Protein AF-A0A4V1ZSY2-F1 (afdb_monomer_lite)

Foldseek 3Di:
DPQDDPRDDAAEAAEDFQDPWADPDQDCCDSGLQHLVRLVVLLVQVLVCQVVVHPYYHYDDQFWPQLPRDGTTNHQWHGNDPVGTFGGNNVQSVVCCVVFADDHWWPKDKDDPQKDWTWHDDPQKIKIKIFRQAPADKWWEKEAQCQDWDDDDTPIYMGTNNNARDMDIDIDGHQKMWIFMAGNNRDTAKIWIDGSLCRVVSHHIDIDGPPDWDKDKDKDWPAQEDEAPPDKIWMFMDMDTDFDWKKKAFAPQKVVRMDTDGDRDIIGGNDFDFTKIWMWTHHPPDIDIDIDGSRHGYWNQDWAFLVNAAAEPVDDDQQLRFTPRADPRFKHDPAQAQPQCVVPVPFRPRSGHFNWHCADPRSIDGPPDDPPIDGHGFHFYAAWFKDKDKDKDADCAWDDWDFDDKQNHTQQPTQTDHHQNDPRRIDIDIDTRRTDHGDHGID

pLDDT: mean 93.75, std 4.8, range [74.5, 98.88]

Sequence (443 aa):
HNRTGANALQWAVTEFNIDYKNPTANTVEGLGVHSFLNGQYWAEVFGIGMQKQGVSMMPWSIQEGNGARGDGDLGYLDGATAATIKPRSAYYHELLVAENLRGTYLAATDNQADVSVLSSTSNGTTAVMLLNKSNTTDFNFTVQLDGSAVAGSAPLKINVPASINNAYSDKIYNQSTLVLLFDNQGNLTRKIVYSLQHAQNTQPPTYLNPGKNVTVAAFSADKTFTCVAPEQVTFTASILGDYTSLTWNFGAGATPQTATGKGPVAVTYASAGNKTVALTLVNPDTTIVVTKADYVQASACQRTPYTGTAALIPGVLKAVEYDNGGQNVAYYDSDVANRGALIDPTVPRPNESVDTENGGEGNGNIGYSATGEWQRFTVNILRTGLYKLVVRAAANATGGSLRVLVNGVDKTGVVPVPASGGFGVYQDVVINNLYLEAAPSAT

Secondary structure (DSSP, 8-state):
----GGGS----EEEE-S-SS--SS--TTSSSTTSHHHHHHHHHHHHHHHHTT-S-EEES-SS-GGGS-STT---SEE-SSTTT-EE-HHHHHHHHHHHH--SEEE--EES-TTEEEEEEEETTEEEEEEEE--SS--EEEEEETBSS---SS-SEEEE-BS----EEEEEE-TTEEEEEEE-TT--EEEEEEEEHHHHHTTPPPEEE-TTPPP-EEEEEES-SEEESTT-EEEEEEEEES--SEEEEE--TTEESSEEESS--EEEEESS-EEEEEEEEEE-SS-EEEEEEEEEEEEE----B-TTSSPEEESS---TT-PPBS-BTTTEE-SSSS-HHHHH-TTSSSTTSSS-EES-GGGT-EE-S--TT-EE---EEE-S-EEEEEEEEE--SSBTBEE--EETTEESS--EE----SSTT--EEEEEEEEEE--EEEE-

Structure (mmCIF, N/CA/C/O backbone):
data_AF-A0A4V1ZSY2-F1
#
_entry.id   AF-A0A4V1ZSY2-F1
#
loop_
_atom_site.group_PDB
_atom_site.id
_atom_site.type_symbol
_atom_site.label_atom_id
_atom_site.label_alt_id
_atom_site.label_comp_id
_atom_site.label_asym_id
_atom_site.label_entity_id
_atom_site.label_seq_id
_atom_site.pdbx_PDB_ins_code
_atom_site.Cartn_x
_atom_site.Cartn_y
_atom_site.Cartn_z
_atom_site.occupancy
_atom_site.B_iso_or_equiv
_atom_site.auth_seq_id
_atom_site.auth_comp_id
_atom_site.auth_asym_id
_atom_site.auth_atom_id
_atom_site.pdbx_PDB_model_num
ATOM 1 N N . HIS A 1 1 ? -38.392 29.089 19.531 1.00 76.81 1 HIS A N 1
ATOM 2 C CA . HIS A 1 1 ? -39.779 28.590 19.368 1.00 76.81 1 HIS A CA 1
ATOM 3 C C . HIS A 1 1 ? -40.096 27.305 20.159 1.00 76.81 1 HIS A C 1
ATOM 5 O O . HIS A 1 1 ? -41.159 26.755 19.915 1.00 76.81 1 HIS A O 1
ATOM 11 N N . ASN A 1 2 ? -39.247 26.818 21.086 1.00 84.25 2 ASN A N 1
ATOM 12 C CA . ASN A 1 2 ? -39.531 25.659 21.966 1.00 84.25 2 ASN A CA 1
ATOM 13 C C . ASN A 1 2 ? -40.150 24.435 21.258 1.00 84.25 2 ASN A C 1
ATOM 15 O O . ASN A 1 2 ? -41.078 23.819 21.772 1.00 84.25 2 ASN A O 1
ATOM 19 N N . ARG A 1 3 ? -39.671 24.111 20.050 1.00 88.38 3 ARG A N 1
ATOM 20 C CA . ARG A 1 3 ? -40.193 22.971 19.291 1.00 88.38 3 ARG A CA 1
ATOM 21 C C . ARG A 1 3 ? -39.722 21.664 19.939 1.00 88.38 3 ARG A C 1
ATOM 23 O O . ARG A 1 3 ? -38.535 21.534 20.224 1.00 88.38 3 ARG A O 1
ATOM 30 N N . THR A 1 4 ? -40.632 20.715 20.152 1.00 89.25 4 THR A N 1
ATOM 31 C CA . THR A 1 4 ? -40.383 19.416 20.806 1.00 89.25 4 THR A CA 1
ATOM 32 C C . THR A 1 4 ? -41.023 18.265 20.019 1.00 89.25 4 THR A C 1
ATOM 34 O O . THR A 1 4 ? -41.785 18.493 19.073 1.00 89.25 4 THR A O 1
ATOM 37 N N . GLY A 1 5 ? -40.705 17.018 20.389 1.00 89.00 5 GLY A N 1
ATOM 38 C CA . GLY A 1 5 ? -41.235 15.819 19.730 1.00 89.00 5 GLY A CA 1
ATOM 39 C C . GLY A 1 5 ? -40.884 15.774 18.241 1.00 89.00 5 GLY A C 1
ATOM 40 O O . GLY A 1 5 ? -39.783 16.154 17.852 1.00 89.00 5 GLY A O 1
ATOM 41 N N . ALA A 1 6 ? -41.840 15.372 17.400 1.00 87.94 6 ALA A N 1
ATOM 42 C CA . ALA A 1 6 ? -41.663 15.288 15.945 1.00 87.94 6 ALA A CA 1
ATOM 43 C C . ALA A 1 6 ? -41.370 16.639 15.257 1.00 87.94 6 ALA A C 1
ATOM 45 O O . ALA A 1 6 ? -40.904 16.659 14.124 1.00 87.94 6 ALA A O 1
ATOM 46 N N . ASN A 1 7 ? -41.630 17.766 15.929 1.00 89.69 7 ASN A N 1
ATOM 47 C CA . ASN A 1 7 ? -41.384 19.106 15.391 1.00 89.69 7 ASN A CA 1
ATOM 48 C C . ASN A 1 7 ? -40.043 19.700 15.846 1.00 89.69 7 ASN A C 1
ATOM 50 O O . ASN A 1 7 ? -39.719 20.829 15.459 1.00 89.69 7 ASN A O 1
ATOM 54 N N . ALA A 1 8 ? -39.302 19.002 16.717 1.00 90.00 8 ALA A N 1
ATOM 55 C CA . ALA A 1 8 ? -38.010 19.463 17.206 1.00 90.00 8 ALA A CA 1
ATOM 56 C C . ALA A 1 8 ? -37.064 19.725 16.027 1.00 90.00 8 ALA A C 1
ATOM 58 O O . ALA A 1 8 ? -36.992 18.937 15.086 1.00 90.00 8 ALA A O 1
ATOM 59 N N . LEU A 1 9 ? -36.347 20.851 16.072 1.00 90.94 9 LEU A N 1
ATOM 60 C CA . LEU A 1 9 ? -35.287 21.090 15.099 1.00 90.94 9 LEU A CA 1
ATOM 61 C C . LEU A 1 9 ? -34.181 20.071 15.336 1.00 90.94 9 LEU A C 1
ATOM 63 O O . LEU A 1 9 ? -33.724 19.900 16.466 1.00 90.94 9 LEU A O 1
ATOM 67 N N . GLN A 1 10 ? -33.759 19.429 14.259 1.00 92.19 10 GLN A N 1
ATOM 68 C CA . GLN A 1 10 ? -32.626 18.525 14.256 1.00 92.19 10 GLN A CA 1
ATOM 69 C C . GLN A 1 10 ? -31.510 19.115 13.396 1.00 92.19 10 GLN A C 1
ATOM 71 O O . GLN A 1 10 ? -31.730 20.067 12.643 1.00 92.19 10 GLN A O 1
ATOM 76 N N . TRP A 1 11 ? -30.312 18.558 13.516 1.00 95.06 11 TRP A N 1
ATOM 77 C CA . TRP A 1 11 ? -29.155 18.990 12.747 1.00 95.06 11 TRP A CA 1
ATOM 78 C C . TRP A 1 11 ? -28.464 17.784 12.117 1.00 95.06 11 TRP A C 1
ATOM 80 O O . TRP A 1 11 ? -28.562 16.657 12.606 1.00 95.06 11 TRP A O 1
ATOM 90 N N . ALA A 1 12 ? -27.778 18.039 11.013 1.00 96.69 12 ALA A N 1
ATOM 91 C CA . ALA A 1 12 ? -26.949 17.077 10.313 1.00 96.69 12 ALA A CA 1
ATOM 92 C C . ALA A 1 12 ? -25.721 17.807 9.772 1.00 96.69 12 ALA A C 1
ATOM 94 O O . ALA A 1 12 ? -25.787 19.004 9.483 1.00 96.69 12 ALA A O 1
ATOM 95 N N . VAL A 1 13 ? -24.622 17.078 9.621 1.00 96.62 13 VAL A N 1
ATOM 96 C CA . VAL A 1 13 ? -23.490 17.507 8.799 1.00 96.62 13 VAL A CA 1
ATOM 97 C C . VAL A 1 13 ? -23.655 16.803 7.466 1.00 96.62 13 VAL A C 1
ATOM 99 O O . VAL A 1 13 ? -23.582 15.578 7.399 1.00 96.62 13 VAL A O 1
ATOM 102 N N . THR A 1 14 ? -23.952 17.571 6.423 1.00 95.00 14 THR A N 1
ATOM 103 C CA . THR A 1 14 ? -24.235 17.039 5.082 1.00 95.00 14 THR A CA 1
ATOM 104 C C . THR A 1 14 ? -22.986 16.879 4.224 1.00 95.00 14 THR A C 1
ATOM 106 O O . THR A 1 14 ? -23.076 16.306 3.147 1.00 95.00 14 THR A O 1
ATOM 109 N N . GLU A 1 15 ? -21.844 17.374 4.698 1.00 93.38 15 GLU A N 1
ATOM 110 C CA . GLU A 1 15 ? -20.553 17.226 4.038 1.00 93.38 15 GLU A CA 1
ATOM 111 C C . GLU A 1 15 ? -19.428 17.444 5.056 1.00 93.38 15 GLU A C 1
ATOM 113 O O . GLU A 1 15 ? -19.426 18.453 5.767 1.00 93.38 15 GLU A O 1
ATOM 118 N N . PHE A 1 16 ? -18.483 16.508 5.151 1.00 94.75 16 PHE A N 1
ATOM 119 C CA . PHE A 1 16 ? -17.221 16.714 5.863 1.00 94.75 16 PHE A CA 1
ATOM 120 C C . PHE A 1 16 ? -16.099 15.856 5.279 1.00 94.75 16 PHE A C 1
ATOM 122 O O . PHE A 1 16 ? -16.334 14.761 4.777 1.00 94.75 16 PHE A O 1
ATOM 129 N N . ASN A 1 17 ? -14.868 16.336 5.402 1.00 92.38 17 ASN A N 1
ATOM 130 C CA . ASN A 1 17 ? -13.649 15.563 5.195 1.00 92.38 17 ASN A CA 1
ATOM 131 C C . ASN A 1 17 ? -12.540 16.170 6.076 1.00 92.38 17 ASN A C 1
ATOM 133 O O . ASN A 1 17 ? -12.732 17.251 6.636 1.00 92.38 17 ASN A O 1
ATOM 137 N N . ILE A 1 18 ? -11.403 15.487 6.233 1.00 92.19 18 ILE A N 1
ATOM 138 C CA . ILE A 1 18 ? -10.276 16.004 7.030 1.00 92.19 18 ILE A CA 1
ATOM 139 C C . ILE A 1 18 ? -9.657 17.262 6.413 1.00 92.19 18 ILE A C 1
ATOM 141 O O . ILE A 1 18 ? -9.159 18.119 7.138 1.00 92.19 18 ILE A O 1
ATOM 145 N N . ASP A 1 19 ? -9.719 17.380 5.086 1.00 88.00 19 ASP A N 1
ATOM 146 C CA . ASP A 1 19 ? -9.240 18.534 4.335 1.00 88.00 19 ASP A CA 1
ATOM 147 C C . ASP A 1 19 ? -10.105 18.752 3.082 1.00 88.00 19 ASP A C 1
ATOM 149 O O . ASP A 1 19 ? -10.729 17.820 2.572 1.00 88.00 19 ASP A O 1
ATOM 153 N N . TYR A 1 20 ? -10.131 19.986 2.581 1.00 87.38 20 TYR A N 1
ATOM 154 C CA . TYR A 1 20 ? -10.768 20.349 1.309 1.00 87.38 20 TYR A CA 1
ATOM 155 C C . TYR A 1 20 ? -9.792 20.253 0.128 1.00 87.38 20 TYR A C 1
ATOM 157 O O . TYR A 1 20 ? -10.209 20.272 -1.030 1.00 87.38 20 TYR A O 1
ATOM 165 N N . LYS A 1 21 ? -8.485 20.192 0.408 1.00 86.94 21 LYS A N 1
ATOM 166 C CA . LYS A 1 21 ? -7.432 20.003 -0.587 1.00 86.94 21 LYS A CA 1
ATOM 167 C C . LYS A 1 21 ? -6.323 19.157 0.016 1.00 86.94 21 LYS A C 1
ATOM 169 O O . LYS A 1 21 ? -5.792 19.496 1.064 1.00 86.94 21 LYS A O 1
ATOM 174 N N . ASN A 1 22 ? -5.912 18.099 -0.676 1.00 89.06 22 ASN A N 1
ATOM 175 C CA . ASN A 1 22 ? -4.849 17.255 -0.149 1.00 89.06 22 ASN A CA 1
ATOM 176 C C . ASN A 1 22 ? -3.501 17.992 -0.043 1.00 89.06 22 ASN A C 1
ATOM 178 O O . ASN A 1 22 ? -3.168 18.816 -0.905 1.00 89.06 22 ASN A O 1
ATOM 182 N N . PRO A 1 23 ? -2.687 17.664 0.977 1.00 86.81 23 PRO A N 1
ATOM 183 C CA . PRO A 1 23 ? -1.307 18.116 1.040 1.00 86.81 23 PRO A CA 1
ATOM 184 C C . PRO A 1 23 ? -0.496 17.516 -0.112 1.00 86.81 23 PRO A C 1
ATOM 186 O O . PRO A 1 23 ? -0.806 16.435 -0.610 1.00 86.81 23 PRO A O 1
ATOM 189 N N . THR A 1 24 ? 0.614 18.168 -0.467 1.00 80.69 24 THR A N 1
ATOM 190 C CA . THR A 1 24 ? 1.538 17.679 -1.506 1.00 80.69 24 THR A CA 1
ATOM 191 C C . THR A 1 24 ? 2.020 16.249 -1.234 1.00 80.69 24 THR A C 1
ATOM 193 O O . THR A 1 24 ? 2.184 15.464 -2.162 1.00 80.69 24 THR A O 1
ATOM 196 N N . ALA A 1 25 ? 2.222 15.892 0.039 1.00 80.44 25 ALA A N 1
ATOM 197 C CA . ALA A 1 25 ? 2.506 14.525 0.464 1.00 80.44 25 ALA A CA 1
ATOM 198 C C . ALA A 1 25 ? 1.235 13.876 1.034 1.00 80.44 25 ALA A C 1
ATOM 200 O O . ALA A 1 25 ? 0.929 14.010 2.219 1.00 80.44 25 ALA A O 1
ATOM 201 N N . ASN A 1 26 ? 0.497 13.163 0.184 1.00 85.81 26 ASN A N 1
ATOM 202 C CA . ASN A 1 26 ? -0.759 12.507 0.546 1.00 85.81 26 ASN A CA 1
ATOM 203 C C . ASN A 1 26 ? -0.588 10.986 0.708 1.00 85.81 26 ASN A C 1
ATOM 205 O O . ASN A 1 26 ? -1.046 10.185 -0.117 1.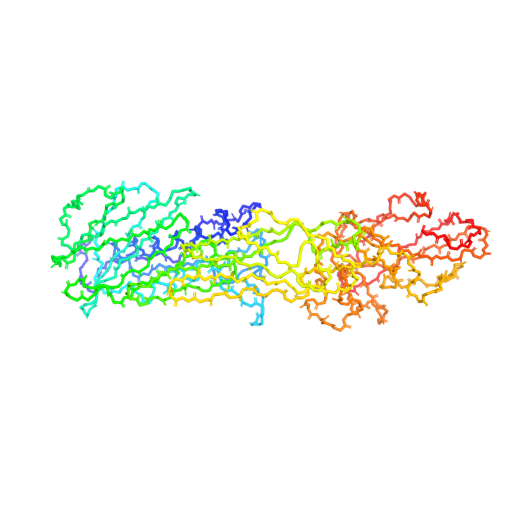00 85.81 26 ASN A O 1
ATOM 209 N N . THR A 1 27 ? 0.131 10.595 1.762 1.00 89.56 27 THR A N 1
ATOM 210 C CA . THR A 1 27 ? 0.476 9.196 2.060 1.00 89.56 27 THR A CA 1
ATOM 211 C C . THR A 1 27 ? -0.423 8.593 3.141 1.00 89.56 27 THR A C 1
ATOM 213 O O . THR A 1 27 ? -1.183 9.295 3.810 1.00 89.56 27 THR A O 1
ATOM 216 N N . VAL A 1 28 ? -0.329 7.274 3.331 1.00 92.88 28 VAL A N 1
ATOM 217 C CA . VAL A 1 28 ? -1.101 6.550 4.355 1.00 92.88 28 VAL A CA 1
ATOM 218 C C . VAL A 1 28 ? -0.652 6.939 5.775 1.00 92.88 28 VAL A C 1
ATOM 220 O O . VAL A 1 28 ? -1.448 6.924 6.705 1.00 92.88 28 VAL A O 1
ATOM 223 N N . GLU A 1 29 ? 0.596 7.360 5.953 1.00 92.44 29 GLU A N 1
ATOM 224 C CA . GLU A 1 29 ? 1.178 7.824 7.221 1.00 92.44 29 GLU A CA 1
ATOM 225 C C . GLU A 1 29 ? 0.933 9.317 7.484 1.00 92.44 29 GLU A C 1
ATOM 227 O O . GLU A 1 29 ? 1.231 9.804 8.573 1.00 92.44 29 GLU A O 1
ATOM 232 N N . GLY A 1 30 ? 0.467 10.051 6.469 1.00 91.69 30 GLY A N 1
ATOM 233 C CA . GLY A 1 30 ? 0.346 11.505 6.491 1.00 91.69 30 GLY A CA 1
ATOM 234 C C . GLY A 1 30 ? -0.905 12.014 7.208 1.00 91.69 30 GLY A C 1
ATOM 235 O O . GLY A 1 30 ? -1.452 11.369 8.096 1.00 91.69 30 GLY A O 1
ATOM 236 N N . LEU A 1 31 ? -1.369 13.196 6.792 1.00 89.75 31 LEU A N 1
ATOM 237 C CA . LEU A 1 31 ? -2.547 13.875 7.358 1.00 89.75 31 LEU A CA 1
ATOM 238 C C . LEU A 1 31 ? -3.652 14.141 6.321 1.00 89.75 31 LEU A C 1
ATOM 240 O O . LEU A 1 31 ? -4.709 14.650 6.671 1.00 89.75 31 LEU A O 1
ATOM 244 N N . GLY A 1 32 ? -3.404 13.822 5.046 1.00 91.94 32 GLY A N 1
ATOM 245 C CA . GLY A 1 32 ? -4.373 14.007 3.963 1.00 91.94 32 GLY A CA 1
ATOM 246 C C . GLY A 1 32 ? -5.471 12.948 3.963 1.00 91.94 32 GLY A C 1
ATOM 247 O O . GLY A 1 32 ? -5.508 12.060 4.820 1.00 91.94 32 GLY A O 1
ATOM 248 N N . VAL A 1 33 ? -6.338 12.987 2.955 1.00 92.50 33 VAL A N 1
ATOM 249 C CA . VAL A 1 33 ? -7.492 12.081 2.855 1.00 92.50 33 VAL A CA 1
ATOM 250 C C . VAL A 1 33 ? -7.087 10.600 2.805 1.00 92.50 33 VAL A C 1
ATOM 252 O O . VAL A 1 33 ? -7.824 9.736 3.284 1.00 92.50 33 VAL A O 1
ATOM 255 N N . HIS A 1 34 ? -5.895 10.268 2.301 1.00 90.75 34 HIS A N 1
ATOM 256 C CA . HIS A 1 34 ? -5.437 8.870 2.250 1.00 90.75 34 HIS A CA 1
ATOM 257 C C . HIS A 1 34 ? -4.893 8.340 3.565 1.00 90.75 34 HIS A C 1
ATOM 259 O O . HIS A 1 34 ? -4.620 7.140 3.674 1.00 90.75 34 HIS A O 1
ATOM 265 N N . SER A 1 35 ? -4.674 9.228 4.528 1.00 94.69 35 SER A N 1
ATOM 266 C CA . SER A 1 35 ? -4.005 8.863 5.757 1.00 94.69 35 SER A CA 1
ATOM 267 C C . SER A 1 35 ? -4.823 7.870 6.573 1.00 94.69 35 SER A C 1
ATOM 269 O O . SER A 1 35 ? -6.058 7.848 6.555 1.00 94.69 35 SER A O 1
ATOM 271 N N . PHE A 1 36 ? -4.119 7.054 7.350 1.00 97.31 36 PHE A N 1
ATOM 272 C CA . PHE A 1 36 ? -4.732 6.242 8.382 1.00 97.31 36 PHE A CA 1
ATOM 273 C C . PHE A 1 36 ? -5.509 7.124 9.366 1.00 97.31 36 PHE A C 1
ATOM 275 O O . PHE A 1 36 ? -6.649 6.793 9.706 1.00 97.31 36 PHE A O 1
ATOM 282 N N . LEU A 1 37 ? -4.923 8.276 9.716 1.00 96.06 37 LEU A N 1
ATOM 283 C CA . LEU A 1 37 ? -5.501 9.276 10.605 1.00 96.06 37 LEU A CA 1
ATOM 284 C C . LEU A 1 37 ? -6.842 9.819 10.097 1.00 96.06 37 LEU A C 1
ATOM 286 O O . LEU A 1 37 ? -7.739 9.998 10.912 1.00 96.06 37 LEU A O 1
ATOM 290 N N . ASN A 1 38 ? -7.026 10.016 8.786 1.00 96.00 38 ASN A N 1
ATOM 291 C CA . ASN A 1 38 ? -8.315 10.446 8.231 1.00 96.00 38 ASN A CA 1
ATOM 292 C C . ASN A 1 38 ? -9.450 9.487 8.621 1.00 96.00 38 ASN A C 1
ATOM 294 O O . ASN A 1 38 ? -10.535 9.916 8.999 1.00 96.00 38 ASN A O 1
ATOM 298 N N . GLY A 1 39 ? -9.184 8.179 8.624 1.00 97.56 39 GLY A N 1
ATOM 299 C CA . GLY A 1 39 ? -10.173 7.213 9.092 1.00 97.56 39 GLY A CA 1
ATOM 300 C C . GLY A 1 39 ? -10.506 7.360 10.579 1.00 97.56 39 GLY A C 1
ATOM 301 O O . GLY A 1 39 ? -11.679 7.325 10.948 1.00 97.56 39 GLY A O 1
ATOM 302 N N . GLN A 1 40 ? -9.506 7.600 11.431 1.00 98.25 40 GLN A N 1
ATOM 303 C CA . GLN A 1 40 ? -9.749 7.877 12.851 1.00 98.25 40 GLN A CA 1
ATOM 304 C C . GLN A 1 40 ? -10.531 9.186 13.040 1.00 98.25 40 GLN A C 1
ATOM 306 O O . GLN A 1 40 ? -11.495 9.209 13.801 1.00 98.25 40 GLN A O 1
ATOM 311 N N . TYR A 1 41 ? -10.196 10.231 12.280 1.00 97.12 41 TYR A N 1
ATOM 312 C CA . TYR A 1 41 ? -10.926 11.498 12.262 1.00 97.12 41 TYR A CA 1
ATOM 313 C C . TYR A 1 41 ? -12.401 11.301 11.877 1.00 97.12 41 TYR A C 1
ATOM 315 O O . TYR A 1 41 ? -13.288 11.815 12.556 1.00 97.12 41 TYR A O 1
ATOM 323 N N . TRP A 1 42 ? -12.690 10.498 10.847 1.00 97.06 42 TRP A N 1
ATOM 324 C CA . TRP A 1 42 ? -14.069 10.191 10.451 1.00 97.06 42 TRP A CA 1
ATOM 325 C C . TRP A 1 42 ? -14.829 9.487 11.563 1.00 97.06 42 TRP A C 1
ATOM 327 O O . TRP A 1 42 ? -15.955 9.880 11.876 1.00 97.06 42 TRP A O 1
ATOM 337 N N . ALA A 1 43 ? -14.205 8.494 12.204 1.00 98.25 43 ALA A N 1
ATOM 338 C CA . ALA A 1 43 ? -14.801 7.831 13.354 1.00 98.25 43 ALA A CA 1
ATOM 339 C C . ALA A 1 43 ? -15.162 8.844 14.450 1.00 98.25 43 ALA A C 1
ATOM 341 O O . ALA A 1 43 ? -16.297 8.835 14.919 1.00 98.25 43 ALA A O 1
ATOM 342 N N . GLU A 1 44 ? -14.265 9.772 14.797 1.00 97.38 44 GLU A N 1
ATOM 343 C CA . GLU A 1 44 ? -14.540 10.830 15.779 1.00 97.38 44 GLU A CA 1
ATOM 344 C C . GLU A 1 44 ? -15.710 11.735 15.380 1.00 97.38 44 GLU A C 1
ATOM 346 O O . GLU A 1 44 ? -16.565 12.015 16.221 1.00 97.38 44 GLU A O 1
ATOM 351 N N . VAL A 1 45 ? -15.804 12.153 14.112 1.00 97.69 45 VAL A N 1
ATOM 352 C CA . VAL A 1 45 ? -16.936 12.961 13.623 1.00 97.69 45 VAL A CA 1
ATOM 353 C C . VAL A 1 45 ? -18.257 12.206 13.792 1.00 97.69 45 VAL A C 1
ATOM 355 O O . VAL A 1 45 ? -19.227 12.775 14.302 1.00 97.69 45 VAL A O 1
ATOM 358 N N . PHE A 1 46 ? -18.298 10.911 13.461 1.00 97.81 46 PHE A N 1
ATOM 359 C CA . PHE A 1 46 ? -19.469 10.074 13.738 1.00 97.81 46 PHE A CA 1
ATOM 360 C C . PHE A 1 46 ? -19.768 9.976 15.242 1.00 97.81 46 PHE A C 1
ATOM 362 O O . PHE A 1 46 ? -20.929 10.072 15.646 1.00 97.81 46 PHE A O 1
ATOM 369 N N . GLY A 1 47 ? -18.738 9.846 16.083 1.00 97.25 47 GLY A N 1
ATOM 370 C CA . GLY A 1 47 ? -18.856 9.854 17.543 1.00 97.25 47 GLY A CA 1
ATOM 371 C C . GLY A 1 47 ? -19.478 11.130 18.095 1.00 97.25 47 GLY A C 1
ATOM 372 O O . GLY A 1 47 ? -20.424 11.065 18.881 1.00 97.25 47 GLY A O 1
ATOM 373 N N . ILE A 1 48 ? -19.005 12.290 17.634 1.00 96.69 48 ILE A N 1
ATOM 374 C CA . ILE A 1 48 ? -19.572 13.601 17.970 1.00 96.69 48 ILE A CA 1
ATOM 375 C C . ILE A 1 48 ? -21.031 13.663 17.515 1.00 96.69 48 ILE A C 1
ATOM 377 O O . ILE A 1 48 ? -21.893 14.084 18.288 1.00 96.69 48 ILE A O 1
ATOM 381 N N . GLY A 1 49 ? -21.330 13.189 16.304 1.00 97.12 49 GLY A N 1
ATOM 382 C CA . GLY A 1 49 ? -22.693 13.112 15.793 1.00 97.12 49 GLY A CA 1
ATOM 383 C C . GLY A 1 49 ? -23.626 12.312 16.700 1.00 97.12 49 GLY A C 1
ATOM 384 O O . GLY A 1 49 ? -24.677 12.820 17.093 1.00 97.12 49 GLY A O 1
ATOM 385 N N . MET A 1 50 ? -23.211 11.113 17.113 1.00 96.44 50 MET A N 1
ATOM 386 C CA . MET A 1 50 ? -23.965 10.287 18.060 1.00 96.44 50 MET A CA 1
ATOM 387 C C . MET A 1 50 ? -24.122 10.970 19.426 1.00 96.44 50 MET A C 1
ATOM 389 O O . MET A 1 50 ? -25.231 11.043 19.955 1.00 96.44 50 MET A O 1
ATOM 393 N N . GLN A 1 51 ? -23.041 11.525 19.984 1.00 95.75 51 GLN A N 1
ATOM 394 C CA . GLN A 1 51 ? -23.054 12.194 21.289 1.00 95.75 51 GLN A CA 1
ATOM 395 C C . GLN A 1 51 ? -23.981 13.416 21.310 1.00 95.75 51 GLN A C 1
ATOM 397 O O . GLN A 1 51 ? -24.647 13.689 22.310 1.00 95.75 51 GLN A O 1
ATOM 402 N N . LYS A 1 52 ? -23.994 14.182 20.219 1.00 95.31 52 LYS A N 1
ATOM 403 C CA . LYS A 1 52 ? -24.741 15.438 20.082 1.00 95.31 52 LYS A CA 1
ATOM 404 C C . LYS A 1 52 ? -26.093 15.249 19.384 1.00 95.31 52 LYS A C 1
ATOM 406 O O . LYS A 1 52 ? -26.739 16.241 19.044 1.00 95.31 52 LYS A O 1
ATOM 411 N N . GLN A 1 53 ? -26.531 13.998 19.209 1.00 93.31 53 GLN A N 1
ATOM 412 C CA . GLN A 1 53 ? -27.830 13.626 18.636 1.00 93.31 53 GLN A CA 1
ATOM 413 C C . GLN A 1 53 ? -28.077 14.218 17.238 1.00 93.31 53 GLN A C 1
ATOM 415 O O . GLN A 1 53 ? -29.182 14.665 16.922 1.00 93.31 53 GLN A O 1
ATOM 420 N N . GLY A 1 54 ? -27.039 14.257 16.403 1.00 95.19 54 GLY A N 1
ATOM 421 C CA . GLY A 1 54 ? -27.179 14.614 14.996 1.00 95.19 54 GLY A CA 1
ATOM 422 C C . GLY A 1 54 ? -27.863 13.498 14.208 1.00 95.19 54 GLY A C 1
ATOM 423 O O . GLY A 1 54 ? -27.694 12.318 14.506 1.00 95.19 54 GLY A O 1
ATOM 424 N N . VAL A 1 55 ? -28.645 13.873 13.198 1.00 94.56 55 VAL A N 1
ATOM 425 C CA . VAL A 1 55 ? -29.441 12.930 12.390 1.00 94.56 55 VAL A CA 1
ATOM 426 C C . VAL A 1 55 ? -28.567 12.158 11.412 1.00 94.56 55 VAL A C 1
ATOM 428 O O . VAL A 1 55 ? -28.812 10.985 11.157 1.00 94.56 55 VAL A O 1
ATOM 431 N N . SER A 1 56 ? -27.564 12.828 10.846 1.00 94.81 56 SER A N 1
ATOM 432 C CA . SER A 1 56 ? -26.649 12.247 9.870 1.00 94.81 56 SER A CA 1
ATOM 433 C C . SER A 1 56 ? -25.328 13.003 9.872 1.00 94.81 56 SER A C 1
ATOM 435 O O . SER A 1 56 ? -25.320 14.231 9.993 1.00 94.81 56 SER A O 1
ATOM 437 N N . MET A 1 57 ? -24.235 12.266 9.704 1.00 96.62 57 MET A N 1
ATOM 438 C CA . MET A 1 57 ? -22.913 12.797 9.378 1.00 96.62 57 MET A CA 1
ATOM 439 C C . MET A 1 57 ? -22.550 12.218 8.012 1.00 96.62 57 MET A C 1
ATOM 441 O O . MET A 1 57 ? -22.542 11.002 7.860 1.00 96.62 57 MET A O 1
ATOM 445 N N . MET A 1 58 ? -22.348 13.063 7.007 1.00 95.38 58 MET A N 1
ATOM 446 C CA . MET A 1 58 ? -22.149 12.633 5.622 1.00 95.38 58 MET A CA 1
ATOM 447 C C . MET A 1 58 ? -20.717 12.944 5.191 1.00 95.38 58 MET A C 1
ATOM 449 O O . MET A 1 58 ? -20.405 14.111 4.936 1.00 95.38 58 MET A O 1
ATOM 453 N N . PRO A 1 59 ? -19.839 11.934 5.144 1.00 93.69 59 PRO A N 1
ATOM 454 C CA . PRO A 1 59 ? -18.492 12.148 4.664 1.00 93.69 59 PRO A CA 1
ATOM 455 C C . PRO A 1 59 ? -18.467 12.405 3.152 1.00 93.69 59 PRO A C 1
ATOM 457 O O . PRO A 1 59 ? -19.225 11.810 2.384 1.00 93.69 59 PRO A O 1
ATOM 460 N N . TRP A 1 60 ? -17.546 13.259 2.724 1.00 89.00 60 TRP A N 1
ATOM 461 C CA . TRP A 1 60 ? -17.218 13.512 1.325 1.00 89.00 60 TRP A CA 1
ATOM 462 C C . TRP A 1 60 ? -15.829 12.946 1.015 1.00 89.00 60 TRP A C 1
ATOM 464 O O . TRP A 1 60 ? -14.928 13.153 1.816 1.00 89.00 60 TRP A O 1
ATOM 474 N N . SER A 1 61 ? -15.567 12.259 -0.096 1.00 89.94 61 SER A N 1
ATOM 475 C CA . SER A 1 61 ? -16.492 11.664 -1.077 1.00 89.94 61 SER A CA 1
ATOM 476 C C . SER A 1 61 ? -16.199 10.171 -1.246 1.00 89.94 61 SER A C 1
ATOM 478 O O . SER A 1 61 ? -15.193 9.659 -0.765 1.00 89.94 61 SER A O 1
ATOM 480 N N . ILE A 1 62 ? -17.085 9.432 -1.920 1.00 88.31 62 ILE A N 1
ATOM 481 C CA . ILE A 1 62 ? -16.898 7.987 -2.142 1.00 88.31 62 ILE A CA 1
ATOM 482 C C . ILE A 1 62 ? -15.678 7.722 -3.029 1.00 88.31 62 ILE A C 1
ATOM 484 O O . ILE A 1 62 ? -14.796 6.934 -2.686 1.00 88.31 62 ILE A O 1
ATOM 488 N N . GLN A 1 63 ? -15.620 8.406 -4.167 1.00 86.75 63 GLN A N 1
ATOM 489 C CA . GLN A 1 63 ? -14.546 8.302 -5.142 1.00 86.75 63 GLN A CA 1
ATOM 490 C C . GLN A 1 63 ? -14.451 9.633 -5.890 1.00 86.75 63 GLN A C 1
ATOM 492 O O . GLN A 1 63 ? -15.443 10.113 -6.438 1.00 86.75 63 GLN A O 1
ATOM 497 N N . GLU A 1 64 ? -13.255 10.208 -5.936 1.00 86.12 64 GLU A N 1
ATOM 498 C CA . GLU A 1 64 ? -12.960 11.450 -6.646 1.00 86.12 64 GLU A CA 1
ATOM 499 C C . GLU A 1 64 ? -11.570 11.348 -7.279 1.00 86.12 64 GLU A C 1
ATOM 501 O O . GLU A 1 64 ? -10.753 10.525 -6.867 1.00 86.12 64 GLU A O 1
ATOM 506 N N . GLY A 1 65 ? -11.303 12.109 -8.342 1.00 78.56 65 GLY A N 1
ATOM 507 C CA . GLY A 1 65 ? -9.979 12.112 -8.979 1.00 78.56 65 GLY A CA 1
ATOM 508 C C . GLY A 1 65 ? -9.482 10.727 -9.426 1.00 78.56 65 GLY A C 1
ATOM 509 O O . GLY A 1 65 ? -8.282 10.465 -9.371 1.00 78.56 65 GLY A O 1
ATOM 510 N N . ASN A 1 66 ? -10.392 9.829 -9.836 1.00 80.50 66 ASN A N 1
ATOM 511 C CA . ASN A 1 66 ? -10.113 8.436 -10.226 1.00 80.50 66 ASN A CA 1
ATOM 512 C C . ASN A 1 66 ? -9.494 7.551 -9.124 1.00 80.50 66 ASN A C 1
ATOM 514 O O . ASN A 1 66 ? -8.962 6.483 -9.434 1.00 80.50 66 ASN A O 1
ATOM 518 N N . GLY A 1 67 ? -9.519 7.980 -7.856 1.00 81.25 67 GLY A N 1
ATOM 519 C CA . GLY A 1 67 ? -8.855 7.258 -6.770 1.00 81.25 67 GLY A CA 1
ATOM 520 C C . GLY A 1 67 ? -7.334 7.147 -6.976 1.00 81.25 67 GLY A C 1
ATOM 521 O O . GLY A 1 67 ? -6.722 6.174 -6.530 1.00 81.25 67 GLY A O 1
ATOM 522 N N . ALA A 1 68 ? -6.746 8.087 -7.733 1.00 80.31 68 ALA A N 1
ATOM 523 C CA . ALA A 1 68 ? -5.350 8.091 -8.183 1.00 80.31 68 ALA A CA 1
ATOM 524 C C . ALA A 1 68 ? -4.403 8.871 -7.260 1.00 80.31 68 ALA A C 1
ATOM 526 O O . ALA A 1 68 ? -3.232 9.076 -7.574 1.00 80.31 68 ALA A O 1
ATOM 527 N N . ARG A 1 69 ? -4.909 9.296 -6.109 1.00 84.38 69 ARG A N 1
ATOM 528 C CA . ARG A 1 69 ? -4.168 9.900 -5.016 1.00 84.38 69 ARG A CA 1
ATOM 529 C C . ARG A 1 69 ? -3.562 11.288 -5.263 1.00 84.38 69 ARG A C 1
ATOM 531 O O . ARG A 1 69 ? -2.648 11.695 -4.549 1.00 84.38 69 ARG A O 1
ATOM 538 N N . GLY A 1 70 ? -4.083 12.024 -6.241 1.00 79.94 70 GLY A N 1
ATOM 539 C CA . GLY A 1 70 ? -3.673 13.402 -6.525 1.00 79.94 70 GLY A CA 1
ATOM 540 C C . GLY A 1 70 ? -4.315 14.453 -5.609 1.00 79.94 70 GLY A C 1
ATOM 541 O O . GLY A 1 70 ? -5.142 14.146 -4.750 1.00 79.94 70 GLY A O 1
ATOM 542 N N . ASP A 1 71 ? -3.977 15.724 -5.843 1.00 79.75 71 ASP A N 1
ATOM 543 C CA . ASP A 1 71 ? -4.478 16.877 -5.074 1.00 79.75 71 ASP A CA 1
ATOM 544 C C . ASP A 1 71 ? -6.013 16.932 -4.965 1.00 79.75 71 ASP A C 1
ATOM 546 O O . ASP A 1 71 ? -6.537 17.341 -3.931 1.00 79.75 71 ASP A O 1
ATOM 550 N N . GLY A 1 72 ? -6.724 16.513 -6.019 1.00 82.19 72 GLY A N 1
ATOM 551 C CA . GLY A 1 72 ? -8.192 16.502 -6.089 1.00 82.19 72 GLY A CA 1
ATOM 552 C C . GLY A 1 72 ? -8.852 15.177 -5.702 1.00 82.19 72 GLY A C 1
ATOM 553 O O . GLY A 1 72 ? -10.052 15.026 -5.883 1.00 82.19 72 GLY A O 1
ATOM 554 N N . ASP A 1 73 ? -8.096 14.188 -5.227 1.00 88.69 73 ASP A N 1
ATOM 555 C CA . ASP A 1 73 ? -8.659 12.907 -4.799 1.00 88.69 73 ASP A CA 1
ATOM 556 C C . ASP A 1 73 ? -9.063 12.949 -3.320 1.00 88.69 73 ASP A C 1
ATOM 558 O O . ASP A 1 73 ? -8.282 12.618 -2.427 1.00 88.69 73 ASP A O 1
ATOM 562 N N . LEU A 1 74 ? -10.301 13.366 -3.058 1.00 91.25 74 LEU A N 1
ATOM 563 C CA . LEU A 1 74 ? -10.882 13.413 -1.714 1.00 91.25 74 LEU A CA 1
ATOM 564 C C . LEU A 1 74 ? -11.710 12.154 -1.384 1.00 91.25 74 LEU A C 1
ATOM 566 O O . LEU A 1 74 ? -12.498 12.154 -0.436 1.00 91.25 74 LEU A O 1
ATOM 570 N N . GLY A 1 75 ? -11.510 11.076 -2.150 1.00 91.31 75 GLY A N 1
ATOM 571 C CA . GLY A 1 75 ? -12.237 9.821 -2.011 1.00 91.31 75 GLY A CA 1
ATOM 572 C C . GLY A 1 75 ? -11.782 8.958 -0.827 1.00 91.31 75 GLY A C 1
ATOM 573 O O . GLY A 1 75 ? -10.639 9.042 -0.374 1.00 91.31 75 GLY A O 1
ATOM 574 N N . TYR A 1 76 ? -12.616 8.022 -0.376 1.00 91.88 76 TYR A N 1
ATOM 575 C CA . TYR A 1 76 ? -12.192 6.943 0.536 1.00 91.88 76 TYR A CA 1
ATOM 576 C C . TYR A 1 76 ? -11.944 5.597 -0.158 1.00 91.88 76 TYR A C 1
ATOM 578 O O . TYR A 1 76 ? -11.666 4.596 0.511 1.00 91.88 76 TYR A O 1
ATOM 586 N N . LEU A 1 77 ? -12.000 5.569 -1.490 1.00 92.06 77 LEU A N 1
ATOM 587 C CA . LEU A 1 77 ? -11.664 4.421 -2.329 1.00 92.06 77 LEU A CA 1
ATOM 588 C C . LEU A 1 77 ? -10.543 4.794 -3.308 1.00 92.06 77 LEU A C 1
ATOM 590 O O . LEU A 1 77 ? -10.593 5.840 -3.952 1.00 92.06 77 LEU A O 1
ATOM 594 N N . ASP A 1 78 ? -9.543 3.924 -3.438 1.00 88.62 78 ASP A N 1
ATOM 595 C CA . ASP A 1 78 ? -8.604 3.960 -4.563 1.00 88.62 78 ASP A CA 1
ATOM 596 C C . ASP A 1 78 ? -9.259 3.423 -5.838 1.00 88.62 78 ASP A C 1
ATOM 598 O O . ASP A 1 78 ? -10.227 2.671 -5.756 1.00 88.62 78 ASP A O 1
ATOM 602 N N . GLY A 1 79 ? -8.658 3.722 -6.994 1.00 84.81 79 GLY A N 1
ATOM 603 C CA . GLY A 1 79 ? -8.952 3.081 -8.277 1.00 84.81 79 GLY A CA 1
ATOM 604 C C . GLY A 1 79 ? -10.210 3.582 -8.991 1.00 84.81 79 GLY A C 1
ATOM 605 O O . GLY A 1 79 ? -11.205 3.960 -8.378 1.00 84.81 79 GLY A O 1
ATOM 606 N N . ALA A 1 80 ? -10.174 3.549 -10.326 1.00 82.06 80 ALA A N 1
ATOM 607 C CA . ALA A 1 80 ? -11.243 4.056 -11.194 1.00 82.06 80 ALA A CA 1
ATOM 608 C C . ALA A 1 80 ? -12.238 2.975 -11.652 1.00 82.06 80 ALA A C 1
ATOM 610 O O . ALA A 1 80 ? -13.342 3.277 -12.095 1.00 82.06 80 ALA A O 1
ATOM 611 N N . THR A 1 81 ? -11.840 1.705 -11.574 1.00 82.19 81 THR A N 1
ATOM 612 C CA . THR A 1 81 ? -12.598 0.549 -12.075 1.00 82.19 81 THR A CA 1
ATOM 613 C C . THR A 1 81 ? -12.860 -0.459 -10.966 1.00 82.19 81 THR A C 1
ATOM 615 O O . THR A 1 81 ? -12.093 -0.531 -10.007 1.00 82.19 81 THR A O 1
ATOM 618 N N . ALA A 1 82 ? -13.872 -1.314 -11.130 1.00 80.75 82 ALA A N 1
ATOM 619 C CA . ALA A 1 82 ? -14.184 -2.377 -10.171 1.00 80.75 82 ALA A CA 1
ATOM 620 C C . ALA A 1 82 ? -12.984 -3.291 -9.848 1.00 80.75 82 ALA A C 1
ATOM 622 O O . ALA A 1 82 ? -12.837 -3.719 -8.710 1.00 80.75 82 ALA A O 1
ATOM 623 N N . ALA A 1 83 ? -12.102 -3.547 -10.821 1.00 82.75 83 ALA A N 1
ATOM 624 C CA . ALA A 1 83 ? -10.895 -4.355 -10.624 1.00 82.75 83 ALA A CA 1
ATOM 625 C C . ALA A 1 83 ? -9.804 -3.630 -9.816 1.00 82.75 83 ALA A C 1
ATOM 627 O O . ALA A 1 83 ? -8.956 -4.263 -9.193 1.00 82.75 83 ALA A O 1
ATOM 628 N N . THR A 1 84 ? -9.817 -2.298 -9.837 1.00 82.44 84 THR A N 1
ATOM 629 C CA . THR A 1 84 ? -8.813 -1.451 -9.180 1.00 82.44 84 THR A CA 1
ATOM 630 C C . THR A 1 84 ? -9.304 -0.833 -7.877 1.00 82.44 84 THR A C 1
ATOM 632 O O . THR A 1 84 ? -8.489 -0.247 -7.169 1.00 82.44 84 THR A O 1
ATOM 635 N N . ILE A 1 85 ? -10.605 -0.939 -7.570 1.00 87.62 85 ILE A N 1
ATOM 636 C CA . ILE A 1 85 ? -11.176 -0.347 -6.363 1.00 87.62 85 ILE A CA 1
ATOM 637 C C . ILE A 1 85 ? -10.589 -1.020 -5.129 1.00 87.62 85 ILE A C 1
ATOM 639 O O . ILE A 1 85 ? -10.704 -2.234 -4.954 1.00 87.62 85 ILE A O 1
ATOM 643 N N . LYS A 1 86 ? -9.967 -0.218 -4.262 1.00 89.50 86 LYS A N 1
ATOM 644 C CA . LYS A 1 86 ? -9.430 -0.681 -2.978 1.00 89.50 86 LYS A CA 1
ATOM 645 C C . LYS A 1 86 ? -9.872 0.266 -1.864 1.00 89.50 86 LYS A C 1
ATOM 647 O O . LYS A 1 86 ? -9.704 1.478 -2.010 1.00 89.50 86 LYS A O 1
ATOM 652 N N . PRO A 1 87 ? -10.434 -0.241 -0.756 1.00 93.56 87 PRO A N 1
ATOM 653 C CA . PRO A 1 87 ? -10.853 0.628 0.331 1.00 93.56 87 PRO A CA 1
ATOM 654 C C . PRO A 1 87 ? -9.676 1.275 1.064 1.00 93.56 87 PRO A C 1
ATOM 656 O O . PRO A 1 87 ? -8.665 0.619 1.327 1.00 93.56 87 PRO A O 1
ATOM 659 N N . ARG A 1 88 ? -9.823 2.552 1.434 1.00 93.44 88 ARG A N 1
ATOM 660 C CA . ARG A 1 88 ? -8.858 3.293 2.263 1.00 93.44 88 ARG A CA 1
ATOM 661 C C . ARG A 1 88 ? -9.214 3.206 3.746 1.00 93.44 88 ARG A C 1
ATOM 663 O O . ARG A 1 88 ? -10.226 2.632 4.141 1.00 93.44 88 ARG A O 1
ATOM 670 N N . SER A 1 89 ? -8.389 3.833 4.588 1.00 96.38 89 SER A N 1
ATOM 671 C CA . SER A 1 89 ? -8.625 3.891 6.036 1.00 96.38 89 SER A CA 1
ATOM 672 C C . SER A 1 89 ? -9.999 4.447 6.408 1.00 96.38 89 SER A C 1
ATOM 674 O O . SER A 1 89 ? -10.647 3.896 7.297 1.00 96.38 89 SER A O 1
ATOM 676 N N . ALA A 1 90 ? -10.450 5.496 5.717 1.00 96.25 90 ALA A N 1
ATOM 677 C CA . ALA A 1 90 ? -11.752 6.117 5.936 1.00 96.25 90 ALA A CA 1
ATOM 678 C C . ALA A 1 90 ? -12.918 5.134 5.752 1.00 96.25 90 ALA A C 1
ATOM 680 O O . ALA A 1 90 ? -13.747 5.019 6.651 1.00 96.25 90 ALA A O 1
ATOM 681 N N . TYR A 1 91 ? -12.898 4.326 4.685 1.00 97.00 91 TYR A N 1
ATOM 682 C CA . TYR A 1 91 ? -13.888 3.267 4.473 1.00 97.00 91 TYR A CA 1
ATOM 683 C C . TYR A 1 91 ? -13.943 2.287 5.646 1.00 97.00 91 TYR A C 1
ATOM 685 O O . TYR A 1 91 ? -15.012 1.997 6.173 1.00 97.00 91 TYR A O 1
ATOM 693 N N . TYR A 1 92 ? -12.788 1.761 6.068 1.00 98.25 92 TYR A N 1
ATOM 694 C CA . TYR A 1 92 ? -12.768 0.757 7.129 1.00 98.25 92 TYR A CA 1
ATOM 695 C C . TYR A 1 92 ? -13.197 1.338 8.475 1.00 98.25 92 TYR A C 1
ATOM 697 O O . TYR A 1 92 ? -13.866 0.650 9.236 1.00 98.25 92 TYR A O 1
ATOM 705 N N . HIS A 1 93 ? -12.867 2.593 8.776 1.00 98.44 93 HIS A N 1
ATOM 706 C CA . HIS A 1 93 ? -13.349 3.232 9.999 1.00 98.44 93 HIS A CA 1
ATOM 707 C C . HIS A 1 93 ? -14.853 3.514 9.955 1.00 98.44 93 HIS A C 1
ATOM 709 O O . HIS A 1 93 ? -15.531 3.254 10.947 1.00 98.44 93 HIS A O 1
ATOM 715 N N . GLU A 1 94 ? -15.387 3.969 8.819 1.00 97.25 94 GLU A N 1
ATOM 716 C CA . GLU A 1 94 ? -16.833 4.111 8.619 1.00 97.25 94 GLU A CA 1
ATOM 717 C C . GLU A 1 94 ? -17.548 2.764 8.792 1.00 97.25 94 GLU A C 1
ATOM 719 O O . GLU A 1 94 ? -18.525 2.679 9.535 1.00 97.25 94 GLU A O 1
ATOM 724 N N . LEU A 1 95 ? -17.009 1.689 8.205 1.00 97.69 95 LEU A N 1
ATOM 725 C CA . LEU A 1 95 ? -17.516 0.328 8.374 1.00 97.69 95 LEU A CA 1
ATOM 726 C C . LEU A 1 95 ? -17.507 -0.098 9.849 1.00 97.69 95 LEU A C 1
ATOM 728 O O . LEU A 1 95 ? -18.521 -0.568 10.360 1.00 97.69 95 LEU A O 1
ATOM 732 N N . LEU A 1 96 ? -16.390 0.101 10.558 1.00 98.69 96 LEU A N 1
ATOM 733 C CA . LEU A 1 96 ? -16.266 -0.261 11.972 1.00 98.69 96 LEU A CA 1
ATOM 734 C C . LEU A 1 96 ? -17.283 0.484 12.843 1.00 98.69 96 LEU A C 1
ATOM 736 O O . LEU A 1 96 ? -17.897 -0.135 13.714 1.00 98.69 96 LEU A O 1
ATOM 740 N N . VAL A 1 97 ? -17.495 1.779 12.597 1.00 98.38 97 VAL A N 1
ATOM 741 C CA . VAL A 1 97 ? -18.522 2.572 13.283 1.00 98.38 97 VAL A CA 1
ATOM 742 C C . VAL A 1 97 ? -19.915 2.034 12.953 1.00 98.38 97 VAL A C 1
ATOM 744 O O . VAL A 1 97 ? -20.667 1.703 13.867 1.00 98.38 97 VAL A O 1
ATOM 747 N N . ALA A 1 98 ? -20.250 1.888 11.670 1.00 97.12 98 ALA A N 1
ATOM 748 C CA . ALA A 1 98 ? -21.577 1.478 11.217 1.00 97.12 98 ALA A CA 1
ATOM 749 C C . ALA A 1 98 ? -21.960 0.059 11.672 1.00 97.12 98 ALA A C 1
ATOM 751 O O . ALA A 1 98 ? -23.118 -0.217 12.000 1.00 97.12 98 ALA A O 1
ATOM 752 N N . GLU A 1 99 ? -21.007 -0.870 11.706 1.00 97.31 99 GLU A N 1
ATOM 753 C CA . GLU A 1 99 ? -21.245 -2.239 12.158 1.00 97.31 99 GLU A CA 1
ATOM 754 C C . GLU A 1 99 ? -21.425 -2.318 13.676 1.00 97.31 99 GLU A C 1
ATOM 756 O O . GLU A 1 99 ? -22.320 -3.031 14.134 1.00 97.31 99 GLU A O 1
ATOM 761 N N . ASN A 1 100 ? -20.642 -1.560 14.452 1.00 98.31 100 ASN A N 1
ATOM 762 C CA . ASN A 1 100 ? -20.458 -1.841 15.879 1.00 98.31 100 ASN A CA 1
ATOM 763 C C . ASN A 1 100 ? -21.013 -0.775 16.832 1.00 98.31 100 ASN A C 1
ATOM 765 O O . ASN A 1 100 ? -21.379 -1.115 17.955 1.00 98.31 100 ASN A O 1
ATOM 769 N N . LEU A 1 101 ? -21.085 0.495 16.427 1.00 98.06 101 LEU A N 1
ATOM 770 C CA . LEU A 1 101 ? -21.559 1.579 17.288 1.00 98.06 101 LEU A CA 1
ATOM 771 C C . LEU A 1 101 ? -23.036 1.868 17.003 1.00 98.06 101 LEU A C 1
ATOM 773 O O . LEU A 1 101 ? -23.387 2.555 16.047 1.00 98.06 101 LEU A O 1
ATOM 777 N N . ARG A 1 102 ? -23.922 1.290 17.820 1.00 96.69 102 ARG A N 1
ATOM 778 C CA . ARG A 1 102 ? -25.377 1.290 17.608 1.00 96.69 102 ARG A CA 1
ATOM 779 C C . ARG A 1 102 ? -26.126 1.583 18.902 1.00 96.69 102 ARG A C 1
ATOM 781 O O . ARG A 1 102 ? -25.630 1.338 19.997 1.00 96.69 102 ARG A O 1
ATOM 788 N N . GLY A 1 103 ? -27.379 2.013 18.771 1.00 96.44 103 GLY A N 1
ATOM 789 C CA . GLY A 1 103 ? -28.274 2.206 19.909 1.00 96.44 103 GLY A CA 1
ATOM 790 C C . GLY A 1 103 ? -27.941 3.463 20.706 1.00 96.44 103 GLY A C 1
ATOM 791 O O . GLY A 1 103 ? -27.898 4.559 20.151 1.00 96.44 103 GLY A O 1
ATOM 792 N N . THR A 1 104 ? -27.758 3.312 22.014 1.00 97.25 104 THR A N 1
ATOM 793 C CA . THR A 1 104 ? -27.559 4.439 22.928 1.00 97.25 104 THR A CA 1
ATOM 794 C C . THR A 1 104 ? -26.081 4.775 23.032 1.00 97.25 104 THR A C 1
ATOM 796 O O . THR A 1 104 ? -25.283 3.933 23.440 1.00 97.25 104 THR A O 1
ATOM 799 N N . TYR A 1 105 ? -25.715 6.017 22.709 1.00 98.19 105 TYR A N 1
ATOM 800 C CA . TYR A 1 105 ? -24.357 6.514 22.911 1.00 98.19 105 TYR A CA 1
ATOM 801 C C . TYR A 1 105 ? -23.999 6.554 24.402 1.00 98.19 105 TYR A C 1
ATOM 803 O O . TYR A 1 105 ? -24.776 7.037 25.227 1.00 98.19 105 TYR A O 1
ATOM 811 N N . LEU A 1 106 ? -22.798 6.088 24.735 1.00 98.12 106 LEU A N 1
ATOM 812 C CA . LEU A 1 106 ? -22.227 6.141 26.075 1.00 98.12 106 LEU A CA 1
ATOM 813 C C . LEU A 1 106 ? -21.071 7.144 26.060 1.00 98.12 106 LEU A C 1
ATOM 815 O O . LEU A 1 106 ? -20.119 6.999 25.293 1.00 98.12 106 LEU A O 1
ATOM 819 N N . ALA A 1 107 ? -21.157 8.178 26.898 1.00 96.62 107 ALA A N 1
ATOM 820 C CA . ALA A 1 107 ? -20.159 9.244 26.974 1.00 96.62 107 ALA A CA 1
ATOM 821 C C . ALA A 1 107 ? -18.918 8.793 27.756 1.00 96.62 107 ALA A C 1
ATOM 823 O O . ALA A 1 107 ? -18.713 9.200 28.898 1.00 96.62 107 ALA A O 1
ATOM 824 N N . ALA A 1 108 ? -18.125 7.915 27.143 1.00 97.12 108 ALA A N 1
ATOM 825 C CA . ALA A 1 108 ? -16.863 7.466 27.703 1.00 97.12 108 ALA A CA 1
ATOM 826 C C . ALA A 1 108 ? -15.820 8.588 27.752 1.00 97.12 108 ALA A C 1
ATOM 828 O O . ALA A 1 108 ? -15.866 9.542 26.975 1.00 97.12 108 ALA A O 1
ATOM 829 N N . THR A 1 109 ? -14.870 8.448 28.671 1.00 96.44 109 THR A N 1
ATOM 830 C CA . THR A 1 109 ? -13.745 9.373 28.846 1.00 96.44 109 THR A CA 1
ATOM 831 C C . THR A 1 109 ? -12.442 8.605 28.945 1.00 96.44 109 THR A C 1
ATOM 833 O O . THR A 1 109 ? -12.420 7.522 29.534 1.00 96.44 109 THR A O 1
ATOM 836 N N . ASP A 1 110 ? -11.356 9.202 28.473 1.00 96.44 110 ASP A N 1
ATOM 837 C CA . ASP A 1 110 ? -9.998 8.709 28.669 1.00 96.44 110 ASP A CA 1
ATOM 838 C C . ASP A 1 110 ? -9.072 9.788 29.266 1.00 96.44 110 ASP A C 1
ATOM 840 O O . ASP A 1 110 ? -9.497 10.913 29.538 1.00 96.44 110 ASP A O 1
ATOM 844 N N . ASN A 1 111 ? -7.817 9.424 29.539 1.00 96.88 111 ASN A N 1
ATOM 845 C CA . ASN A 1 111 ? -6.814 10.297 30.154 1.00 96.88 111 ASN A CA 1
ATOM 846 C C . ASN A 1 111 ? -5.584 10.572 29.266 1.00 96.88 111 ASN A C 1
ATOM 848 O O . ASN A 1 111 ? -4.553 10.984 29.804 1.00 96.88 111 ASN A O 1
ATOM 852 N N . GLN A 1 112 ? -5.645 10.321 27.955 1.00 97.44 112 GLN A N 1
ATOM 853 C CA . GLN A 1 112 ? -4.514 10.477 27.035 1.00 97.44 112 GLN A CA 1
ATOM 854 C C . GLN A 1 112 ? -4.868 11.424 25.882 1.00 97.44 112 GLN A C 1
ATOM 856 O O . GLN A 1 112 ? -5.838 11.224 25.170 1.00 97.44 112 GLN A O 1
ATOM 861 N N . ALA A 1 113 ? -4.037 12.442 25.645 1.00 95.38 113 ALA A N 1
ATOM 862 C CA . ALA A 1 113 ? -4.324 13.469 24.634 1.00 95.38 113 ALA A CA 1
ATOM 863 C C . ALA A 1 113 ? -4.431 12.919 23.197 1.00 95.38 113 ALA A C 1
ATOM 865 O O . ALA A 1 113 ? -5.218 13.423 22.400 1.00 95.38 113 ALA A O 1
ATOM 866 N N . ASP A 1 114 ? -3.657 11.876 22.884 1.00 95.88 114 ASP A N 1
ATOM 867 C CA . ASP A 1 114 ? -3.620 11.251 21.556 1.00 95.88 114 ASP A CA 1
ATOM 868 C C . ASP A 1 114 ? -4.611 10.086 21.417 1.00 95.88 114 ASP A C 1
ATOM 870 O O . ASP A 1 114 ? -4.581 9.357 20.422 1.00 95.88 114 ASP A O 1
ATOM 874 N N . VAL A 1 115 ? -5.469 9.870 22.416 1.00 98.06 115 VAL A N 1
ATOM 875 C CA . VAL A 1 115 ? -6.471 8.809 22.395 1.00 98.06 115 VAL A CA 1
ATOM 876 C C . VAL A 1 115 ? -7.857 9.420 22.297 1.00 98.06 115 VAL A C 1
ATOM 878 O O . VAL A 1 115 ? -8.126 10.536 22.731 1.00 98.06 115 VAL A O 1
ATOM 881 N N . SER A 1 116 ? -8.754 8.705 21.636 1.00 98.12 116 SER A N 1
ATOM 882 C CA . SER A 1 116 ? -10.170 9.043 21.636 1.00 98.12 116 SER A CA 1
ATOM 883 C C . SER A 1 116 ? -10.985 7.775 21.776 1.00 98.12 116 SER A C 1
ATOM 885 O O . SER A 1 116 ? -10.611 6.721 21.255 1.00 98.12 116 SER A O 1
ATOM 887 N N . VAL A 1 117 ? -12.088 7.872 22.513 1.00 98.38 117 VAL A N 1
ATOM 888 C CA . VAL A 1 117 ? -12.948 6.731 22.813 1.00 98.38 117 VAL A CA 1
ATOM 889 C C . VAL A 1 117 ? -14.372 7.036 22.391 1.00 98.38 117 VAL A C 1
ATOM 891 O O . VAL A 1 117 ? -14.953 8.048 22.777 1.00 98.38 117 VAL A O 1
ATOM 894 N N . LEU A 1 118 ? -14.942 6.123 21.614 1.00 98.56 118 LEU A N 1
ATOM 895 C CA . LEU A 1 118 ? -16.350 6.117 21.261 1.00 98.56 118 LEU A CA 1
ATOM 896 C C . LEU A 1 118 ? -16.984 4.886 21.880 1.00 98.56 118 LEU A C 1
ATOM 898 O O . LEU A 1 118 ? -16.399 3.804 21.860 1.00 98.56 118 LEU A O 1
ATOM 902 N N . SER A 1 119 ? -18.194 5.016 22.407 1.00 98.62 119 SER A N 1
ATOM 903 C CA . SER A 1 119 ? -18.880 3.853 22.953 1.00 98.62 119 SER A CA 1
ATOM 904 C C . SER A 1 119 ? -20.385 3.949 22.829 1.00 98.62 119 SER A C 1
ATOM 906 O O . SER A 1 119 ? -20.963 5.034 22.793 1.00 98.62 119 SER A O 1
ATOM 908 N N . SER A 1 120 ? -21.023 2.790 22.749 1.00 98.62 120 SER A N 1
ATOM 909 C CA . SER A 1 120 ? -22.475 2.681 22.673 1.00 98.62 120 SER A CA 1
ATOM 910 C C . SER A 1 120 ? -22.945 1.349 23.238 1.00 98.62 120 SER A C 1
ATOM 912 O O . SER A 1 120 ? -22.154 0.417 23.398 1.00 98.62 120 SER A O 1
ATOM 914 N N . THR A 1 121 ? -24.236 1.257 23.538 1.00 98.31 121 THR A N 1
ATOM 915 C CA . THR A 1 121 ? -24.875 0.002 23.919 1.00 98.31 121 THR A CA 1
ATOM 916 C C . THR A 1 121 ? -26.147 -0.238 23.118 1.00 98.31 121 THR A C 1
ATOM 918 O O . THR A 1 121 ? -26.961 0.664 22.898 1.00 98.31 121 THR A O 1
ATOM 921 N N . SER A 1 122 ? -26.327 -1.480 22.680 1.00 98.06 122 SER A N 1
ATOM 922 C CA . SER A 1 122 ? -27.509 -1.925 21.952 1.00 98.06 122 SER A CA 1
ATOM 923 C C . SER A 1 122 ? -27.760 -3.399 22.228 1.00 98.06 122 SER A C 1
ATOM 925 O O . SER A 1 122 ? -26.846 -4.211 22.127 1.00 98.06 122 SER A O 1
ATOM 927 N N . ASN A 1 123 ? -29.002 -3.752 22.574 1.00 95.56 123 ASN A N 1
ATOM 928 C CA . ASN A 1 123 ? -29.456 -5.141 22.721 1.00 95.56 123 ASN A CA 1
ATOM 929 C C . ASN A 1 123 ? -28.549 -6.028 23.601 1.00 95.56 123 ASN A C 1
ATOM 931 O O . ASN A 1 123 ? -28.328 -7.196 23.294 1.00 95.56 123 ASN A O 1
ATOM 935 N N . GLY A 1 124 ? -28.025 -5.476 24.701 1.00 95.00 124 GLY A N 1
ATOM 936 C CA . GLY A 1 124 ? -27.158 -6.208 25.632 1.00 95.00 124 GLY A CA 1
ATOM 937 C C . GLY A 1 124 ? -25.692 -6.316 25.201 1.00 95.00 124 GLY A C 1
ATOM 938 O O . GLY A 1 124 ? -24.922 -6.982 25.885 1.00 95.00 124 GLY A O 1
ATOM 939 N N . THR A 1 125 ? -25.292 -5.658 24.111 1.00 98.31 125 THR A N 1
ATOM 940 C CA . THR A 1 125 ? -23.891 -5.510 23.705 1.00 98.31 125 THR A CA 1
ATOM 941 C C . THR A 1 125 ? -23.410 -4.095 23.988 1.00 98.31 125 THR A C 1
ATOM 943 O O . THR A 1 125 ? -24.063 -3.128 23.597 1.00 98.31 125 THR A O 1
ATOM 946 N N . THR A 1 126 ? -22.251 -3.972 24.629 1.00 98.75 126 THR A N 1
ATOM 947 C CA . THR A 1 126 ? -21.541 -2.699 24.803 1.00 98.75 126 THR A CA 1
ATOM 948 C C . THR A 1 126 ? -20.333 -2.680 23.880 1.00 98.75 126 THR A C 1
ATOM 950 O O . THR A 1 126 ? -19.448 -3.524 24.001 1.00 98.75 126 THR A O 1
ATOM 953 N N . ALA A 1 127 ? -20.292 -1.723 22.958 1.00 98.81 127 ALA A N 1
ATOM 954 C CA . ALA A 1 127 ? -19.171 -1.510 22.054 1.00 98.81 127 ALA A CA 1
ATOM 955 C C . ALA A 1 127 ? -18.305 -0.351 22.555 1.00 98.81 127 ALA A C 1
ATOM 957 O O . ALA A 1 127 ? -18.828 0.714 22.889 1.00 98.81 127 ALA A O 1
ATOM 958 N N . VAL A 1 128 ? -16.988 -0.551 22.579 1.00 98.81 128 VAL A N 1
ATOM 959 C CA . VAL A 1 128 ? -15.989 0.460 22.945 1.00 98.81 128 VAL A CA 1
ATOM 960 C C . VAL A 1 128 ? -14.932 0.504 21.846 1.00 98.81 128 VAL A C 1
ATOM 962 O O . VAL A 1 128 ? -14.195 -0.460 21.647 1.00 98.81 128 VAL A O 1
ATOM 965 N N . MET A 1 129 ? -14.878 1.610 21.112 1.00 98.88 129 MET A N 1
ATOM 966 C CA . MET A 1 129 ? -13.899 1.868 20.063 1.00 98.88 129 MET A CA 1
ATOM 967 C C . MET A 1 129 ? -12.824 2.815 20.594 1.00 98.88 129 MET A C 1
ATOM 969 O O . MET A 1 129 ? -13.140 3.913 21.043 1.00 98.88 129 MET A O 1
ATOM 973 N N . LEU A 1 130 ? -11.566 2.384 20.552 1.00 98.75 130 LEU A N 1
ATOM 974 C CA . LEU A 1 130 ? -10.399 3.153 20.977 1.00 98.75 130 LEU A CA 1
ATOM 975 C C . LEU A 1 130 ? -9.610 3.550 19.733 1.00 98.75 130 LEU A C 1
ATOM 977 O O . LEU A 1 130 ? -9.283 2.687 18.919 1.00 98.75 130 LEU A O 1
ATOM 981 N N . LEU A 1 131 ? -9.262 4.826 19.622 1.00 98.75 131 LEU A N 1
ATOM 982 C CA . LEU A 1 131 ? -8.449 5.380 18.544 1.00 98.75 131 LEU A CA 1
ATOM 983 C C . LEU A 1 131 ? -7.136 5.874 19.149 1.00 98.75 131 LEU A C 1
ATOM 985 O O . LEU A 1 131 ? -7.136 6.897 19.825 1.00 98.75 131 LEU A O 1
ATOM 989 N N . ASN A 1 132 ? -6.030 5.159 18.943 1.00 98.44 132 ASN A N 1
ATOM 990 C CA . ASN A 1 132 ? -4.703 5.650 19.306 1.00 98.44 132 ASN A CA 1
ATOM 991 C C . ASN A 1 132 ? -4.087 6.355 18.095 1.00 98.44 132 ASN A C 1
ATOM 993 O O . ASN A 1 132 ? -3.687 5.700 17.128 1.00 98.44 132 ASN A O 1
ATOM 997 N N . LYS A 1 133 ? -4.026 7.685 18.166 1.00 97.38 133 LYS A N 1
ATOM 998 C CA . LYS A 1 133 ? -3.475 8.572 17.132 1.00 97.38 133 LYS A CA 1
ATOM 999 C C . LYS A 1 133 ? -1.990 8.872 17.351 1.00 97.38 133 LYS A C 1
ATOM 1001 O O . LYS A 1 133 ? -1.386 9.574 16.545 1.00 97.38 133 LYS A O 1
ATOM 1006 N N . SER A 1 134 ? -1.389 8.354 18.426 1.00 96.56 134 SER A N 1
ATOM 1007 C CA . SER A 1 134 ? 0.021 8.591 18.720 1.00 96.56 134 SER A CA 1
ATOM 1008 C C . SER A 1 134 ? 0.903 8.013 17.620 1.00 96.56 134 SER A C 1
ATOM 1010 O O . SER A 1 134 ? 0.697 6.879 17.189 1.00 96.56 134 SER A O 1
ATOM 1012 N N . ASN A 1 135 ? 1.929 8.762 17.215 1.00 93.50 135 ASN A N 1
ATOM 1013 C CA . ASN A 1 135 ? 2.925 8.300 16.248 1.00 93.50 135 ASN A CA 1
ATOM 1014 C C . ASN A 1 135 ? 3.961 7.356 16.869 1.00 93.50 135 ASN A C 1
ATOM 1016 O O . ASN A 1 135 ? 4.632 6.625 16.149 1.00 93.50 135 ASN A O 1
ATOM 1020 N N . THR A 1 136 ? 4.110 7.355 18.195 1.00 93.50 136 THR A N 1
ATOM 1021 C CA . THR A 1 136 ? 5.234 6.678 18.866 1.00 93.50 136 THR A CA 1
ATOM 1022 C C . THR A 1 136 ? 4.827 5.806 20.038 1.00 93.50 136 THR A C 1
ATOM 1024 O O . THR A 1 136 ? 5.598 4.936 20.434 1.00 93.50 136 THR A O 1
ATOM 1027 N N . THR A 1 137 ? 3.659 6.054 20.628 1.00 96.88 137 THR A N 1
ATOM 1028 C CA . THR A 1 137 ? 3.334 5.506 21.943 1.00 96.88 137 THR A CA 1
ATOM 1029 C C . THR A 1 137 ? 2.281 4.415 21.845 1.00 96.88 137 THR A C 1
ATOM 1031 O O . THR A 1 137 ? 1.131 4.656 21.476 1.00 96.88 137 THR A O 1
ATOM 1034 N N . ASP A 1 138 ? 2.683 3.208 22.229 1.00 96.75 138 ASP A N 1
ATOM 1035 C CA . ASP A 1 138 ? 1.760 2.140 22.589 1.00 96.75 138 ASP A CA 1
ATOM 1036 C C . ASP A 1 138 ? 1.222 2.380 24.003 1.00 96.75 138 ASP A C 1
ATOM 1038 O O . ASP A 1 138 ? 1.966 2.790 24.898 1.00 96.75 138 ASP A O 1
ATOM 1042 N N . PHE A 1 139 ? -0.038 2.029 24.247 1.00 97.19 139 PHE A N 1
ATOM 1043 C CA . PHE A 1 139 ? -0.630 2.110 25.577 1.00 97.19 139 PHE A CA 1
ATOM 1044 C C . PHE A 1 139 ? -1.127 0.746 26.045 1.00 97.19 139 PHE A C 1
ATOM 1046 O O . PHE A 1 139 ? -2.002 0.141 25.428 1.00 97.19 139 PHE A O 1
ATOM 1053 N N . ASN A 1 140 ? -0.629 0.296 27.197 1.00 97.25 140 ASN A N 1
ATOM 1054 C CA . ASN A 1 140 ? -1.392 -0.642 28.018 1.00 97.25 140 ASN A CA 1
ATOM 1055 C C . ASN A 1 140 ? -2.594 0.116 28.589 1.00 97.25 140 ASN A C 1
ATOM 1057 O O . ASN A 1 140 ? -2.432 1.235 29.091 1.00 97.25 140 ASN A O 1
ATOM 1061 N N . PHE A 1 141 ? -3.782 -0.473 28.522 1.00 97.56 141 PHE A N 1
ATOM 1062 C CA . PHE A 1 141 ? -5.008 0.193 28.932 1.00 97.56 141 PHE A CA 1
ATOM 1063 C C . PHE A 1 141 ? -5.867 -0.659 29.855 1.00 97.56 141 PHE A C 1
ATOM 1065 O O . PHE A 1 141 ? -5.777 -1.886 29.862 1.00 97.56 141 PHE A O 1
ATOM 1072 N N . THR A 1 142 ? -6.745 0.020 30.589 1.00 98.00 142 THR A N 1
ATOM 1073 C CA . THR A 1 142 ? -7.878 -0.600 31.274 1.00 98.00 142 THR A CA 1
ATOM 1074 C C . THR A 1 142 ? -9.150 0.185 30.965 1.00 98.00 142 THR A C 1
ATOM 1076 O O . THR A 1 142 ? -9.184 1.407 31.123 1.00 98.00 142 THR A O 1
ATOM 1079 N N . VAL A 1 143 ? -10.192 -0.531 30.543 1.00 97.94 143 VAL A N 1
ATOM 1080 C CA . VAL A 1 143 ? -11.566 -0.044 30.388 1.00 97.94 143 VAL A CA 1
ATOM 1081 C C . VAL A 1 143 ? -12.373 -0.479 31.606 1.00 97.94 143 VAL A C 1
ATOM 1083 O O . VAL A 1 143 ? -12.472 -1.674 31.872 1.00 97.94 143 VAL A O 1
ATOM 1086 N N . GLN A 1 144 ? -12.967 0.476 32.317 1.00 98.00 144 GLN A N 1
ATOM 1087 C CA . GLN A 1 144 ? -13.917 0.247 33.406 1.00 98.00 144 GLN A CA 1
ATOM 1088 C C . GLN A 1 144 ? -15.344 0.511 32.899 1.00 98.00 144 GLN A C 1
ATOM 1090 O O . GLN A 1 144 ? -15.631 1.614 32.431 1.00 98.00 144 GLN A O 1
ATOM 1095 N N . LEU A 1 145 ? -16.236 -0.485 32.973 1.00 98.31 145 LEU A N 1
ATOM 1096 C CA . LEU A 1 145 ? -17.548 -0.460 32.297 1.00 98.31 145 LEU A CA 1
ATOM 1097 C C . LEU A 1 145 ? -18.718 0.071 33.150 1.00 98.31 145 LEU A C 1
ATOM 1099 O O . LEU A 1 145 ? -19.846 0.178 32.664 1.00 98.31 145 LEU A O 1
ATOM 1103 N N . ASP A 1 146 ? -18.491 0.430 34.411 1.00 96.12 146 ASP A N 1
ATOM 1104 C CA . ASP A 1 146 ? -19.512 1.037 35.279 1.00 96.12 146 ASP A CA 1
ATOM 1105 C C . ASP A 1 146 ? -19.391 2.567 35.379 1.00 96.12 146 ASP A C 1
ATOM 1107 O O . ASP A 1 146 ? -20.182 3.206 36.070 1.00 96.12 146 ASP A O 1
ATOM 1111 N N . GLY A 1 147 ? -18.424 3.164 34.676 1.00 92.25 147 GLY A N 1
ATOM 1112 C CA . GLY A 1 147 ? -18.136 4.598 34.710 1.00 92.25 147 GLY A CA 1
ATOM 1113 C C . GLY A 1 147 ? -17.349 5.059 35.941 1.00 92.25 147 GLY A C 1
ATOM 1114 O O . GLY A 1 147 ? -17.047 6.250 36.050 1.00 92.25 147 GLY A O 1
ATOM 1115 N N . SER A 1 148 ? -16.993 4.152 36.855 1.00 93.25 148 SER A N 1
ATOM 1116 C CA . SER A 1 148 ? -16.124 4.473 37.985 1.00 93.25 148 SER A CA 1
ATOM 1117 C C . SER A 1 148 ? -14.682 4.730 37.533 1.00 93.25 148 SER A C 1
ATOM 1119 O O . SER A 1 148 ? -14.284 4.429 36.406 1.00 93.25 148 SER A O 1
ATOM 1121 N N . ALA A 1 149 ? -13.887 5.343 38.413 1.00 91.25 149 ALA A N 1
ATOM 1122 C CA . ALA A 1 149 ? -12.488 5.620 38.123 1.00 91.25 149 ALA A CA 1
ATOM 1123 C C . ALA A 1 149 ? -11.686 4.319 37.977 1.00 91.25 149 ALA A C 1
ATOM 1125 O O . ALA A 1 149 ? -11.682 3.474 38.870 1.00 91.25 149 ALA A O 1
ATOM 1126 N N . VAL A 1 150 ? -10.935 4.203 36.882 1.00 92.56 150 VAL A N 1
ATOM 1127 C CA . VAL A 1 150 ? -10.050 3.060 36.634 1.00 92.56 150 VAL A CA 1
ATOM 1128 C C . VAL A 1 150 ? -8.923 2.996 37.677 1.00 92.56 150 VAL A C 1
ATOM 1130 O O . VAL A 1 150 ? -8.030 3.859 37.740 1.00 92.56 150 VAL A O 1
ATOM 1133 N N . ALA A 1 151 ? -8.937 1.933 38.480 1.00 84.25 151 ALA A N 1
ATOM 1134 C CA . ALA A 1 151 ? -7.877 1.607 39.429 1.00 84.25 151 ALA A CA 1
ATOM 1135 C C . ALA A 1 151 ? -6.606 1.082 38.723 1.00 84.25 151 ALA A C 1
ATOM 1137 O O . ALA A 1 151 ? -6.629 0.676 37.563 1.00 84.25 151 ALA A O 1
ATOM 1138 N N . GLY A 1 152 ? -5.475 1.079 39.434 1.00 83.50 152 GLY A N 1
ATOM 1139 C CA . GLY A 1 152 ? -4.219 0.493 38.949 1.00 83.50 152 GLY A CA 1
ATOM 1140 C C . GLY A 1 152 ? -3.305 1.442 38.164 1.00 83.50 152 GLY A C 1
ATOM 1141 O O . GLY A 1 152 ? -3.518 2.660 38.117 1.00 83.50 152 GLY A O 1
ATOM 1142 N N . SER A 1 153 ? -2.245 0.855 37.597 1.00 88.19 153 SER A N 1
ATOM 1143 C CA . SER A 1 153 ? -1.080 1.541 37.016 1.00 88.19 153 SER A CA 1
ATOM 1144 C C . SER A 1 153 ? -1.078 1.633 35.486 1.00 88.19 153 SER A C 1
ATOM 1146 O O . SER A 1 153 ? -0.115 2.153 34.926 1.00 88.19 153 SER A O 1
ATOM 1148 N N . ALA A 1 154 ? -2.119 1.141 34.802 1.00 91.44 154 ALA A N 1
ATOM 1149 C CA . ALA A 1 154 ? -2.218 1.268 33.350 1.00 91.44 154 ALA A CA 1
ATOM 1150 C C . ALA A 1 154 ? -2.159 2.757 32.942 1.00 91.44 154 ALA A C 1
ATOM 1152 O O . ALA A 1 154 ? -2.874 3.569 33.542 1.00 91.44 154 ALA A O 1
ATOM 1153 N N . PRO A 1 155 ? -1.312 3.133 31.962 1.00 94.38 155 PRO A N 1
ATOM 1154 C CA . PRO A 1 155 ? -1.171 4.524 31.546 1.00 94.38 155 PRO A CA 1
ATOM 1155 C C . PRO A 1 155 ? -2.453 5.064 30.904 1.00 94.38 155 PRO A C 1
ATOM 1157 O O . PRO A 1 155 ? -2.856 6.184 31.221 1.00 94.38 155 PRO A O 1
ATOM 1160 N N . LEU A 1 156 ? -3.122 4.269 30.060 1.00 97.94 156 LEU A N 1
ATOM 1161 C CA . LEU A 1 156 ? -4.407 4.626 29.462 1.00 97.94 156 LEU A CA 1
ATOM 1162 C C . LEU A 1 156 ? -5.563 4.083 30.313 1.00 97.94 156 LEU A C 1
ATOM 1164 O O . LEU A 1 156 ? -5.719 2.878 30.508 1.00 97.94 156 LEU A O 1
ATOM 1168 N N . LYS A 1 157 ? -6.381 4.995 30.825 1.00 98.12 157 LYS A N 1
ATOM 1169 C CA . LYS A 1 157 ? -7.526 4.728 31.692 1.00 98.12 157 LYS A CA 1
ATOM 1170 C C . LYS A 1 157 ? -8.785 5.192 30.994 1.00 98.12 157 LYS A C 1
ATOM 1172 O O . LYS A 1 157 ? -8.879 6.366 30.658 1.00 98.12 157 LYS A O 1
ATOM 1177 N N . ILE A 1 158 ? -9.726 4.279 30.789 1.00 98.31 158 ILE A N 1
ATOM 1178 C CA . ILE A 1 158 ? -10.957 4.543 30.051 1.00 98.31 158 ILE A CA 1
ATOM 1179 C C . ILE A 1 158 ? -12.153 4.223 30.942 1.00 98.31 158 ILE A C 1
ATOM 1181 O O . ILE A 1 158 ? -12.313 3.088 31.388 1.00 98.31 158 ILE A O 1
ATOM 1185 N N . ASN A 1 159 ? -13.020 5.207 31.155 1.00 98.00 159 ASN A N 1
ATOM 1186 C CA . ASN A 1 159 ? -14.254 5.036 31.913 1.00 98.00 159 ASN A CA 1
ATOM 1187 C C . ASN A 1 159 ? -15.424 5.014 30.928 1.00 98.00 159 ASN A C 1
ATOM 1189 O O . ASN A 1 159 ? -15.642 5.990 30.212 1.00 98.00 159 ASN A O 1
ATOM 1193 N N . VAL A 1 160 ? -16.192 3.927 30.902 1.00 98.38 160 VAL A N 1
ATOM 1194 C CA . VAL A 1 160 ? -17.384 3.771 30.059 1.00 98.38 160 VAL A CA 1
ATOM 1195 C C . VAL A 1 160 ? -18.601 3.644 30.975 1.00 98.38 160 VAL A C 1
ATOM 1197 O O . VAL A 1 160 ? -18.656 2.702 31.760 1.00 98.38 160 VAL A O 1
ATOM 1200 N N . PRO A 1 161 ? -19.597 4.542 30.905 1.00 97.81 161 PRO A N 1
ATOM 1201 C CA . PRO A 1 161 ? -20.754 4.515 31.800 1.00 97.81 161 PRO A CA 1
ATOM 1202 C C . PRO A 1 161 ? -21.821 3.497 31.345 1.00 97.81 161 PRO A C 1
ATOM 1204 O O . PRO A 1 161 ? -22.972 3.862 31.130 1.00 97.81 161 PRO A O 1
ATOM 1207 N N . ALA A 1 162 ? -21.455 2.221 31.173 1.00 97.62 162 ALA A N 1
ATOM 1208 C CA . ALA A 1 162 ? -22.376 1.164 30.729 1.00 97.62 162 ALA A CA 1
ATOM 1209 C C . ALA A 1 162 ? -23.166 0.505 31.879 1.00 97.62 162 ALA A C 1
ATOM 1211 O O . ALA A 1 162 ? -24.017 -0.343 31.626 1.00 97.62 162 ALA A O 1
ATOM 1212 N N . SER A 1 163 ? -22.892 0.886 33.135 1.00 96.81 163 SER A N 1
ATOM 1213 C CA . SER A 1 163 ? -23.482 0.289 34.347 1.00 96.81 163 SER A CA 1
ATOM 1214 C C . SER A 1 163 ? -23.194 -1.212 34.505 1.00 96.81 163 SER A C 1
ATOM 1216 O O . SER A 1 163 ? -24.002 -1.950 35.068 1.00 96.81 163 SER A O 1
ATOM 1218 N N . ILE A 1 164 ? -22.027 -1.662 34.038 1.00 97.69 164 ILE A N 1
ATOM 1219 C CA . ILE A 1 164 ? -21.565 -3.047 34.161 1.00 97.69 164 ILE A CA 1
ATOM 1220 C C . ILE A 1 164 ? -20.345 -3.063 35.084 1.00 97.69 164 ILE A C 1
ATOM 1222 O O . ILE A 1 164 ? -19.309 -2.502 34.740 1.00 97.69 164 ILE A O 1
ATOM 1226 N N . ASN A 1 165 ? -20.444 -3.713 36.246 1.00 96.19 165 ASN A N 1
ATOM 1227 C CA . ASN A 1 165 ? -19.331 -3.825 37.197 1.00 96.19 165 ASN A CA 1
ATOM 1228 C C . ASN A 1 165 ? -18.300 -4.863 36.720 1.00 96.19 165 ASN A C 1
ATOM 1230 O O . ASN A 1 165 ? -18.237 -5.983 37.229 1.00 96.19 165 ASN A O 1
ATOM 1234 N N . ASN A 1 166 ? -17.545 -4.501 35.688 1.00 96.81 166 ASN A N 1
ATOM 1235 C CA . ASN A 1 166 ? -16.479 -5.307 35.116 1.00 96.81 166 ASN A CA 1
ATOM 1236 C C . ASN A 1 166 ? -15.421 -4.393 34.478 1.00 96.81 166 ASN A C 1
ATOM 1238 O O . ASN A 1 166 ? -15.704 -3.247 34.109 1.00 96.81 166 ASN A O 1
ATOM 1242 N N . ALA A 1 167 ? -14.207 -4.914 34.344 1.00 96.62 167 ALA A N 1
ATOM 1243 C CA . ALA A 1 167 ? -13.080 -4.215 33.755 1.00 96.62 167 ALA A CA 1
ATOM 1244 C C . ALA A 1 167 ? -12.354 -5.112 32.755 1.00 96.62 167 ALA A C 1
ATOM 1246 O O . ALA A 1 167 ? -12.278 -6.329 32.923 1.00 96.62 167 ALA A O 1
ATOM 1247 N N . TYR A 1 168 ? -11.773 -4.497 31.733 1.00 96.81 168 TYR A N 1
ATOM 1248 C CA . TYR A 1 168 ? -10.994 -5.194 30.721 1.00 96.81 168 TYR A CA 1
ATOM 1249 C C . TYR A 1 168 ? -9.671 -4.479 30.479 1.00 96.81 168 TYR A C 1
ATOM 1251 O O . TYR A 1 168 ? -9.652 -3.263 30.289 1.00 96.81 168 TYR A O 1
ATOM 1259 N N . SER A 1 169 ? -8.578 -5.238 30.452 1.00 96.19 169 SER A N 1
ATOM 1260 C CA . SER A 1 169 ? -7.237 -4.718 30.191 1.00 96.19 169 SER A CA 1
ATOM 1261 C C . SER A 1 169 ? -6.612 -5.413 28.991 1.00 96.19 169 SER A C 1
ATOM 1263 O O . SER A 1 169 ? -6.692 -6.634 28.865 1.00 96.19 169 SER A O 1
ATOM 1265 N N . ASP A 1 170 ? -5.970 -4.629 28.134 1.00 95.69 170 ASP A N 1
ATOM 1266 C CA . ASP A 1 170 ? -5.196 -5.099 26.981 1.00 95.69 170 ASP A CA 1
ATOM 1267 C C . ASP A 1 170 ? -4.207 -3.985 26.577 1.00 95.69 170 ASP A C 1
ATOM 1269 O O . ASP A 1 170 ? -3.961 -3.035 27.330 1.00 95.69 170 ASP A O 1
ATOM 1273 N N . LYS A 1 171 ? -3.627 -4.095 25.387 1.00 95.44 171 LYS A N 1
ATOM 1274 C CA . LYS A 1 171 ? -2.736 -3.121 24.773 1.00 95.44 171 LYS A CA 1
ATOM 1275 C C . LYS A 1 171 ? -3.340 -2.582 23.477 1.00 95.44 171 LYS A C 1
ATOM 1277 O O . LYS A 1 171 ? -3.884 -3.336 22.672 1.00 95.44 171 LYS A O 1
ATOM 1282 N N . ILE A 1 172 ? -3.187 -1.281 23.246 1.00 97.12 172 ILE A N 1
ATOM 1283 C CA . ILE A 1 172 ? -3.417 -0.638 21.951 1.00 97.12 172 ILE A CA 1
ATOM 1284 C C . ILE A 1 172 ? -2.089 -0.101 21.415 1.00 97.12 172 ILE A C 1
ATOM 1286 O O . ILE A 1 172 ? -1.374 0.627 22.105 1.00 97.12 172 ILE A O 1
ATOM 1290 N N . TYR A 1 173 ? -1.739 -0.490 20.192 1.00 97.44 173 TYR A N 1
ATOM 1291 C CA . TYR A 1 173 ? -0.509 -0.037 19.542 1.00 97.44 173 TYR A CA 1
ATOM 1292 C C . TYR A 1 173 ? -0.656 1.409 19.051 1.00 97.44 173 TYR A C 1
ATOM 1294 O O . TYR A 1 173 ? -1.778 1.888 18.849 1.00 97.44 173 TYR A O 1
ATOM 1302 N N . ASN A 1 174 ? 0.454 2.114 18.869 1.00 96.81 174 ASN A N 1
ATOM 1303 C CA . ASN A 1 174 ? 0.486 3.409 18.194 1.00 96.81 174 ASN A CA 1
ATOM 1304 C C . ASN A 1 174 ? -0.154 3.311 16.792 1.00 96.81 174 ASN A C 1
ATOM 1306 O O . ASN A 1 174 ? -0.134 2.252 16.162 1.00 96.81 174 ASN A O 1
ATOM 1310 N N . GLN A 1 175 ? -0.768 4.401 16.323 1.00 97.19 175 GLN A N 1
ATOM 1311 C CA . GLN A 1 175 ? -1.475 4.468 15.033 1.00 97.19 175 GLN A CA 1
ATOM 1312 C C . GLN A 1 175 ? -2.379 3.248 14.775 1.00 97.19 175 GLN A C 1
ATOM 1314 O O . GLN A 1 175 ? -2.279 2.550 13.757 1.00 97.19 175 GLN A O 1
ATOM 1319 N N . SER A 1 176 ? -3.254 2.954 15.740 1.00 98.25 176 SER A N 1
ATOM 1320 C CA . SER A 1 176 ? -4.185 1.834 15.651 1.00 98.25 176 SER A CA 1
ATOM 1321 C C . SER A 1 176 ? -5.540 2.126 16.281 1.00 98.25 176 SER A C 1
ATOM 1323 O O . SER A 1 176 ? -5.709 3.043 17.081 1.00 98.25 176 SER A O 1
ATOM 1325 N N . THR A 1 177 ? -6.509 1.319 15.883 1.00 98.75 177 THR A N 1
ATOM 1326 C CA . THR A 1 177 ? -7.907 1.371 16.271 1.00 98.75 177 THR A CA 1
ATOM 1327 C C . THR A 1 177 ? -8.310 -0.004 16.787 1.00 98.75 177 THR A C 1
ATOM 1329 O O . THR A 1 177 ? -8.087 -1.019 16.119 1.00 98.75 177 THR A O 1
ATOM 1332 N N . LEU A 1 178 ? -8.921 -0.034 17.970 1.00 98.44 178 LEU A N 1
ATOM 1333 C CA . LEU A 1 178 ? -9.559 -1.223 18.527 1.00 98.44 178 LEU A CA 1
ATOM 1334 C C . LEU A 1 178 ? -11.065 -1.022 18.583 1.00 98.44 178 LEU A C 1
ATOM 1336 O O . LEU A 1 178 ? -11.518 0.045 18.976 1.00 98.44 178 LEU A O 1
ATOM 1340 N N . VAL A 1 179 ? -11.832 -2.065 18.278 1.00 98.81 179 VAL A N 1
ATOM 1341 C CA . VAL A 1 179 ? -13.245 -2.164 18.663 1.00 98.81 179 VAL A CA 1
ATOM 1342 C C . VAL A 1 179 ? -13.397 -3.374 19.572 1.00 98.81 179 VAL A C 1
ATOM 1344 O O . VAL A 1 179 ? -13.091 -4.502 19.184 1.00 98.81 179 VAL A O 1
ATOM 1347 N N . LEU A 1 180 ? -13.847 -3.129 20.796 1.00 98.81 180 LEU A N 1
ATOM 1348 C CA . LEU A 1 180 ? -14.090 -4.134 21.821 1.00 98.81 180 LEU A CA 1
ATOM 1349 C C . LEU A 1 180 ? -15.595 -4.283 22.004 1.00 98.81 180 LEU A C 1
ATOM 1351 O O . LEU A 1 180 ? -16.282 -3.296 22.266 1.00 98.81 180 LEU A O 1
ATOM 1355 N N . LEU A 1 181 ? -16.104 -5.505 21.870 1.00 98.75 181 LEU A N 1
ATOM 1356 C CA . LEU A 1 181 ? -17.514 -5.809 22.102 1.00 98.75 181 LEU A CA 1
ATOM 1357 C C . LEU A 1 181 ? -17.658 -6.631 23.374 1.00 98.75 181 LEU A C 1
ATOM 1359 O O . LEU A 1 181 ? -17.054 -7.699 23.490 1.00 98.75 181 LEU A O 1
ATOM 1363 N N . PHE A 1 182 ? -18.491 -6.166 24.294 1.00 98.75 182 PHE A N 1
ATOM 1364 C CA . PHE A 1 182 ? -18.764 -6.811 25.571 1.00 98.75 182 PHE A CA 1
ATOM 1365 C C . PHE A 1 182 ? -20.215 -7.280 25.644 1.00 98.75 182 PHE A C 1
ATOM 1367 O O . PHE A 1 182 ? -21.105 -6.614 25.109 1.00 98.75 182 PHE A O 1
ATOM 1374 N N . ASP A 1 183 ? -20.455 -8.410 26.306 1.00 98.50 183 ASP A N 1
ATOM 1375 C CA . ASP A 1 183 ? -21.807 -8.843 26.670 1.00 98.50 183 ASP A CA 1
ATOM 1376 C C . ASP A 1 183 ? -22.374 -8.029 27.855 1.00 98.50 183 ASP A C 1
ATOM 1378 O O . ASP A 1 183 ? -21.736 -7.112 28.382 1.00 98.50 183 ASP A O 1
ATOM 1382 N N . ASN A 1 184 ? -23.585 -8.368 28.301 1.00 97.50 184 ASN A N 1
ATOM 1383 C CA . ASN A 1 184 ? -24.263 -7.696 29.412 1.00 97.50 184 ASN A CA 1
ATOM 1384 C C . ASN A 1 184 ? -23.672 -8.019 30.798 1.00 97.50 184 ASN A C 1
ATOM 1386 O O . ASN A 1 184 ? -24.105 -7.430 31.788 1.00 97.50 184 ASN A O 1
ATOM 1390 N N . GLN A 1 185 ? -22.695 -8.925 30.888 1.00 97.62 185 GLN A N 1
ATOM 1391 C CA . GLN A 1 185 ? -21.866 -9.139 32.078 1.00 97.62 185 GLN A CA 1
ATOM 1392 C C . GLN A 1 185 ? -20.495 -8.450 31.962 1.00 97.62 185 GLN A C 1
ATOM 1394 O O . GLN A 1 185 ? -19.709 -8.474 32.911 1.00 97.62 185 GLN A O 1
ATOM 1399 N N . GLY A 1 186 ? -20.189 -7.820 30.826 1.00 97.81 186 GLY A N 1
ATOM 1400 C CA . GLY A 1 186 ? -18.905 -7.171 30.579 1.00 97.81 186 GLY A CA 1
ATOM 1401 C C . GLY A 1 186 ? -17.803 -8.127 30.132 1.00 97.81 186 GLY A C 1
ATOM 1402 O O . GLY A 1 186 ? -16.639 -7.733 30.131 1.00 97.81 186 GLY A O 1
ATOM 1403 N N . ASN A 1 187 ? -18.126 -9.367 29.751 1.00 98.19 187 ASN A N 1
ATOM 1404 C CA . ASN A 1 187 ? -17.135 -10.262 29.162 1.00 98.19 187 ASN A CA 1
ATOM 1405 C C . ASN A 1 187 ? -16.879 -9.848 27.715 1.00 98.19 187 ASN A C 1
ATOM 1407 O O . ASN A 1 187 ? -17.814 -9.587 26.955 1.00 98.19 187 ASN A O 1
ATOM 1411 N N . LEU A 1 188 ? -15.609 -9.823 27.309 1.00 98.50 188 LEU A N 1
ATOM 1412 C CA . LEU A 1 188 ? -15.249 -9.571 25.919 1.00 98.50 188 LEU A CA 1
ATOM 1413 C C . LEU A 1 188 ? -15.773 -10.713 25.036 1.00 98.50 188 LEU A C 1
ATOM 1415 O O . LEU A 1 188 ? -15.493 -11.880 25.295 1.00 98.50 188 LEU A O 1
ATOM 1419 N N . THR A 1 189 ? -16.468 -10.370 23.956 1.00 98.25 189 THR A N 1
ATOM 1420 C CA . THR A 1 189 ? -16.989 -11.316 22.953 1.00 98.25 189 THR A CA 1
ATOM 1421 C C . THR A 1 189 ? -16.253 -11.224 21.616 1.00 98.25 189 THR A C 1
ATOM 1423 O O . THR A 1 189 ? -16.157 -12.214 20.888 1.00 98.25 189 THR A O 1
ATOM 1426 N N . ARG A 1 190 ? -15.691 -10.054 21.292 1.00 98.25 190 ARG A N 1
ATOM 1427 C CA . ARG A 1 190 ? -14.944 -9.796 20.053 1.00 98.25 190 ARG A CA 1
ATOM 1428 C C . ARG A 1 190 ? -13.955 -8.652 20.265 1.00 98.25 190 ARG A C 1
ATOM 1430 O O . ARG A 1 190 ? -14.312 -7.631 20.849 1.00 98.25 190 ARG A O 1
ATOM 1437 N N . LYS A 1 191 ? -12.743 -8.811 19.729 1.00 97.88 191 LYS A N 1
ATOM 1438 C CA . LYS A 1 191 ? -11.767 -7.731 19.531 1.00 97.88 191 LYS A CA 1
ATOM 1439 C C . LYS A 1 191 ? -11.554 -7.540 18.034 1.00 97.88 191 LYS A C 1
ATOM 1441 O O . LYS A 1 191 ? -11.285 -8.511 17.336 1.00 97.88 191 LYS A O 1
ATOM 1446 N N . ILE A 1 192 ? -11.669 -6.318 17.537 1.00 98.56 192 ILE A N 1
ATOM 1447 C CA . ILE A 1 192 ? -11.359 -5.969 16.147 1.00 98.56 192 ILE A CA 1
ATOM 1448 C C . ILE A 1 192 ? -10.179 -5.009 16.168 1.00 98.56 192 ILE A C 1
ATOM 1450 O O . ILE A 1 192 ? -10.184 -4.068 16.959 1.00 98.56 192 ILE A O 1
ATOM 1454 N N . VAL A 1 193 ? -9.172 -5.254 15.333 1.00 98.31 193 VAL A N 1
ATOM 1455 C CA . VAL A 1 193 ? -7.967 -4.421 15.252 1.00 98.31 193 VAL A CA 1
ATOM 1456 C C . VAL A 1 193 ? -7.787 -3.912 13.835 1.00 98.31 193 VAL A C 1
ATOM 1458 O O . VAL A 1 193 ? -7.754 -4.699 12.893 1.00 98.31 193 VAL A O 1
ATOM 1461 N N . TYR A 1 194 ? -7.602 -2.607 13.691 1.00 98.62 194 TYR A N 1
ATOM 1462 C CA . TYR A 1 194 ? -7.185 -1.984 12.442 1.00 98.62 194 TYR A CA 1
ATOM 1463 C C . TYR A 1 194 ? -6.056 -1.004 12.735 1.00 98.62 194 TYR A C 1
ATOM 1465 O O . TYR A 1 194 ? -6.120 -0.264 13.706 1.00 98.62 194 TYR A O 1
ATOM 1473 N N . SER A 1 195 ? -4.985 -1.015 11.953 1.00 98.06 195 SER A N 1
ATOM 1474 C CA . SER A 1 195 ? -3.806 -0.186 12.230 1.00 98.06 195 SER A CA 1
ATOM 1475 C C . SER A 1 195 ? -3.223 0.388 10.957 1.00 98.06 195 SER A C 1
ATOM 1477 O O . SER A 1 195 ? -3.526 -0.099 9.864 1.00 98.06 195 SER A O 1
ATOM 1479 N N . LEU A 1 196 ? -2.326 1.363 11.103 1.00 96.94 196 LEU A N 1
ATOM 1480 C CA . LEU A 1 196 ? -1.547 1.874 9.984 1.00 96.94 196 LEU A CA 1
ATOM 1481 C C . LEU A 1 196 ? -0.887 0.735 9.195 1.00 96.94 196 LEU A C 1
ATOM 1483 O O . LEU A 1 196 ? -0.922 0.746 7.970 1.00 96.94 196 LEU A O 1
ATOM 1487 N N . GLN A 1 197 ? -0.370 -0.293 9.876 1.00 95.31 197 GLN A N 1
ATOM 1488 C CA . GLN A 1 197 ? 0.245 -1.438 9.204 1.00 95.31 197 GLN A CA 1
ATOM 1489 C C . GLN A 1 197 ? -0.740 -2.195 8.301 1.00 95.31 197 GLN A C 1
ATOM 1491 O O . GLN A 1 197 ? -0.358 -2.612 7.209 1.00 95.31 197 GLN A O 1
ATOM 1496 N N . HIS A 1 198 ? -2.001 -2.364 8.722 1.00 96.81 198 HIS A N 1
ATOM 1497 C CA . HIS A 1 198 ? -3.030 -2.944 7.853 1.00 96.81 198 HIS A CA 1
ATOM 1498 C C . HIS A 1 198 ? -3.245 -2.054 6.624 1.00 96.81 198 HIS A C 1
ATOM 1500 O O . HIS A 1 198 ? -3.232 -2.550 5.500 1.00 96.81 198 HIS A O 1
ATOM 1506 N N . ALA A 1 199 ? -3.375 -0.740 6.829 1.00 95.38 199 ALA A N 1
ATOM 1507 C CA . ALA A 1 199 ? -3.605 0.224 5.756 1.00 95.38 199 ALA A CA 1
ATOM 1508 C C . ALA A 1 199 ? -2.448 0.263 4.739 1.00 95.38 199 ALA A C 1
ATOM 1510 O O . ALA A 1 199 ? -2.691 0.194 3.536 1.00 95.38 199 ALA A O 1
ATOM 1511 N N . GLN A 1 200 ? -1.196 0.284 5.205 1.00 92.81 200 GLN A N 1
ATOM 1512 C CA . GLN A 1 200 ? 0.009 0.200 4.366 1.00 92.81 200 GLN A CA 1
ATOM 1513 C C . GLN A 1 200 ? 0.027 -1.073 3.515 1.00 92.81 200 GLN A C 1
ATOM 1515 O O . GLN A 1 200 ? 0.424 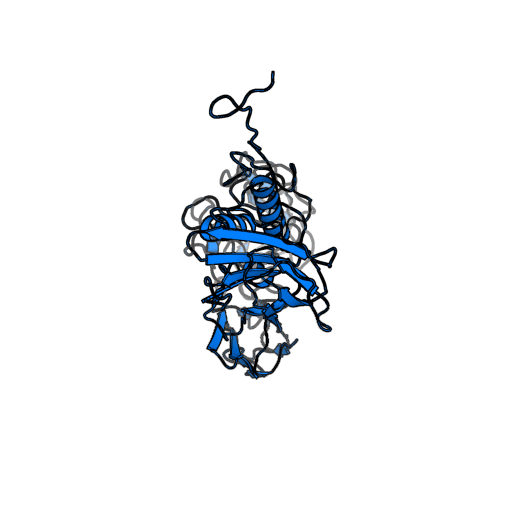-1.054 2.352 1.00 92.81 200 GLN A O 1
ATOM 1520 N N . ASN A 1 201 ? -0.453 -2.178 4.083 1.00 90.50 201 ASN A N 1
ATOM 1521 C CA . ASN A 1 201 ? -0.519 -3.471 3.410 1.00 90.50 201 ASN A CA 1
ATOM 1522 C C . ASN A 1 201 ? -1.800 -3.657 2.584 1.00 90.50 201 ASN A C 1
ATOM 1524 O O . ASN A 1 201 ? -1.993 -4.723 2.003 1.00 90.50 201 ASN A O 1
ATOM 1528 N N . THR A 1 202 ? -2.681 -2.651 2.534 1.00 90.06 202 THR A N 1
ATOM 1529 C CA . THR A 1 202 ? -4.010 -2.731 1.903 1.00 90.06 202 THR A CA 1
ATOM 1530 C C . THR A 1 202 ? -4.846 -3.913 2.419 1.00 90.06 202 THR A C 1
ATOM 1532 O O . THR A 1 202 ? -5.514 -4.616 1.663 1.00 90.06 202 THR A O 1
ATOM 1535 N N . GLN A 1 203 ? -4.782 -4.162 3.726 1.00 93.56 203 GLN A N 1
ATOM 1536 C CA . GLN A 1 203 ? -5.490 -5.245 4.405 1.00 93.56 203 GLN A CA 1
ATOM 1537 C C . GLN A 1 203 ? -6.708 -4.714 5.177 1.00 93.56 203 GLN A C 1
ATOM 1539 O O . GLN A 1 203 ? -6.646 -3.612 5.726 1.00 93.56 203 GLN A O 1
ATOM 1544 N N . PRO A 1 204 ? -7.804 -5.491 5.261 1.00 96.38 204 PRO A N 1
ATOM 1545 C CA . PRO A 1 204 ? -8.947 -5.149 6.102 1.00 96.38 204 PRO A CA 1
ATOM 1546 C C . PRO A 1 204 ? -8.623 -5.293 7.604 1.00 96.38 204 PRO A C 1
ATOM 1548 O O . PRO A 1 204 ? -7.613 -5.909 7.957 1.00 96.38 204 PRO A O 1
ATOM 1551 N N . PRO A 1 205 ? -9.482 -4.774 8.504 1.00 98.19 205 PRO A N 1
ATOM 1552 C CA . PRO A 1 205 ? -9.399 -5.030 9.941 1.00 98.19 205 PRO A CA 1
ATOM 1553 C C . PRO A 1 205 ? -9.365 -6.526 10.289 1.00 98.19 205 PRO A C 1
ATOM 1555 O O . PRO A 1 205 ? -10.061 -7.342 9.683 1.00 98.19 205 PRO A O 1
ATOM 1558 N N . THR A 1 206 ? -8.602 -6.884 11.322 1.00 97.19 206 THR A N 1
ATOM 1559 C CA . THR A 1 206 ? -8.523 -8.255 11.845 1.00 97.19 206 THR A CA 1
ATOM 1560 C C . THR A 1 206 ? -9.557 -8.472 12.951 1.00 97.19 206 THR A C 1
ATOM 1562 O O . THR A 1 206 ? -9.540 -7.779 13.968 1.00 97.19 206 THR A O 1
ATOM 1565 N N . TYR A 1 207 ? -10.419 -9.480 12.794 1.00 96.94 207 TYR A N 1
ATOM 1566 C CA . TYR A 1 207 ? -11.457 -9.849 13.762 1.00 96.94 207 TYR A CA 1
ATOM 1567 C C . TYR A 1 207 ? -10.996 -11.038 14.616 1.00 96.94 207 TYR A C 1
ATOM 1569 O O . TYR A 1 207 ? -10.763 -12.134 14.112 1.00 96.94 207 TYR A O 1
ATOM 1577 N N . LEU A 1 208 ? -10.915 -10.850 15.931 1.00 96.50 208 LEU A N 1
ATOM 1578 C CA . LEU A 1 208 ? -10.315 -11.792 16.878 1.00 96.50 208 LEU A CA 1
ATOM 1579 C C . LEU A 1 208 ? -11.316 -12.251 17.938 1.00 96.50 208 LEU A C 1
ATOM 1581 O O . LEU A 1 208 ? -12.027 -11.447 18.542 1.00 96.50 208 LEU A O 1
ATOM 1585 N N . ASN A 1 209 ? -11.341 -13.559 18.192 1.00 95.69 209 ASN A N 1
ATOM 1586 C CA . ASN A 1 209 ? -12.032 -14.098 19.362 1.00 95.69 209 ASN A CA 1
ATOM 1587 C C . ASN A 1 209 ? -11.294 -13.672 20.653 1.00 95.69 209 ASN A C 1
ATOM 1589 O O . ASN A 1 209 ? -10.095 -13.374 20.597 1.00 95.69 209 ASN A O 1
ATOM 1593 N N . PRO A 1 210 ? -11.969 -13.660 21.816 1.00 94.38 210 PRO A N 1
ATOM 1594 C CA . PRO A 1 210 ? -11.337 -13.327 23.0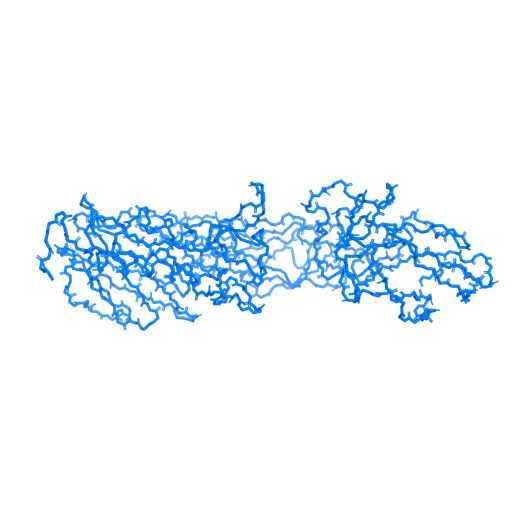90 1.00 94.38 210 PRO A CA 1
ATOM 1595 C C . PRO A 1 210 ? -10.089 -14.179 23.363 1.00 94.38 210 PRO A C 1
ATOM 1597 O O . PRO A 1 210 ? -10.059 -15.372 23.060 1.00 94.38 210 PRO A O 1
ATOM 1600 N N . GLY A 1 211 ? -9.049 -13.550 23.914 1.00 91.25 211 GLY A N 1
ATOM 1601 C CA . GLY A 1 211 ? -7.767 -14.197 24.224 1.00 91.25 211 GLY A CA 1
ATOM 1602 C C . GLY A 1 211 ? -6.812 -14.378 23.038 1.00 91.25 211 GLY A C 1
ATOM 1603 O O . GLY A 1 211 ? -5.722 -14.905 23.236 1.00 91.25 211 GLY A O 1
ATOM 1604 N N . LYS A 1 212 ? -7.187 -13.949 21.824 1.00 92.81 212 LYS A N 1
ATOM 1605 C CA . LYS A 1 212 ? -6.312 -13.991 20.642 1.00 92.81 212 LYS A CA 1
ATOM 1606 C C . LYS A 1 212 ? -5.484 -12.715 20.473 1.00 92.81 212 LYS A C 1
ATOM 1608 O O . LYS A 1 212 ? -5.965 -11.598 20.702 1.00 92.81 212 LYS A O 1
ATOM 1613 N N . ASN A 1 213 ? -4.247 -12.894 20.021 1.00 88.81 213 ASN A N 1
ATOM 1614 C CA . ASN A 1 213 ? -3.302 -11.824 19.731 1.00 88.81 213 ASN A CA 1
ATOM 1615 C C . ASN A 1 213 ? -3.427 -11.361 18.279 1.00 88.81 213 ASN A C 1
ATOM 1617 O O . ASN A 1 213 ? -3.612 -12.164 17.364 1.00 88.81 213 ASN A O 1
ATOM 1621 N N . VAL A 1 214 ? -3.299 -10.050 18.067 1.00 92.38 214 VAL A N 1
ATOM 1622 C CA . VAL A 1 214 ? -3.168 -9.494 16.719 1.00 92.38 214 VAL A CA 1
ATOM 1623 C C . VAL A 1 214 ? -1.716 -9.594 16.282 1.00 92.38 214 VAL A C 1
ATOM 1625 O O . VAL A 1 214 ? -0.819 -9.204 17.024 1.00 92.38 214 VAL A O 1
ATOM 1628 N N . THR A 1 215 ? -1.492 -10.066 15.060 1.00 93.56 215 THR A N 1
ATOM 1629 C CA . THR A 1 215 ? -0.208 -9.921 14.376 1.00 93.56 215 THR A CA 1
ATOM 1630 C C . THR A 1 215 ? -0.432 -9.592 12.919 1.00 93.56 215 THR A C 1
ATOM 1632 O O . THR A 1 215 ? -1.237 -10.246 12.258 1.00 93.56 215 THR A O 1
ATOM 1635 N N . VAL A 1 216 ? 0.322 -8.625 12.413 1.00 94.69 216 VAL A N 1
ATOM 1636 C CA . VAL A 1 216 ? 0.374 -8.291 10.989 1.00 94.69 216 VAL A CA 1
ATOM 1637 C C . VAL A 1 216 ? 1.825 -8.350 10.564 1.00 94.69 216 VAL A C 1
ATOM 1639 O O . VAL A 1 216 ? 2.687 -7.804 11.251 1.00 94.69 216 VAL A O 1
ATOM 1642 N N . ALA A 1 217 ? 2.091 -8.999 9.437 1.00 95.12 217 ALA A N 1
ATOM 1643 C CA . ALA A 1 217 ? 3.422 -9.096 8.866 1.00 95.12 217 ALA A CA 1
ATOM 1644 C C . ALA A 1 217 ? 3.425 -8.547 7.442 1.00 95.12 217 ALA A C 1
ATOM 1646 O O . ALA A 1 217 ? 2.515 -8.813 6.657 1.00 95.12 217 ALA A O 1
ATOM 1647 N N . ALA A 1 218 ? 4.479 -7.815 7.111 1.00 95.75 218 ALA A N 1
ATOM 1648 C CA . ALA A 1 218 ? 4.845 -7.425 5.761 1.00 95.75 218 ALA A CA 1
ATOM 1649 C C . ALA A 1 218 ? 6.363 -7.264 5.670 1.00 95.75 218 ALA A C 1
ATOM 1651 O O . ALA A 1 218 ? 7.079 -7.378 6.667 1.00 95.75 218 ALA A O 1
ATOM 1652 N N . PHE A 1 219 ? 6.859 -6.993 4.469 1.00 96.56 219 PHE A N 1
ATOM 1653 C CA . PHE A 1 219 ? 8.252 -6.628 4.259 1.00 96.56 219 PHE A CA 1
ATOM 1654 C C . PHE A 1 219 ? 8.444 -5.753 3.026 1.00 96.56 219 PHE A C 1
ATOM 1656 O O . PHE A 1 219 ? 7.596 -5.728 2.129 1.00 96.56 219 PHE A O 1
ATOM 1663 N N . SER A 1 220 ? 9.590 -5.085 2.966 1.00 94.31 220 SER A N 1
ATOM 1664 C CA . SER A 1 220 ? 10.091 -4.344 1.811 1.00 94.31 220 SER A CA 1
ATOM 1665 C C . SER A 1 220 ? 11.542 -4.725 1.503 1.00 94.31 220 SER A C 1
ATOM 1667 O O . SER A 1 220 ? 12.206 -5.397 2.298 1.00 94.31 220 SER A O 1
ATOM 1669 N N . ALA A 1 221 ? 12.007 -4.308 0.330 1.00 95.25 221 ALA A N 1
ATOM 1670 C CA . ALA A 1 221 ? 13.406 -4.305 -0.067 1.00 95.25 221 ALA A CA 1
ATOM 1671 C C . ALA A 1 221 ? 13.820 -2.874 -0.439 1.00 95.25 221 ALA A C 1
ATOM 1673 O O . ALA A 1 221 ? 12.973 -2.097 -0.882 1.00 95.25 221 ALA A O 1
ATOM 1674 N N . ASP A 1 222 ? 15.096 -2.532 -0.266 1.00 91.12 222 ASP A N 1
ATOM 1675 C CA . ASP A 1 222 ? 15.681 -1.259 -0.721 1.00 91.12 222 ASP A CA 1
ATOM 1676 C C . ASP A 1 222 ? 15.641 -1.105 -2.249 1.00 91.12 222 ASP A C 1
ATOM 1678 O O . ASP A 1 222 ? 15.436 -0.009 -2.766 1.00 91.12 222 ASP A O 1
ATOM 1682 N N . LYS A 1 223 ? 15.795 -2.220 -2.963 1.00 83.19 223 LYS A N 1
ATOM 1683 C CA . LYS A 1 223 ? 15.618 -2.346 -4.406 1.00 83.19 223 LYS A CA 1
ATOM 1684 C C . LYS A 1 223 ? 15.077 -3.727 -4.755 1.00 83.19 223 LYS A C 1
ATOM 1686 O O . LYS A 1 223 ? 15.245 -4.700 -4.030 1.00 83.19 223 LYS A O 1
ATOM 1691 N N . THR A 1 224 ? 14.441 -3.825 -5.904 1.00 87.75 224 THR A N 1
ATOM 1692 C CA . THR A 1 224 ? 13.850 -5.066 -6.437 1.00 87.75 224 THR A CA 1
ATOM 1693 C C . THR A 1 224 ? 14.542 -5.517 -7.720 1.00 87.75 224 THR A C 1
ATOM 1695 O O . THR A 1 224 ? 14.163 -6.520 -8.310 1.00 87.75 224 THR A O 1
ATOM 1698 N N . PHE A 1 225 ? 15.601 -4.823 -8.129 1.00 86.31 225 PHE A N 1
ATOM 1699 C CA . PHE A 1 225 ? 16.517 -5.258 -9.173 1.00 86.31 225 PHE A CA 1
ATOM 1700 C C . PHE A 1 225 ? 17.934 -5.341 -8.614 1.00 86.31 225 PHE A C 1
ATOM 1702 O O . PHE A 1 225 ? 18.352 -4.496 -7.820 1.00 86.31 225 PHE A O 1
ATOM 1709 N N . THR A 1 226 ? 18.697 -6.335 -9.053 1.00 88.50 226 THR A N 1
ATOM 1710 C CA . THR A 1 226 ? 20.118 -6.439 -8.723 1.00 88.50 226 THR A CA 1
ATOM 1711 C C . THR A 1 226 ? 20.879 -7.164 -9.818 1.00 88.50 226 THR A C 1
ATOM 1713 O O . THR A 1 226 ? 20.361 -8.091 -10.448 1.00 88.50 226 THR A O 1
ATOM 1716 N N . CYS A 1 227 ? 22.147 -6.812 -9.999 1.00 89.50 227 CYS A N 1
ATOM 1717 C CA . CYS A 1 227 ? 23.059 -7.736 -10.654 1.00 89.50 227 CYS A CA 1
ATOM 1718 C C . CYS A 1 227 ? 23.229 -8.986 -9.789 1.00 89.50 227 CYS A C 1
ATOM 1720 O O . CYS A 1 227 ? 23.122 -8.928 -8.558 1.00 89.50 227 CYS A O 1
ATOM 1722 N N . VAL A 1 228 ? 23.509 -10.124 -10.425 1.00 90.75 228 VAL A N 1
ATOM 1723 C CA . VAL A 1 228 ? 24.048 -11.282 -9.710 1.00 90.75 228 VAL A CA 1
ATOM 1724 C C . VAL A 1 228 ? 25.298 -10.863 -8.931 1.00 90.75 228 VAL A C 1
ATOM 1726 O O . VAL A 1 228 ? 25.920 -9.849 -9.254 1.00 90.75 228 VAL A O 1
ATOM 1729 N N . ALA A 1 229 ? 25.634 -11.622 -7.886 1.00 85.19 229 ALA A N 1
ATOM 1730 C CA . ALA A 1 229 ? 26.686 -11.308 -6.921 1.00 85.19 229 ALA A CA 1
ATOM 1731 C C . ALA A 1 229 ? 27.921 -10.650 -7.579 1.00 85.19 229 ALA A C 1
ATOM 1733 O O . ALA A 1 229 ? 28.400 -11.142 -8.606 1.00 85.19 229 ALA A O 1
ATOM 1734 N N . PRO A 1 230 ? 28.448 -9.555 -6.994 1.00 91.88 230 PRO A N 1
ATOM 1735 C CA . PRO A 1 230 ? 28.398 -9.238 -5.561 1.00 91.88 230 PRO A CA 1
ATOM 1736 C C . PRO A 1 230 ? 27.352 -8.198 -5.115 1.00 91.88 230 PRO A C 1
ATOM 1738 O O . PRO A 1 230 ? 27.359 -7.830 -3.941 1.00 91.88 230 PRO A O 1
ATOM 1741 N N . GLU A 1 231 ? 26.472 -7.704 -5.992 1.00 92.38 231 GLU A N 1
ATOM 1742 C CA . GLU A 1 231 ? 25.444 -6.743 -5.563 1.00 92.38 231 GLU A CA 1
ATOM 1743 C C . GLU A 1 231 ? 24.451 -7.347 -4.557 1.00 92.38 231 GLU A C 1
ATOM 1745 O O . GLU A 1 231 ? 24.105 -8.530 -4.622 1.00 92.38 231 GLU A O 1
ATOM 1750 N N . GLN A 1 232 ? 23.992 -6.507 -3.624 1.00 95.25 232 GLN A N 1
ATOM 1751 C CA . GLN A 1 232 ? 23.107 -6.891 -2.527 1.00 95.25 232 GLN A CA 1
ATOM 1752 C C . GLN A 1 232 ? 21.748 -6.213 -2.630 1.00 95.25 232 GLN A C 1
ATOM 1754 O O . GLN A 1 232 ? 21.673 -5.051 -3.016 1.00 95.25 232 GLN A O 1
ATOM 1759 N N . VAL A 1 233 ? 20.706 -6.931 -2.219 1.00 95.69 233 VAL A N 1
ATOM 1760 C CA . VAL A 1 233 ? 19.372 -6.414 -1.909 1.00 95.69 233 VAL A CA 1
ATOM 1761 C C . VAL A 1 233 ? 19.158 -6.516 -0.405 1.00 95.69 233 VAL A C 1
ATOM 1763 O O . VAL A 1 233 ? 19.417 -7.566 0.188 1.00 95.69 233 VAL A O 1
ATOM 1766 N N . THR A 1 234 ? 18.689 -5.441 0.215 1.00 97.75 234 THR A N 1
ATOM 1767 C CA . THR A 1 234 ? 18.462 -5.349 1.656 1.00 97.75 234 THR A CA 1
ATOM 1768 C C . THR A 1 234 ? 16.978 -5.453 1.971 1.00 97.75 234 THR A C 1
ATOM 1770 O O . THR A 1 234 ? 16.195 -4.599 1.567 1.00 97.75 234 THR A O 1
ATOM 1773 N N . PHE A 1 235 ? 16.591 -6.467 2.744 1.00 98.31 235 PHE A N 1
ATOM 1774 C CA . PHE A 1 235 ? 15.203 -6.714 3.139 1.00 98.31 235 PHE A CA 1
ATOM 1775 C C . PHE A 1 235 ? 14.927 -6.318 4.587 1.00 98.31 235 PHE A C 1
ATOM 1777 O O . PHE A 1 235 ? 15.725 -6.621 5.477 1.00 98.31 235 PHE A O 1
ATOM 1784 N N . THR A 1 236 ? 13.754 -5.733 4.834 1.00 97.88 236 THR A N 1
ATOM 1785 C CA . THR A 1 236 ? 13.289 -5.349 6.176 1.00 97.88 236 THR A CA 1
ATOM 1786 C C . THR A 1 236 ? 11.838 -5.782 6.377 1.00 97.88 236 THR A C 1
ATOM 1788 O O . THR A 1 236 ? 10.981 -5.519 5.533 1.00 97.88 236 THR A O 1
ATOM 1791 N N . ALA A 1 237 ? 11.546 -6.454 7.493 1.00 97.31 237 ALA A N 1
ATOM 1792 C CA . ALA A 1 237 ? 10.188 -6.821 7.887 1.00 97.31 237 ALA A CA 1
ATOM 1793 C C . ALA A 1 237 ? 9.519 -5.689 8.671 1.00 97.31 237 ALA A C 1
ATOM 1795 O O . ALA A 1 237 ? 10.137 -5.074 9.541 1.00 97.31 237 ALA A O 1
ATOM 1796 N N . SER A 1 238 ? 8.223 -5.505 8.437 1.00 93.62 238 SER A N 1
ATOM 1797 C CA . SER A 1 238 ? 7.357 -4.635 9.227 1.00 93.62 238 SER A CA 1
ATOM 1798 C C . SER A 1 238 ? 6.311 -5.479 9.944 1.00 93.62 238 SER A C 1
ATOM 1800 O O . SER A 1 238 ? 5.518 -6.169 9.300 1.00 93.62 238 SER A O 1
ATOM 1802 N N . ILE A 1 239 ? 6.354 -5.470 11.279 1.00 94.25 239 ILE A N 1
ATOM 1803 C CA . ILE A 1 239 ? 5.532 -6.335 12.131 1.00 94.25 239 ILE A CA 1
ATOM 1804 C C . ILE A 1 239 ? 4.765 -5.493 13.146 1.00 94.25 239 ILE A C 1
ATOM 1806 O O . ILE A 1 239 ? 5.384 -4.770 13.929 1.00 94.25 239 ILE A O 1
ATOM 1810 N N . LEU A 1 240 ? 3.447 -5.681 13.182 1.00 93.62 240 LEU A N 1
ATOM 1811 C CA . LEU A 1 240 ? 2.587 -5.299 14.299 1.00 93.62 240 LEU A CA 1
ATOM 1812 C C . LEU A 1 240 ? 2.330 -6.539 15.157 1.00 93.62 240 LEU A C 1
ATOM 1814 O O . LEU A 1 240 ? 2.044 -7.600 14.602 1.00 93.62 240 LEU A O 1
ATOM 1818 N N . GLY A 1 241 ? 2.347 -6.393 16.480 1.00 92.44 241 GLY A N 1
ATOM 1819 C CA . GLY A 1 241 ? 2.026 -7.488 17.392 1.00 92.44 241 GLY A CA 1
ATOM 1820 C C . GLY A 1 241 ? 3.235 -8.277 17.887 1.00 92.44 241 GLY A C 1
ATOM 1821 O O . GLY A 1 241 ? 4.341 -8.173 17.349 1.00 92.44 241 GLY A O 1
ATOM 1822 N N . ASP A 1 242 ? 2.997 -9.082 18.919 1.00 90.50 242 ASP A N 1
ATOM 1823 C CA . ASP A 1 242 ? 4.001 -9.979 19.488 1.00 90.50 242 ASP A CA 1
ATOM 1824 C C . ASP A 1 242 ? 4.086 -11.283 18.686 1.00 90.50 242 ASP A C 1
ATOM 1826 O O . ASP A 1 242 ? 3.089 -11.797 18.177 1.00 90.50 242 ASP A O 1
ATOM 1830 N N . TYR A 1 243 ? 5.287 -11.845 18.578 1.00 94.38 243 TYR A N 1
ATOM 1831 C CA . TYR A 1 243 ? 5.546 -13.070 17.825 1.00 94.38 243 TYR A CA 1
ATOM 1832 C C . TYR A 1 243 ? 6.626 -13.915 18.502 1.00 94.38 243 TYR A C 1
ATOM 1834 O O . TYR A 1 243 ? 7.469 -13.403 19.237 1.00 94.38 243 TYR A O 1
ATOM 1842 N N . THR A 1 244 ? 6.611 -15.220 18.241 1.00 96.00 244 THR A N 1
ATOM 1843 C CA . THR A 1 244 ? 7.576 -16.183 18.786 1.00 96.00 244 THR A CA 1
ATOM 1844 C C . THR A 1 244 ? 8.755 -16.409 17.849 1.00 96.00 244 THR A C 1
ATOM 1846 O O . THR A 1 244 ? 9.881 -16.583 18.307 1.00 96.00 244 THR A O 1
ATOM 1849 N N . SER A 1 245 ? 8.528 -16.401 16.533 1.00 96.88 245 SER A N 1
ATOM 1850 C CA . SER A 1 245 ? 9.603 -16.543 15.547 1.00 96.88 245 SER A CA 1
ATOM 1851 C C . SER A 1 245 ? 9.317 -15.781 14.263 1.00 96.88 245 SER A C 1
ATOM 1853 O O . SER A 1 245 ? 8.164 -15.642 13.858 1.00 96.88 245 SER A O 1
ATOM 1855 N N . LEU A 1 246 ? 10.392 -15.344 13.609 1.00 98.19 246 LEU A N 1
ATOM 1856 C CA . LEU A 1 246 ? 10.358 -14.666 12.322 1.00 98.19 246 LEU A CA 1
ATOM 1857 C C . LEU A 1 246 ? 11.486 -15.207 11.443 1.00 98.19 246 LEU A C 1
ATOM 1859 O O . LEU A 1 246 ? 12.656 -15.053 11.804 1.00 98.19 246 LEU A O 1
ATOM 1863 N N . THR A 1 247 ? 11.138 -15.844 10.327 1.00 98.44 247 THR A N 1
ATOM 1864 C CA . THR A 1 247 ? 12.084 -16.504 9.419 1.00 98.44 247 THR A CA 1
ATOM 1865 C C . THR A 1 247 ? 11.884 -16.053 7.976 1.00 98.44 247 THR A C 1
ATOM 1867 O O . THR A 1 247 ? 10.763 -15.866 7.508 1.00 98.44 247 THR A O 1
ATOM 1870 N N . TRP A 1 248 ? 12.989 -15.887 7.260 1.00 98.69 248 TRP A N 1
ATOM 1871 C CA . TRP A 1 248 ? 13.024 -15.493 5.856 1.00 98.69 248 TRP A CA 1
ATOM 1872 C C . TRP A 1 248 ? 13.391 -16.668 4.961 1.00 98.69 248 TRP A C 1
ATOM 1874 O O . TRP A 1 248 ? 14.221 -17.498 5.331 1.00 98.69 248 TRP A O 1
ATOM 1884 N N . ASN A 1 249 ? 12.858 -16.659 3.745 1.00 98.44 249 ASN A N 1
ATOM 1885 C CA . ASN A 1 249 ? 13.377 -17.396 2.604 1.00 98.44 249 ASN A CA 1
ATOM 1886 C C . ASN A 1 249 ? 13.518 -16.417 1.435 1.00 98.44 249 ASN A C 1
ATOM 1888 O O . ASN A 1 249 ? 12.520 -15.877 0.960 1.00 98.44 249 ASN A O 1
ATOM 1892 N N . PHE A 1 250 ? 14.747 -16.184 0.982 1.00 98.44 250 PHE A N 1
ATOM 1893 C CA . PHE A 1 250 ? 15.036 -15.204 -0.068 1.00 98.44 250 PHE A CA 1
ATOM 1894 C C . PHE A 1 250 ? 14.985 -15.791 -1.487 1.00 98.44 250 PHE A C 1
ATOM 1896 O O . PHE A 1 250 ? 15.254 -15.091 -2.453 1.00 98.44 250 PHE A O 1
ATOM 1903 N N . GLY A 1 251 ? 14.607 -17.061 -1.646 1.00 96.38 251 GLY A N 1
ATOM 1904 C CA . GLY A 1 251 ? 14.433 -17.676 -2.962 1.00 96.38 251 GLY A CA 1
ATOM 1905 C C . GLY A 1 251 ? 15.736 -18.156 -3.607 1.00 96.38 251 GLY A C 1
ATOM 1906 O O . GLY A 1 251 ? 16.810 -18.117 -3.014 1.00 96.38 251 GLY A O 1
ATOM 1907 N N . ALA A 1 252 ? 15.641 -18.715 -4.813 1.00 95.06 252 ALA A N 1
ATOM 1908 C CA . ALA A 1 252 ? 16.718 -19.504 -5.409 1.00 95.06 252 ALA A CA 1
ATOM 1909 C C . ALA A 1 252 ? 17.995 -18.696 -5.712 1.00 95.06 252 ALA A C 1
ATOM 1911 O O . ALA A 1 252 ? 17.964 -17.675 -6.404 1.00 95.06 252 ALA A O 1
ATOM 1912 N N . GLY A 1 253 ? 19.139 -19.230 -5.274 1.00 95.44 253 GLY A N 1
ATOM 1913 C CA . GLY A 1 253 ? 20.457 -18.632 -5.495 1.00 95.44 253 GLY A CA 1
ATOM 1914 C C . GLY A 1 253 ? 20.793 -17.499 -4.526 1.00 95.44 253 GLY A C 1
ATOM 1915 O O . GLY A 1 253 ? 21.801 -16.831 -4.739 1.00 95.44 253 GLY A O 1
ATOM 1916 N N . ALA A 1 254 ? 19.975 -17.273 -3.495 1.00 98.12 254 ALA A N 1
ATOM 1917 C CA . ALA A 1 254 ? 20.221 -16.260 -2.483 1.00 98.12 254 ALA A CA 1
ATOM 1918 C C . ALA A 1 254 ? 21.349 -16.666 -1.520 1.00 98.12 254 ALA A C 1
ATOM 1920 O O . ALA A 1 254 ? 21.463 -17.822 -1.114 1.00 98.12 254 ALA A O 1
ATOM 1921 N N . THR A 1 255 ? 22.170 -15.702 -1.109 1.00 98.00 255 THR A N 1
ATOM 1922 C CA . THR A 1 255 ? 23.138 -15.853 -0.016 1.00 98.00 255 THR A CA 1
ATOM 1923 C C . THR A 1 255 ? 23.042 -14.641 0.922 1.00 98.00 255 THR A C 1
ATOM 1925 O O . THR A 1 255 ? 23.368 -13.534 0.483 1.00 98.00 255 THR A O 1
ATOM 1928 N N . PRO A 1 256 ? 22.620 -14.826 2.191 1.00 98.06 256 PRO A N 1
ATOM 1929 C CA . PRO A 1 256 ? 22.128 -16.084 2.767 1.00 98.06 256 PRO A CA 1
ATOM 1930 C C . PRO A 1 256 ? 20.791 -16.526 2.138 1.00 98.06 256 PRO A C 1
ATOM 1932 O O . PRO A 1 256 ? 20.015 -15.697 1.677 1.00 98.06 256 PRO A O 1
ATOM 1935 N N . GLN A 1 257 ? 20.506 -17.834 2.138 1.00 98.06 257 GLN A N 1
ATOM 1936 C CA . GLN A 1 257 ? 19.234 -18.381 1.628 1.00 98.06 257 GLN A CA 1
ATOM 1937 C C . GLN A 1 257 ? 18.055 -18.080 2.568 1.00 98.06 257 GLN A C 1
ATOM 1939 O O 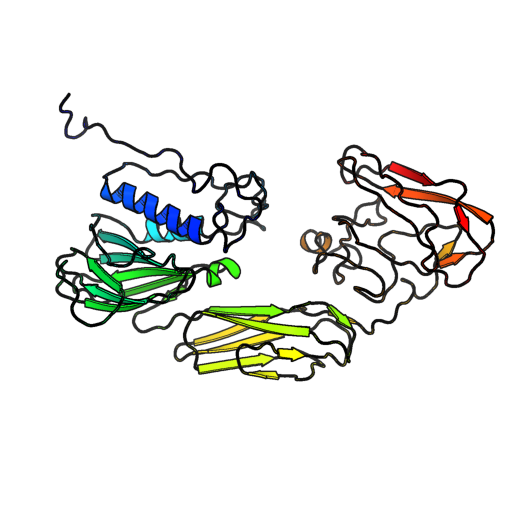. GLN A 1 257 ? 16.921 -17.874 2.133 1.00 98.06 257 GLN A O 1
ATOM 1944 N N . THR A 1 258 ? 18.333 -18.063 3.870 1.00 98.44 258 THR A N 1
ATOM 1945 C CA . THR A 1 258 ? 17.369 -17.831 4.947 1.00 98.44 258 THR A CA 1
ATOM 1946 C C . THR A 1 258 ? 17.987 -16.936 6.009 1.00 98.44 258 THR A C 1
ATOM 1948 O O . THR A 1 258 ? 19.199 -16.964 6.214 1.00 98.44 258 THR A O 1
ATOM 1951 N N . ALA A 1 259 ? 17.159 -16.203 6.741 1.00 98.56 259 ALA A N 1
ATOM 1952 C CA . ALA A 1 259 ? 17.576 -15.421 7.902 1.00 98.56 259 ALA A CA 1
ATOM 1953 C C . ALA A 1 259 ? 16.478 -15.418 8.969 1.00 98.56 259 ALA A C 1
ATOM 1955 O O . ALA A 1 259 ? 15.371 -15.903 8.737 1.00 98.56 259 ALA A O 1
ATOM 1956 N N . THR A 1 260 ? 16.774 -14.849 10.133 1.00 98.12 260 THR A N 1
ATOM 1957 C CA . THR A 1 260 ? 15.807 -14.671 11.221 1.00 98.12 260 THR A CA 1
ATOM 1958 C C . THR A 1 260 ? 15.773 -13.227 11.697 1.00 98.12 260 THR A C 1
ATOM 1960 O O . THR A 1 260 ? 16.768 -12.514 11.588 1.00 98.12 260 THR A O 1
ATOM 1963 N N . GLY A 1 261 ? 14.658 -12.815 12.297 1.00 96.56 261 GLY A N 1
ATOM 1964 C CA . GLY A 1 261 ? 14.496 -11.464 12.840 1.00 96.56 261 GLY A CA 1
ATOM 1965 C C . GLY A 1 261 ? 14.042 -10.443 11.795 1.00 96.56 261 GLY A C 1
ATOM 1966 O O . GLY A 1 261 ? 13.802 -10.779 10.637 1.00 96.56 261 GLY A O 1
ATOM 1967 N N . LYS A 1 262 ? 13.856 -9.186 12.220 1.00 96.62 262 LYS A N 1
ATOM 1968 C CA . LYS A 1 262 ? 13.226 -8.147 11.384 1.00 96.62 262 LYS A CA 1
ATOM 1969 C C . LYS A 1 262 ? 14.122 -7.612 10.258 1.00 96.62 262 LYS A C 1
ATOM 1971 O O . LYS A 1 262 ? 13.620 -6.940 9.365 1.00 96.62 262 LYS A O 1
ATOM 1976 N N . GLY A 1 263 ? 15.415 -7.926 10.275 1.00 94.69 263 GLY A N 1
ATOM 1977 C CA . GLY A 1 263 ? 16.404 -7.282 9.414 1.00 94.69 263 GLY A CA 1
ATOM 1978 C C . GLY A 1 263 ? 16.893 -5.935 9.975 1.00 94.69 263 GLY A C 1
ATOM 1979 O O . GLY A 1 263 ? 16.667 -5.664 11.158 1.00 94.69 263 GLY A O 1
ATOM 1980 N N . PRO A 1 264 ? 17.581 -5.112 9.161 1.00 97.69 264 PRO A N 1
ATOM 1981 C CA . PRO A 1 264 ? 17.813 -5.315 7.728 1.00 97.69 264 PRO A CA 1
ATOM 1982 C C . PRO A 1 264 ? 18.677 -6.552 7.438 1.00 97.69 264 PRO A C 1
ATOM 1984 O O . PRO A 1 264 ? 19.621 -6.843 8.171 1.00 97.69 264 PRO A O 1
ATOM 1987 N N . VAL A 1 265 ? 18.350 -7.294 6.378 1.00 98.44 265 VAL A N 1
ATOM 1988 C CA . VAL A 1 265 ? 19.125 -8.455 5.913 1.00 98.44 265 VAL A CA 1
ATOM 1989 C C . VAL A 1 265 ? 19.620 -8.195 4.496 1.00 98.44 265 VAL A C 1
ATOM 1991 O O . VAL A 1 265 ? 18.810 -8.096 3.579 1.00 98.44 265 VAL A O 1
ATOM 1994 N N . ALA A 1 266 ? 20.937 -8.109 4.315 1.00 98.31 266 ALA A N 1
ATOM 1995 C CA . ALA A 1 266 ? 21.560 -7.982 3.000 1.00 98.31 266 ALA A CA 1
ATOM 1996 C C . ALA A 1 266 ? 21.727 -9.359 2.338 1.00 98.31 266 ALA A C 1
ATOM 1998 O O . ALA A 1 266 ? 22.247 -10.293 2.952 1.00 98.31 266 ALA A O 1
ATOM 1999 N N . VAL A 1 267 ? 21.295 -9.478 1.083 1.00 98.50 267 VAL A N 1
ATOM 2000 C CA . VAL A 1 267 ? 21.238 -10.737 0.330 1.00 98.50 267 VAL A CA 1
ATOM 2001 C C . VAL A 1 267 ? 21.821 -10.539 -1.062 1.00 98.50 267 VAL A C 1
ATOM 2003 O O . VAL A 1 267 ? 21.435 -9.617 -1.773 1.00 98.50 267 VAL A O 1
ATOM 2006 N N . THR A 1 268 ? 22.717 -11.430 -1.479 1.00 97.94 268 THR A N 1
ATOM 2007 C CA . THR A 1 268 ? 23.206 -11.512 -2.869 1.00 97.94 268 THR A CA 1
ATOM 2008 C C . THR A 1 268 ? 22.503 -12.643 -3.616 1.00 97.94 268 THR A C 1
ATOM 2010 O O . THR A 1 268 ? 22.071 -13.607 -2.986 1.00 97.94 268 THR A O 1
ATOM 2013 N N . TYR A 1 269 ? 22.428 -12.571 -4.948 1.00 96.88 269 TYR A N 1
ATOM 2014 C CA . TYR A 1 269 ? 21.907 -13.662 -5.782 1.00 96.88 269 TYR A CA 1
ATOM 2015 C C . TYR A 1 269 ? 22.974 -14.183 -6.744 1.00 96.88 269 TYR A C 1
ATOM 2017 O O . TYR A 1 269 ? 23.507 -13.430 -7.547 1.00 96.88 269 TYR A O 1
ATOM 2025 N N . ALA A 1 270 ? 23.282 -15.477 -6.706 1.00 95.62 270 ALA A N 1
ATOM 2026 C CA . ALA A 1 270 ? 24.302 -16.093 -7.561 1.00 95.62 270 ALA A CA 1
ATOM 2027 C C . ALA A 1 270 ? 23.816 -16.402 -8.992 1.00 95.62 270 ALA A C 1
ATOM 2029 O O . ALA A 1 270 ? 24.621 -16.691 -9.872 1.00 95.62 270 ALA A O 1
ATOM 2030 N N . SER A 1 271 ? 22.503 -16.373 -9.232 1.00 92.88 271 SER A N 1
ATOM 2031 C CA . SER A 1 271 ? 21.892 -16.706 -10.521 1.00 92.88 271 SER A CA 1
ATOM 2032 C C . SER A 1 271 ? 20.868 -15.660 -10.936 1.00 92.88 271 SER A C 1
ATOM 2034 O O . SER A 1 271 ? 20.158 -15.112 -10.091 1.00 92.88 271 SER A O 1
ATOM 2036 N N . ALA A 1 272 ? 20.768 -15.413 -12.242 1.00 90.19 272 ALA A N 1
ATOM 2037 C CA . ALA A 1 272 ? 19.760 -14.529 -12.810 1.00 90.19 272 ALA A CA 1
ATOM 2038 C C . ALA A 1 272 ? 18.337 -15.118 -12.687 1.00 90.19 272 ALA A C 1
ATOM 2040 O O . ALA A 1 272 ? 18.154 -16.283 -12.318 1.00 90.19 272 ALA A O 1
ATOM 2041 N N . GLY A 1 273 ? 17.336 -14.300 -13.000 1.00 87.06 273 GLY A N 1
ATOM 2042 C CA . GLY A 1 273 ? 15.915 -14.634 -12.970 1.00 87.06 273 GLY A CA 1
ATOM 2043 C C . GLY A 1 273 ? 15.167 -13.989 -11.806 1.00 87.06 273 GLY A C 1
ATOM 2044 O O . GLY A 1 273 ? 15.764 -13.397 -10.903 1.00 87.06 273 GLY A O 1
ATOM 2045 N N . ASN A 1 274 ? 13.847 -14.133 -11.837 1.00 88.38 274 ASN A N 1
ATOM 2046 C CA . ASN A 1 274 ? 12.960 -13.608 -10.809 1.00 88.38 274 ASN A CA 1
ATOM 2047 C C . ASN A 1 274 ? 13.054 -14.442 -9.525 1.00 88.38 274 ASN A C 1
ATOM 2049 O O . ASN A 1 274 ? 13.195 -15.669 -9.555 1.00 88.38 274 ASN A O 1
ATOM 2053 N N . LYS A 1 275 ? 13.007 -13.766 -8.379 1.00 94.06 275 LYS A N 1
ATOM 2054 C CA . LYS A 1 275 ? 13.217 -14.341 -7.051 1.00 94.06 275 LYS A CA 1
ATOM 2055 C C . LYS A 1 275 ? 11.976 -14.111 -6.211 1.00 94.06 275 LYS A C 1
ATOM 2057 O O . LYS A 1 275 ? 11.601 -12.978 -5.917 1.00 94.06 275 LYS A O 1
ATOM 2062 N N . THR A 1 276 ? 11.350 -15.211 -5.814 1.00 96.31 276 THR A N 1
ATOM 2063 C CA . THR A 1 276 ? 10.250 -15.196 -4.851 1.00 96.31 276 THR A CA 1
ATOM 2064 C C . THR A 1 276 ? 10.818 -15.119 -3.441 1.00 96.31 276 THR A C 1
ATOM 2066 O O . THR A 1 276 ? 11.637 -15.956 -3.063 1.00 96.31 276 THR A O 1
ATOM 2069 N N . VAL A 1 277 ? 10.361 -14.138 -2.664 1.00 98.31 277 VAL A N 1
ATOM 2070 C CA . VAL A 1 277 ? 10.789 -13.922 -1.277 1.00 98.31 277 VAL A CA 1
ATOM 2071 C C . VAL A 1 277 ? 9.611 -14.180 -0.349 1.00 98.31 277 VAL A C 1
ATOM 2073 O O . VAL A 1 277 ? 8.494 -13.727 -0.611 1.00 98.31 277 VAL A O 1
ATOM 2076 N N . ALA A 1 278 ? 9.856 -14.901 0.742 1.00 98.50 278 ALA A N 1
ATOM 2077 C CA . ALA A 1 278 ? 8.854 -15.202 1.751 1.00 98.50 278 ALA A CA 1
ATOM 2078 C C . ALA A 1 278 ? 9.341 -14.861 3.165 1.00 98.50 278 ALA A C 1
ATOM 2080 O O . ALA A 1 278 ? 10.504 -15.071 3.514 1.00 98.50 278 ALA A O 1
ATOM 2081 N N . LEU A 1 279 ? 8.413 -14.380 3.987 1.00 98.56 279 LEU A N 1
ATOM 2082 C CA . LEU A 1 279 ? 8.574 -14.114 5.411 1.00 98.56 279 LEU A CA 1
ATOM 2083 C C . LEU A 1 279 ? 7.539 -14.941 6.172 1.00 98.56 279 LEU A C 1
ATOM 2085 O O . LEU A 1 279 ? 6.341 -14.802 5.930 1.00 98.56 279 LEU A O 1
ATOM 2089 N N . THR A 1 280 ? 7.989 -15.785 7.094 1.00 98.38 280 THR A N 1
ATOM 2090 C CA . THR A 1 280 ? 7.114 -16.570 7.968 1.00 98.38 280 THR A CA 1
ATOM 2091 C C . THR A 1 280 ? 7.195 -16.033 9.388 1.00 98.38 280 THR A C 1
ATOM 2093 O O . THR A 1 280 ? 8.258 -16.038 10.009 1.00 98.38 280 THR A O 1
ATOM 2096 N N . LEU A 1 281 ? 6.061 -15.563 9.898 1.00 97.50 281 LEU A N 1
ATOM 2097 C CA . LEU A 1 2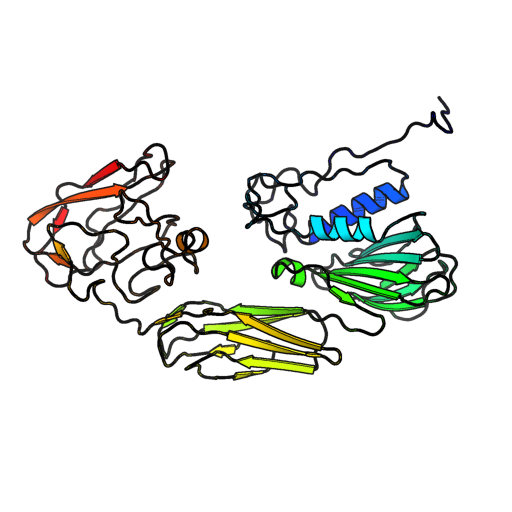81 ? 5.872 -15.144 11.279 1.00 97.50 281 LEU A CA 1
ATOM 2098 C C . LEU A 1 281 ? 5.028 -16.191 12.001 1.00 97.50 281 LEU A C 1
ATOM 2100 O O . LEU A 1 281 ? 3.991 -16.615 11.498 1.00 97.50 281 LEU A O 1
ATOM 2104 N N . VAL A 1 282 ? 5.444 -16.572 13.203 1.00 96.56 282 VAL A N 1
ATOM 2105 C CA . VAL A 1 282 ? 4.669 -17.448 14.089 1.00 96.56 282 VAL A CA 1
ATOM 2106 C C . VAL A 1 282 ? 4.377 -16.689 15.370 1.00 96.56 282 VAL A C 1
ATOM 2108 O O . VAL A 1 282 ? 5.273 -16.052 15.926 1.00 96.56 282 VAL A O 1
ATOM 2111 N N . ASN A 1 283 ? 3.139 -16.767 15.843 1.00 93.56 283 ASN A N 1
ATOM 2112 C CA . ASN A 1 283 ? 2.757 -16.383 17.195 1.00 93.56 283 ASN A CA 1
ATOM 2113 C C . ASN A 1 283 ? 2.022 -17.570 17.865 1.00 93.56 283 ASN A C 1
ATOM 2115 O O . ASN A 1 283 ? 1.810 -18.597 17.217 1.00 93.56 283 ASN A O 1
ATOM 2119 N N . PRO A 1 284 ? 1.625 -17.473 19.147 1.00 92.69 284 PRO A N 1
ATOM 2120 C CA . PRO A 1 284 ? 0.936 -18.574 19.828 1.00 92.69 284 PRO A CA 1
ATOM 2121 C C . PRO A 1 284 ? -0.410 -18.986 19.205 1.00 92.69 284 PRO A C 1
ATOM 2123 O O . PRO A 1 284 ? -0.904 -20.076 19.483 1.00 92.69 284 PRO A O 1
ATOM 2126 N N . ASP A 1 285 ? -1.019 -18.122 18.391 1.00 92.88 285 ASP A N 1
ATOM 2127 C CA . ASP A 1 285 ? -2.366 -18.290 17.850 1.00 92.88 285 ASP A CA 1
ATOM 2128 C C . ASP A 1 285 ? -2.400 -18.738 16.384 1.00 92.88 285 ASP A C 1
ATOM 2130 O O . ASP A 1 285 ? -3.378 -19.354 15.962 1.00 92.88 285 ASP A O 1
ATOM 2134 N N . THR A 1 286 ? -1.379 -18.398 15.594 1.00 92.12 286 THR A N 1
ATOM 2135 C CA . THR A 1 286 ? -1.360 -18.586 14.143 1.00 92.12 286 THR A CA 1
ATOM 2136 C C . THR A 1 286 ? 0.057 -18.549 13.555 1.00 92.12 286 THR A C 1
ATOM 2138 O O . THR A 1 286 ? 1.025 -18.111 14.178 1.00 92.12 286 THR A O 1
ATOM 2141 N N . THR A 1 287 ? 0.171 -18.997 12.304 1.00 95.88 287 THR A N 1
ATOM 2142 C CA . THR A 1 287 ? 1.344 -18.805 11.446 1.00 95.88 287 THR A CA 1
ATOM 2143 C C . THR A 1 287 ? 0.935 -17.986 10.228 1.00 95.88 287 THR A C 1
ATOM 2145 O O . THR A 1 287 ? 0.000 -18.347 9.516 1.00 95.88 287 THR A O 1
ATOM 2148 N N . ILE A 1 288 ? 1.645 -16.888 9.983 1.00 95.12 288 ILE A N 1
ATOM 2149 C CA . ILE A 1 288 ? 1.435 -15.986 8.850 1.00 95.12 288 ILE A CA 1
ATOM 2150 C C . ILE A 1 288 ? 2.615 -16.139 7.897 1.00 95.12 288 ILE A C 1
ATOM 2152 O O . ILE A 1 288 ? 3.764 -15.956 8.296 1.00 95.12 288 ILE A O 1
ATOM 2156 N N . VAL A 1 289 ? 2.333 -16.427 6.626 1.00 97.12 289 VAL A N 1
ATOM 2157 C CA . VAL A 1 289 ? 3.344 -16.472 5.564 1.00 97.12 289 VAL A CA 1
ATOM 2158 C C . VAL A 1 289 ? 3.046 -15.369 4.558 1.00 97.12 289 VAL A C 1
ATOM 2160 O O . VAL A 1 289 ? 2.042 -15.414 3.852 1.00 97.12 289 VAL A O 1
ATOM 2163 N N . VAL A 1 290 ? 3.930 -14.378 4.484 1.00 96.62 290 VAL A N 1
ATOM 2164 C CA . VAL A 1 290 ? 3.885 -13.323 3.468 1.00 96.62 290 VAL A CA 1
ATOM 2165 C C . VAL A 1 290 ? 4.811 -13.742 2.341 1.00 96.62 290 VAL A C 1
ATOM 2167 O O . VAL A 1 290 ? 6.014 -13.844 2.556 1.00 96.62 290 VAL A O 1
ATOM 2170 N N . THR A 1 291 ? 4.270 -13.979 1.149 1.00 97.25 291 THR A N 1
ATOM 2171 C CA . THR A 1 291 ? 5.062 -14.332 -0.038 1.00 97.25 291 THR A CA 1
ATOM 2172 C C . THR A 1 291 ? 4.879 -13.264 -1.102 1.00 97.25 291 THR A C 1
ATOM 2174 O O . THR A 1 291 ? 3.749 -12.955 -1.473 1.00 97.25 291 THR A O 1
ATOM 2177 N N . LYS A 1 292 ? 5.986 -12.720 -1.609 1.00 94.75 292 LYS A N 1
ATOM 2178 C CA . LYS A 1 292 ? 5.996 -11.890 -2.814 1.00 94.75 292 LYS A CA 1
ATOM 2179 C C . LYS A 1 292 ? 6.658 -12.686 -3.934 1.00 94.75 292 LYS A C 1
ATOM 2181 O O . LYS A 1 292 ? 7.871 -12.908 -3.907 1.00 94.75 292 LYS A O 1
ATOM 2186 N N . ALA A 1 293 ? 5.834 -13.166 -4.863 1.00 93.00 293 ALA A N 1
ATOM 2187 C CA . ALA A 1 293 ? 6.301 -13.827 -6.075 1.00 93.00 293 ALA A CA 1
ATOM 2188 C C . ALA A 1 293 ? 7.052 -12.825 -6.956 1.00 93.00 293 ALA A C 1
ATOM 2190 O O . ALA A 1 293 ? 6.684 -11.652 -6.988 1.00 93.00 293 ALA A O 1
ATOM 2191 N N . ASP A 1 294 ? 8.115 -13.292 -7.612 1.00 89.94 294 ASP A N 1
ATOM 2192 C CA . ASP A 1 294 ? 8.919 -12.507 -8.559 1.00 89.94 294 ASP A CA 1
ATOM 2193 C C . ASP A 1 294 ? 9.359 -11.126 -8.038 1.00 89.94 294 ASP A C 1
ATOM 2195 O O . ASP A 1 294 ? 9.479 -10.161 -8.784 1.00 89.94 294 ASP A O 1
ATOM 2199 N N . TYR A 1 295 ? 9.606 -11.033 -6.729 1.00 92.50 295 TYR A N 1
ATOM 2200 C CA . TYR A 1 295 ? 9.809 -9.760 -6.047 1.00 92.50 295 TYR A CA 1
ATOM 2201 C C . TYR A 1 295 ? 11.158 -9.108 -6.341 1.00 92.50 295 TYR A C 1
ATOM 2203 O O . TYR A 1 295 ? 11.250 -7.883 -6.339 1.00 92.50 295 TYR A O 1
ATOM 2211 N N . VAL A 1 296 ? 12.201 -9.913 -6.564 1.00 92.19 296 VAL A N 1
ATOM 2212 C CA . VAL A 1 296 ? 13.506 -9.413 -7.008 1.00 92.19 296 VAL A CA 1
ATOM 2213 C C . VAL A 1 296 ? 13.849 -9.980 -8.374 1.00 92.19 296 VAL A C 1
ATOM 2215 O O . VAL A 1 296 ? 13.868 -11.193 -8.550 1.00 92.19 296 VAL A O 1
ATOM 2218 N N . GLN A 1 297 ? 14.198 -9.122 -9.322 1.00 88.81 297 GLN A N 1
ATOM 2219 C CA . GLN A 1 297 ? 14.775 -9.509 -10.600 1.00 88.81 297 GLN A CA 1
ATOM 2220 C C . GLN A 1 297 ? 16.306 -9.481 -10.505 1.00 88.81 297 GLN A C 1
ATOM 2222 O O . GLN A 1 297 ? 16.920 -8.417 -10.419 1.00 88.81 297 GLN A O 1
ATOM 2227 N N . ALA A 1 298 ? 16.938 -10.658 -10.526 1.00 89.88 298 ALA A N 1
ATOM 2228 C CA . ALA A 1 298 ? 18.392 -10.762 -10.624 1.00 89.88 298 ALA A CA 1
ATOM 2229 C C . ALA A 1 298 ? 18.818 -10.860 -12.098 1.00 89.88 298 ALA A C 1
ATOM 2231 O O . ALA A 1 298 ? 18.305 -11.700 -12.838 1.00 89.88 298 ALA A O 1
ATOM 2232 N N . SER A 1 299 ? 19.785 -10.054 -12.531 1.00 85.62 299 SER A N 1
ATOM 2233 C CA . SER A 1 299 ? 20.313 -10.064 -13.905 1.00 85.62 299 SER A CA 1
ATOM 2234 C C . SER A 1 299 ? 21.799 -10.405 -13.926 1.00 85.62 299 SER A C 1
ATOM 2236 O O . SER A 1 299 ? 22.540 -10.055 -13.015 1.00 85.62 299 SER A O 1
ATOM 2238 N N . ALA A 1 300 ? 22.280 -11.025 -15.005 1.00 85.69 300 ALA A N 1
ATOM 2239 C CA . ALA A 1 300 ? 23.721 -11.167 -15.237 1.00 85.69 300 ALA A CA 1
ATOM 2240 C C . ALA A 1 300 ? 24.428 -9.810 -15.456 1.00 85.69 300 ALA A C 1
ATOM 2242 O O . ALA A 1 300 ? 25.658 -9.753 -15.478 1.00 85.69 300 ALA A O 1
ATOM 2243 N N . CYS A 1 301 ? 23.653 -8.736 -15.668 1.00 85.69 301 CYS A N 1
ATOM 2244 C CA . CYS A 1 301 ? 24.135 -7.385 -15.957 1.00 85.69 301 CYS A CA 1
ATOM 2245 C C . CYS A 1 301 ? 25.115 -7.321 -17.131 1.00 85.69 301 CYS A C 1
ATOM 2247 O O . CYS A 1 301 ? 25.981 -6.454 -17.210 1.00 85.69 301 CYS A O 1
ATOM 2249 N N . GLN A 1 302 ? 24.952 -8.251 -18.069 1.00 86.50 302 GLN A N 1
ATOM 2250 C CA . GLN A 1 302 ? 25.638 -8.231 -19.346 1.00 86.50 302 GLN A CA 1
ATOM 2251 C C . GLN A 1 302 ? 24.740 -7.522 -20.346 1.00 86.50 302 GLN A C 1
ATOM 2253 O O . GLN A 1 302 ? 23.649 -8.006 -20.656 1.00 86.50 302 GLN A O 1
ATOM 2258 N N . ARG A 1 303 ? 25.197 -6.368 -20.840 1.00 89.88 303 ARG A N 1
ATOM 2259 C CA . ARG A 1 303 ? 24.479 -5.657 -21.892 1.00 89.88 303 ARG A CA 1
ATOM 2260 C C . ARG A 1 303 ? 24.674 -6.379 -23.221 1.00 89.88 303 ARG A C 1
ATOM 2262 O O . ARG A 1 303 ? 25.812 -6.576 -23.641 1.00 89.88 303 ARG A O 1
ATOM 2269 N N . THR A 1 304 ? 23.585 -6.734 -23.893 1.00 92.12 304 THR A N 1
ATOM 2270 C CA . THR A 1 304 ? 23.625 -7.319 -25.244 1.00 92.12 304 THR A CA 1
ATOM 2271 C C . THR A 1 304 ? 22.561 -6.680 -26.135 1.00 92.12 304 THR A C 1
ATOM 2273 O O . THR A 1 304 ? 21.542 -6.235 -25.605 1.00 92.12 304 THR A O 1
ATOM 2276 N N . PRO A 1 305 ? 22.750 -6.636 -27.469 1.00 95.06 305 PRO A N 1
ATOM 2277 C CA . PRO A 1 305 ? 21.701 -6.170 -28.371 1.00 95.06 305 PRO A CA 1
ATOM 2278 C C . PRO A 1 305 ? 20.410 -6.968 -28.175 1.00 95.06 305 PRO A C 1
ATOM 2280 O O . PRO A 1 305 ? 20.478 -8.175 -27.931 1.00 95.06 305 PRO A O 1
ATOM 2283 N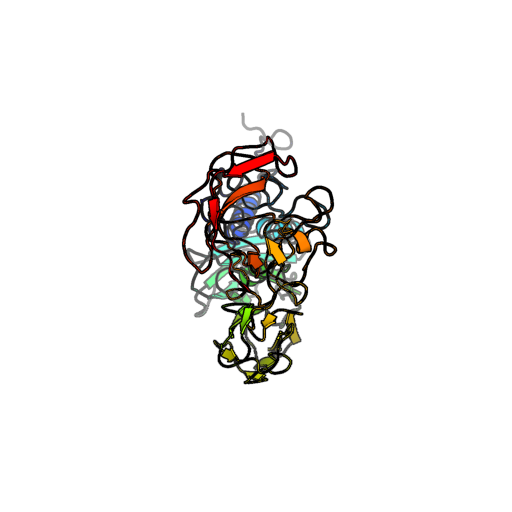 N . TYR A 1 306 ? 19.248 -6.329 -28.340 1.00 93.25 306 TYR A N 1
ATOM 2284 C CA . TYR A 1 306 ? 17.936 -6.959 -28.127 1.00 93.25 306 TYR A CA 1
ATOM 2285 C C . TYR A 1 306 ? 17.792 -8.324 -28.821 1.00 93.25 306 TYR A C 1
ATOM 2287 O O . TYR A 1 306 ? 17.442 -9.320 -28.191 1.00 93.25 306 TYR A O 1
ATOM 2295 N N . THR A 1 307 ? 18.146 -8.389 -30.108 1.00 92.88 307 THR A N 1
ATOM 2296 C CA . THR A 1 307 ? 18.069 -9.599 -30.947 1.00 92.88 307 THR A CA 1
ATOM 2297 C C . THR A 1 307 ? 19.358 -10.431 -30.943 1.00 92.88 307 THR A C 1
ATOM 2299 O O . THR A 1 307 ? 19.502 -11.366 -31.729 1.00 92.88 307 THR A O 1
ATOM 2302 N N . GLY A 1 308 ? 20.341 -10.064 -30.116 1.00 92.06 308 GLY A N 1
ATOM 2303 C CA . GLY A 1 308 ? 21.700 -10.612 -30.136 1.00 92.06 308 GLY A CA 1
ATOM 2304 C C . GLY A 1 308 ? 22.606 -10.032 -31.231 1.00 92.06 308 GLY A C 1
ATOM 2305 O O . GLY A 1 308 ? 23.811 -10.266 -31.201 1.00 92.06 308 GLY A O 1
ATOM 2306 N N . THR A 1 309 ? 22.069 -9.239 -32.166 1.00 94.19 309 THR A N 1
ATOM 2307 C CA . THR A 1 309 ? 22.845 -8.518 -33.189 1.00 94.19 309 THR A CA 1
ATOM 2308 C C . THR A 1 309 ? 22.570 -7.020 -33.109 1.00 94.19 309 THR A C 1
ATOM 2310 O O . THR A 1 309 ? 21.431 -6.606 -32.913 1.00 94.19 309 THR A O 1
ATOM 2313 N N . ALA A 1 310 ? 23.612 -6.202 -33.265 1.00 95.81 310 ALA A N 1
ATOM 2314 C CA . ALA A 1 310 ? 23.485 -4.749 -33.262 1.00 95.81 310 ALA A CA 1
ATOM 2315 C C . ALA A 1 310 ? 22.587 -4.262 -34.413 1.00 95.81 310 ALA A C 1
ATOM 2317 O O . ALA A 1 310 ? 22.751 -4.691 -35.561 1.00 95.81 310 ALA A O 1
ATOM 2318 N N . ALA A 1 311 ? 21.665 -3.346 -34.120 1.00 95.62 311 ALA A N 1
ATOM 2319 C CA . ALA A 1 311 ? 20.769 -2.789 -35.128 1.00 95.62 311 ALA A CA 1
ATOM 2320 C C . ALA A 1 311 ? 21.532 -1.887 -36.114 1.00 95.62 311 ALA A C 1
ATOM 2322 O O . ALA A 1 311 ? 22.500 -1.226 -35.750 1.00 95.62 311 ALA A O 1
ATOM 2323 N N . LEU A 1 312 ? 21.127 -1.856 -37.382 1.00 97.12 312 LEU A N 1
ATOM 2324 C CA . LEU A 1 312 ? 21.852 -1.105 -38.411 1.00 97.12 312 LEU A CA 1
ATOM 2325 C C . LEU A 1 312 ? 21.409 0.360 -38.464 1.00 97.12 312 LEU A C 1
ATOM 2327 O O . LEU A 1 312 ? 20.215 0.653 -38.462 1.00 97.12 312 LEU A O 1
ATOM 2331 N N . ILE A 1 313 ? 22.378 1.269 -38.594 1.00 97.00 313 ILE A N 1
ATOM 2332 C CA . ILE A 1 313 ? 22.155 2.689 -38.878 1.00 97.00 313 ILE A CA 1
ATOM 2333 C C . ILE A 1 313 ? 22.805 3.025 -40.232 1.00 97.00 313 ILE A C 1
ATOM 2335 O O . ILE A 1 313 ? 24.005 2.784 -40.404 1.00 97.00 313 ILE A O 1
ATOM 2339 N N . PRO A 1 314 ? 22.051 3.581 -41.205 1.00 97.31 314 PRO A N 1
ATOM 2340 C CA . PRO A 1 314 ? 20.650 4.018 -41.116 1.00 97.31 314 PRO A CA 1
ATOM 2341 C C . PRO A 1 314 ? 19.646 2.852 -41.051 1.00 97.31 314 PRO A C 1
ATOM 2343 O O . PRO A 1 314 ? 19.852 1.816 -41.679 1.00 97.31 314 PRO A O 1
ATOM 2346 N N . GLY A 1 315 ? 18.546 3.052 -40.324 1.00 95.75 315 GLY A N 1
ATOM 2347 C CA . GLY A 1 315 ? 17.503 2.050 -40.098 1.00 95.75 315 GLY A CA 1
ATOM 2348 C C . GLY A 1 315 ? 16.434 2.546 -39.120 1.00 95.75 315 GLY A C 1
ATOM 2349 O O . GLY A 1 315 ? 16.416 3.727 -38.770 1.00 95.75 315 GLY A O 1
ATOM 2350 N N . VAL A 1 316 ? 15.549 1.644 -38.691 1.00 93.62 316 VAL A N 1
ATOM 2351 C CA . VAL A 1 316 ? 14.524 1.904 -37.667 1.00 93.62 316 VAL A CA 1
ATOM 2352 C C . VAL A 1 316 ? 14.917 1.173 -36.388 1.00 93.62 316 VAL A C 1
ATOM 2354 O O . VAL A 1 316 ? 15.194 -0.023 -36.427 1.00 93.62 316 VAL A O 1
ATOM 2357 N N . LEU A 1 317 ? 14.911 1.889 -35.265 1.00 94.75 317 LEU A N 1
ATOM 2358 C CA . LEU A 1 317 ? 14.995 1.312 -33.925 1.00 94.75 317 LEU A CA 1
ATOM 2359 C C . LEU A 1 317 ? 13.602 1.389 -33.304 1.00 94.75 317 LEU A C 1
ATOM 2361 O O . LEU A 1 317 ? 13.052 2.486 -33.186 1.00 94.75 317 LEU A O 1
ATOM 2365 N N . LYS A 1 318 ? 13.015 0.254 -32.918 1.00 95.38 318 LYS A N 1
ATOM 2366 C CA . LYS A 1 318 ? 11.776 0.283 -32.134 1.00 95.38 318 LYS A CA 1
ATOM 2367 C C . LYS A 1 318 ? 12.118 0.609 -30.689 1.00 95.38 318 LYS A C 1
ATOM 2369 O O . LYS A 1 318 ? 13.030 0.015 -30.125 1.00 95.38 318 LYS A O 1
ATOM 2374 N N . ALA A 1 319 ? 11.356 1.506 -30.071 1.00 94.44 319 ALA A N 1
ATOM 2375 C CA . ALA A 1 319 ? 11.656 1.982 -28.723 1.00 94.44 319 ALA A CA 1
ATOM 2376 C C . ALA A 1 319 ? 11.639 0.856 -27.668 1.00 94.44 319 ALA A C 1
ATOM 2378 O O . ALA A 1 319 ? 12.418 0.891 -26.725 1.00 94.44 319 ALA A O 1
ATOM 2379 N N . VAL A 1 320 ? 10.806 -0.171 -27.870 1.00 96.06 320 VAL A N 1
ATOM 2380 C CA . VAL A 1 320 ? 10.687 -1.351 -26.991 1.00 96.06 320 VAL A CA 1
ATOM 2381 C C . VAL A 1 320 ? 11.792 -2.403 -27.199 1.00 96.06 320 VAL A C 1
ATOM 2383 O O . VAL A 1 320 ? 11.912 -3.342 -26.416 1.00 96.06 320 VAL A O 1
ATOM 2386 N N . GLU A 1 321 ? 12.619 -2.259 -28.239 1.00 95.81 321 GLU A N 1
ATOM 2387 C CA . GLU A 1 321 ? 13.718 -3.176 -28.589 1.00 95.81 321 GLU A CA 1
ATOM 2388 C C . GLU A 1 321 ? 15.076 -2.641 -28.089 1.00 95.81 321 GLU A C 1
ATOM 2390 O O . GLU A 1 321 ? 16.098 -2.755 -28.768 1.00 95.81 321 GLU A O 1
ATOM 2395 N N . TYR A 1 322 ? 15.089 -2.019 -26.905 1.00 96.88 322 TYR A N 1
ATOM 2396 C CA . TYR A 1 322 ? 16.321 -1.601 -26.230 1.00 96.88 322 TYR A CA 1
ATOM 2397 C C . TYR A 1 322 ? 17.180 -2.814 -25.835 1.00 96.88 322 TYR A C 1
ATOM 2399 O O . TYR A 1 322 ? 16.741 -3.961 -25.892 1.00 96.88 322 TYR A O 1
ATOM 2407 N N . ASP A 1 323 ? 18.429 -2.603 -25.445 1.00 96.25 323 ASP A N 1
ATOM 2408 C CA . ASP A 1 323 ? 19.340 -3.705 -25.134 1.00 96.25 323 ASP A CA 1
ATOM 2409 C C . ASP A 1 323 ? 18.815 -4.613 -24.000 1.00 96.25 323 ASP A C 1
ATOM 2411 O O . ASP A 1 323 ? 18.023 -4.224 -23.136 1.00 96.25 323 ASP A O 1
ATOM 2415 N N . ASN A 1 324 ? 19.265 -5.864 -23.977 1.00 89.75 324 ASN A N 1
ATOM 2416 C CA . ASN A 1 324 ? 19.104 -6.727 -22.809 1.00 89.75 324 ASN A CA 1
ATOM 2417 C C . ASN A 1 324 ? 20.165 -6.350 -21.768 1.00 89.75 324 ASN A C 1
ATOM 2419 O O . ASN A 1 324 ? 21.273 -5.963 -22.135 1.00 89.75 324 ASN A O 1
ATOM 2423 N N . GLY A 1 325 ? 19.861 -6.489 -20.478 1.00 85.69 325 GLY A N 1
ATOM 2424 C CA . GLY A 1 325 ? 20.828 -6.245 -19.396 1.00 85.69 325 GLY A CA 1
ATOM 2425 C C . GLY A 1 325 ? 20.185 -5.806 -18.083 1.00 85.69 325 GLY A C 1
ATOM 2426 O O . GLY A 1 325 ? 20.721 -6.107 -17.015 1.00 85.69 325 GLY A O 1
ATOM 2427 N N . GLY A 1 326 ? 19.005 -5.188 -18.168 1.00 85.50 326 GLY A N 1
ATOM 2428 C CA . GLY A 1 326 ? 18.214 -4.751 -17.022 1.00 85.50 326 GLY A CA 1
ATOM 2429 C C . GLY A 1 326 ? 18.525 -3.328 -16.552 1.00 85.50 326 GLY A C 1
ATOM 2430 O O . GLY A 1 326 ? 19.294 -2.591 -17.185 1.00 85.50 326 GLY A O 1
ATOM 2431 N N . GLN A 1 327 ? 17.916 -2.980 -15.422 1.00 84.81 327 GLN A N 1
ATOM 2432 C CA . GLN A 1 327 ? 18.033 -1.692 -14.744 1.00 84.81 327 GLN A CA 1
ATOM 2433 C C . GLN A 1 327 ? 19.503 -1.324 -14.474 1.00 84.81 327 GLN A C 1
ATOM 2435 O O . GLN A 1 327 ? 20.320 -2.164 -14.102 1.00 84.81 327 GLN A O 1
ATOM 2440 N N . ASN A 1 328 ? 19.851 -0.054 -14.670 1.00 86.00 328 ASN A N 1
ATOM 2441 C CA . ASN A 1 328 ? 21.200 0.521 -14.600 1.00 86.00 328 ASN A CA 1
ATOM 2442 C C . ASN A 1 328 ? 22.237 -0.038 -15.597 1.00 86.00 328 ASN A C 1
ATOM 2444 O O . ASN A 1 328 ? 23.373 0.441 -15.628 1.00 86.00 328 ASN A O 1
ATOM 2448 N N . VAL A 1 329 ? 21.868 -0.988 -16.462 1.00 89.25 329 VAL A N 1
ATOM 2449 C CA . VAL A 1 329 ? 22.769 -1.596 -17.458 1.00 89.25 329 VAL A CA 1
ATOM 2450 C C . VAL A 1 329 ? 22.335 -1.247 -18.878 1.00 89.25 329 VAL A C 1
ATOM 2452 O O . VAL A 1 329 ? 23.095 -0.623 -19.629 1.00 89.25 329 VAL A O 1
ATOM 2455 N N . ALA A 1 330 ? 21.116 -1.647 -19.238 1.00 92.62 330 ALA A N 1
ATOM 2456 C CA . ALA A 1 330 ? 20.521 -1.440 -20.555 1.00 92.62 330 ALA A CA 1
ATOM 2457 C C . ALA A 1 330 ? 19.457 -0.337 -20.554 1.00 92.62 330 ALA A C 1
ATOM 2459 O O . ALA A 1 330 ? 19.255 0.315 -21.575 1.00 92.62 330 ALA A O 1
ATOM 2460 N N . TYR A 1 331 ? 18.848 -0.076 -19.401 1.00 93.62 331 TYR A N 1
ATOM 2461 C CA . TYR A 1 331 ? 17.933 1.038 -19.186 1.00 93.62 331 TYR A CA 1
ATOM 2462 C C . TYR A 1 331 ? 18.016 1.525 -17.735 1.00 93.62 331 TYR A C 1
ATOM 2464 O O . TYR A 1 331 ? 18.597 0.849 -16.886 1.00 93.62 331 TYR A O 1
ATOM 2472 N N . TYR A 1 332 ? 17.419 2.673 -17.447 1.00 92.56 332 TYR A N 1
ATOM 2473 C CA . TYR A 1 332 ? 17.024 3.082 -16.105 1.00 92.56 332 TYR A CA 1
ATOM 2474 C C . TYR A 1 332 ? 15.583 3.563 -16.163 1.00 92.56 332 TYR A C 1
ATOM 2476 O O . TYR A 1 332 ? 15.273 4.445 -16.964 1.00 92.56 332 TYR A O 1
ATOM 2484 N N . ASP A 1 333 ? 14.756 2.979 -15.308 1.00 93.69 333 ASP A N 1
ATOM 2485 C CA . ASP A 1 333 ? 13.375 3.369 -15.063 1.00 93.69 333 ASP A CA 1
ATOM 2486 C C . ASP A 1 333 ? 13.215 3.771 -13.589 1.00 93.69 333 ASP A C 1
ATOM 2488 O O . ASP A 1 333 ? 13.855 3.191 -12.710 1.00 93.69 333 ASP A O 1
ATOM 2492 N N . SER A 1 334 ? 12.452 4.813 -13.293 1.00 88.06 334 SER A N 1
ATOM 2493 C CA . SER A 1 334 ? 12.261 5.267 -11.914 1.00 88.06 334 SER A CA 1
ATOM 2494 C C . SER A 1 334 ? 11.261 4.401 -11.149 1.00 88.06 334 SER A C 1
ATOM 2496 O O . SER A 1 334 ? 11.338 4.320 -9.917 1.00 88.06 334 SER A O 1
ATOM 2498 N N . ASP A 1 335 ? 10.386 3.707 -11.873 1.00 82.56 335 ASP A N 1
ATOM 2499 C CA . ASP A 1 335 ? 9.449 2.746 -11.335 1.00 82.56 335 ASP A CA 1
ATOM 2500 C C . ASP A 1 335 ? 10.060 1.332 -11.345 1.00 82.56 335 ASP A C 1
ATOM 2502 O O . ASP A 1 335 ? 10.883 0.943 -12.171 1.00 82.56 335 ASP A O 1
ATOM 2506 N N . VAL A 1 336 ? 9.691 0.521 -10.353 1.00 74.50 336 VAL A N 1
ATOM 2507 C CA . VAL A 1 336 ? 10.152 -0.876 -10.275 1.00 74.50 336 VAL A CA 1
ATOM 2508 C C . VAL A 1 336 ? 9.402 -1.762 -11.264 1.00 74.50 336 VAL A C 1
ATOM 2510 O O . VAL A 1 336 ? 9.981 -2.682 -11.847 1.00 74.50 336 VAL A O 1
ATOM 2513 N N . ALA A 1 337 ? 8.095 -1.537 -11.364 1.00 80.62 337 ALA A N 1
ATOM 2514 C CA . ALA A 1 337 ? 7.180 -2.357 -12.132 1.00 80.62 337 ALA A CA 1
ATOM 2515 C C . ALA A 1 337 ? 6.783 -1.606 -13.394 1.00 80.62 337 ALA A C 1
ATOM 2517 O O . ALA A 1 337 ? 6.367 -0.458 -13.294 1.00 80.62 337 ALA A O 1
ATOM 2518 N N . ASN A 1 338 ? 6.807 -2.305 -14.527 1.00 90.31 338 ASN A N 1
ATOM 2519 C CA . ASN A 1 338 ? 6.263 -1.799 -15.776 1.00 90.31 338 ASN A CA 1
ATOM 2520 C C . ASN A 1 338 ? 4.749 -1.582 -15.636 1.00 90.31 338 ASN A C 1
ATOM 2522 O O . ASN A 1 338 ? 3.950 -2.521 -15.602 1.00 90.31 338 ASN A O 1
ATOM 2526 N N . ARG A 1 339 ? 4.352 -0.320 -15.520 1.00 89.56 339 ARG A N 1
ATOM 2527 C CA . ARG A 1 339 ? 2.985 0.174 -15.359 1.00 89.56 339 ARG A CA 1
ATOM 2528 C C . ARG A 1 339 ? 2.115 -0.176 -16.553 1.00 89.56 339 ARG A C 1
ATOM 2530 O O . ARG A 1 339 ? 0.934 -0.457 -16.360 1.00 89.56 339 ARG A O 1
ATOM 2537 N N . GLY A 1 340 ? 2.698 -0.230 -17.749 1.00 91.69 340 GLY A N 1
ATOM 2538 C CA . GLY A 1 340 ? 2.034 -0.766 -18.934 1.00 91.69 340 GLY A CA 1
ATOM 2539 C C . GLY A 1 340 ? 1.635 -2.229 -18.733 1.00 91.69 340 GLY A C 1
ATOM 2540 O O . GLY A 1 340 ? 0.474 -2.578 -18.931 1.00 91.69 340 GLY A O 1
ATOM 2541 N N . ALA A 1 341 ? 2.546 -3.056 -18.214 1.00 90.75 341 ALA A N 1
ATOM 2542 C CA . ALA A 1 341 ? 2.299 -4.469 -17.922 1.00 90.75 341 ALA A CA 1
ATOM 2543 C C . ALA A 1 341 ? 1.297 -4.704 -16.778 1.00 90.75 341 ALA A C 1
ATOM 2545 O O . ALA A 1 341 ? 0.599 -5.720 -16.765 1.00 90.75 341 ALA A O 1
ATOM 2546 N N . LEU A 1 342 ? 1.187 -3.763 -15.830 1.00 84.81 342 LEU A N 1
ATOM 2547 C CA . LEU A 1 342 ? 0.155 -3.801 -14.785 1.00 84.81 342 LEU A CA 1
ATOM 2548 C C . LEU A 1 342 ? -1.262 -3.614 -15.350 1.00 84.81 342 LEU A C 1
ATOM 2550 O O . LEU A 1 342 ? -2.223 -4.086 -14.741 1.00 84.81 342 LEU A O 1
ATOM 2554 N N . ILE A 1 343 ? -1.392 -2.910 -16.476 1.00 86.88 343 ILE A N 1
ATOM 2555 C CA . ILE A 1 343 ? -2.670 -2.659 -17.154 1.00 86.88 343 ILE A CA 1
ATOM 2556 C C . ILE A 1 343 ? -2.941 -3.745 -18.199 1.00 86.88 343 ILE A C 1
ATOM 2558 O O . ILE A 1 343 ? -4.041 -4.294 -18.248 1.00 86.88 343 ILE A O 1
ATOM 2562 N N . ASP A 1 344 ? -1.939 -4.061 -19.016 1.00 88.94 344 ASP A N 1
ATOM 2563 C CA . ASP A 1 344 ? -1.992 -5.062 -20.074 1.00 88.94 344 ASP A CA 1
ATOM 2564 C C . ASP A 1 344 ? -0.742 -5.960 -20.006 1.00 88.94 344 ASP A C 1
ATOM 2566 O O . ASP A 1 344 ? 0.335 -5.559 -20.441 1.00 88.94 344 ASP A O 1
ATOM 2570 N N . PRO A 1 345 ? -0.847 -7.207 -19.514 1.00 87.94 345 PRO A N 1
ATOM 2571 C CA . PRO A 1 345 ? 0.309 -8.093 -19.372 1.00 87.94 345 PRO A CA 1
ATOM 2572 C C . PRO A 1 345 ? 0.877 -8.590 -20.714 1.00 87.94 345 PRO A C 1
ATOM 2574 O O . PRO A 1 345 ? 1.874 -9.311 -20.719 1.00 87.94 345 PRO A O 1
ATOM 2577 N N . THR A 1 346 ? 0.249 -8.257 -21.849 1.00 92.81 346 THR A N 1
ATOM 2578 C CA . THR A 1 346 ? 0.707 -8.657 -23.191 1.00 92.81 346 THR A CA 1
ATOM 2579 C C . THR A 1 346 ? 1.681 -7.670 -23.830 1.00 92.81 346 THR A C 1
ATOM 2581 O O . THR A 1 346 ? 2.155 -7.923 -24.939 1.00 92.81 346 THR A O 1
ATOM 2584 N N . VAL A 1 347 ? 1.990 -6.560 -23.153 1.00 94.94 347 VAL A N 1
ATOM 2585 C CA . VAL A 1 347 ? 2.954 -5.565 -23.639 1.00 94.94 347 VAL A CA 1
ATOM 2586 C C . VAL A 1 347 ? 4.343 -6.177 -23.868 1.00 94.94 347 VAL A C 1
ATOM 2588 O O . VAL A 1 347 ? 4.683 -7.198 -23.262 1.00 94.94 347 VAL A O 1
ATOM 2591 N N . PRO A 1 348 ? 5.186 -5.579 -24.727 1.00 94.19 348 PRO A N 1
ATOM 2592 C CA . PRO A 1 348 ? 6.556 -6.046 -24.923 1.00 94.19 348 PRO A CA 1
ATOM 2593 C C . PRO A 1 348 ? 7.357 -6.010 -23.616 1.00 94.19 348 PRO A C 1
ATOM 2595 O O . PRO A 1 348 ? 7.327 -5.023 -22.914 1.00 94.19 348 PRO A O 1
ATOM 2598 N N . ARG A 1 349 ? 8.150 -7.040 -23.303 1.00 91.25 349 ARG A N 1
ATOM 2599 C CA . ARG A 1 349 ? 9.025 -7.054 -22.102 1.00 91.25 349 ARG A CA 1
ATOM 2600 C C . ARG A 1 349 ? 8.280 -6.756 -20.778 1.00 91.25 349 ARG A C 1
ATOM 2602 O O . ARG A 1 349 ? 8.775 -5.984 -19.957 1.00 91.25 349 ARG A O 1
ATOM 2609 N N . PRO A 1 350 ? 7.160 -7.446 -20.488 1.00 88.62 350 PRO A N 1
ATOM 2610 C CA . PRO A 1 350 ? 6.320 -7.144 -19.323 1.00 88.62 350 PRO A CA 1
ATOM 2611 C C . PRO A 1 350 ? 6.990 -7.488 -17.979 1.00 88.62 350 PRO A C 1
ATOM 2613 O O . PRO A 1 350 ? 6.467 -7.170 -16.918 1.00 88.62 350 PRO A O 1
ATOM 2616 N N . ASN A 1 351 ? 8.147 -8.158 -18.024 1.00 82.31 351 ASN A N 1
ATOM 2617 C CA . ASN A 1 351 ? 8.923 -8.601 -16.866 1.00 82.31 351 ASN A CA 1
ATOM 2618 C C . ASN A 1 351 ? 10.144 -7.710 -16.586 1.00 82.31 351 ASN A C 1
ATOM 2620 O O . ASN A 1 351 ? 11.009 -8.089 -15.801 1.00 82.31 351 ASN A O 1
ATOM 2624 N N . GLU A 1 352 ? 10.277 -6.584 -17.276 1.00 86.88 352 GLU A N 1
ATOM 2625 C CA . GLU A 1 352 ? 11.296 -5.570 -17.006 1.00 86.88 352 GLU A CA 1
ATOM 2626 C C . GLU A 1 352 ? 10.630 -4.295 -16.498 1.00 86.88 352 GLU A C 1
ATOM 2628 O O . GLU A 1 352 ? 9.408 -4.206 -16.504 1.00 86.88 352 GLU A O 1
ATOM 2633 N N . SER A 1 353 ? 11.415 -3.331 -16.020 1.00 88.62 353 SER A N 1
ATOM 2634 C CA . SER A 1 353 ? 10.864 -2.128 -15.383 1.00 88.62 353 SER A CA 1
ATOM 2635 C C . SER A 1 353 ? 10.466 -1.039 -16.369 1.00 88.62 353 SER A C 1
ATOM 2637 O O . SER A 1 353 ? 9.610 -0.245 -16.020 1.00 88.62 353 SER A O 1
ATOM 2639 N N . VAL A 1 354 ? 11.041 -1.017 -17.582 1.00 94.12 354 VAL A N 1
ATOM 2640 C CA . VAL A 1 354 ? 10.682 0.000 -18.580 1.00 94.12 354 VAL A CA 1
ATOM 2641 C C . VAL A 1 354 ? 9.200 -0.088 -18.893 1.00 94.12 354 VAL A C 1
ATOM 2643 O O . VAL A 1 354 ? 8.714 -1.146 -19.292 1.00 94.12 354 VAL A O 1
ATOM 2646 N N . ASP A 1 355 ? 8.510 1.035 -18.769 1.00 96.25 355 ASP A N 1
ATOM 2647 C CA . ASP A 1 355 ? 7.082 1.141 -19.023 1.00 96.25 355 ASP A CA 1
ATOM 2648 C C . ASP A 1 355 ? 6.749 1.010 -20.516 1.00 96.25 355 ASP A C 1
ATOM 2650 O O . ASP A 1 355 ? 6.742 1.975 -21.277 1.00 96.25 355 ASP A O 1
ATOM 2654 N N . THR A 1 356 ? 6.476 -0.209 -20.970 1.00 96.38 356 THR A N 1
ATOM 2655 C CA . THR A 1 356 ? 6.153 -0.505 -22.373 1.00 96.38 356 THR A CA 1
ATOM 2656 C C . THR A 1 356 ? 4.655 -0.629 -22.600 1.00 96.38 356 THR A C 1
ATOM 2658 O O . THR A 1 356 ? 3.947 -1.235 -21.799 1.00 96.38 356 THR A O 1
ATOM 2661 N N . GLU A 1 357 ? 4.187 -0.200 -23.764 1.00 95.56 357 GLU A N 1
ATOM 2662 C CA . GLU A 1 357 ? 2.787 -0.312 -24.168 1.00 95.56 357 GLU A CA 1
ATOM 2663 C C . GLU A 1 357 ? 2.664 -0.913 -25.575 1.00 95.56 357 GLU A C 1
ATOM 2665 O O . GLU A 1 357 ? 3.588 -0.836 -26.388 1.00 95.56 357 GLU A O 1
ATOM 2670 N N . ASN A 1 358 ? 1.491 -1.469 -25.892 1.00 91.81 358 ASN A N 1
ATOM 2671 C CA . ASN A 1 358 ? 1.155 -2.032 -27.208 1.00 91.81 358 ASN A CA 1
ATOM 2672 C C . ASN A 1 358 ? 0.830 -0.964 -28.285 1.00 91.81 358 ASN A C 1
ATOM 2674 O O . ASN A 1 358 ? 0.326 -1.299 -29.358 1.00 91.81 358 ASN A O 1
ATOM 2678 N N . GLY A 1 359 ? 1.085 0.323 -28.015 1.00 85.50 359 GLY A N 1
ATOM 2679 C CA . GLY A 1 359 ? 0.798 1.434 -28.925 1.00 85.50 359 GLY A CA 1
ATOM 2680 C C . GLY A 1 359 ? 1.798 1.572 -30.083 1.00 85.50 359 GLY A C 1
ATOM 2681 O O . GLY A 1 359 ? 2.338 0.594 -30.603 1.00 85.50 359 GLY A O 1
ATOM 2682 N N . GLY A 1 360 ? 2.015 2.805 -30.552 1.00 77.50 360 GLY A N 1
ATOM 2683 C CA . GLY A 1 360 ? 3.011 3.089 -31.595 1.00 77.50 360 GLY A CA 1
ATOM 2684 C C . GLY A 1 360 ? 2.726 2.426 -32.947 1.00 77.50 360 GLY A C 1
ATOM 2685 O O . GLY A 1 360 ? 3.640 1.884 -33.571 1.00 77.50 360 GLY A O 1
ATOM 2686 N N . GLU A 1 361 ? 1.463 2.428 -33.389 1.00 82.31 361 GLU A N 1
ATOM 2687 C CA . GLU A 1 361 ? 1.057 1.863 -34.690 1.00 82.31 361 GLU A CA 1
ATOM 2688 C C . GLU A 1 361 ? 1.409 0.358 -34.817 1.00 82.31 361 GLU A C 1
ATOM 2690 O O . GLU A 1 361 ? 1.736 -0.134 -35.895 1.00 82.31 361 GLU A O 1
ATOM 2695 N N . GLY A 1 362 ? 1.357 -0.381 -33.699 1.00 80.62 362 GLY A N 1
ATOM 2696 C CA . GLY A 1 362 ? 1.652 -1.818 -33.630 1.00 80.62 362 GLY A CA 1
ATOM 2697 C C . GLY A 1 362 ? 3.132 -2.162 -33.420 1.00 80.62 362 GLY A C 1
ATOM 2698 O O . GLY A 1 362 ? 3.480 -3.339 -33.386 1.00 80.62 362 GLY A O 1
ATOM 2699 N N . ASN A 1 363 ? 4.006 -1.163 -33.260 1.00 85.44 363 ASN A N 1
ATOM 2700 C CA . ASN A 1 363 ? 5.433 -1.368 -32.975 1.00 85.44 363 ASN A CA 1
ATOM 2701 C C . ASN A 1 363 ? 5.764 -1.397 -31.475 1.00 85.44 363 ASN A C 1
ATOM 2703 O O . ASN A 1 363 ? 6.906 -1.689 -31.113 1.00 85.44 363 ASN A O 1
ATOM 2707 N N . GLY A 1 364 ? 4.784 -1.081 -30.627 1.00 92.44 364 GLY A N 1
ATOM 2708 C CA . GLY A 1 364 ? 4.983 -0.797 -29.215 1.00 92.44 364 GLY A CA 1
ATOM 2709 C C . GLY A 1 364 ? 5.611 0.580 -28.990 1.00 92.44 364 GLY A C 1
ATOM 2710 O O . GLY A 1 364 ? 6.266 1.153 -29.866 1.00 92.44 364 GLY A O 1
ATOM 2711 N N . ASN A 1 365 ? 5.417 1.129 -27.798 1.00 96.00 365 ASN A N 1
ATOM 2712 C CA . ASN A 1 365 ? 6.033 2.385 -27.379 1.00 96.00 365 ASN A CA 1
ATOM 2713 C C . ASN A 1 365 ? 6.490 2.312 -25.924 1.00 96.00 365 ASN A C 1
ATOM 2715 O O . ASN A 1 365 ? 6.075 1.426 -25.183 1.00 96.00 365 ASN A O 1
ATOM 2719 N N . ILE A 1 366 ? 7.329 3.269 -25.534 1.00 96.62 366 ILE A N 1
ATOM 2720 C CA . ILE A 1 366 ? 7.577 3.558 -24.122 1.00 96.62 366 ILE A CA 1
ATOM 2721 C C . ILE A 1 366 ? 6.509 4.560 -23.669 1.00 96.62 366 ILE A C 1
ATOM 2723 O O . ILE A 1 366 ? 6.224 5.521 -24.392 1.00 96.62 366 ILE A O 1
ATOM 2727 N N . GLY A 1 367 ? 5.872 4.283 -22.539 1.00 93.81 367 GLY A N 1
ATOM 2728 C CA . GLY A 1 367 ? 4.903 5.126 -21.845 1.00 93.81 367 GLY A CA 1
ATOM 2729 C C . GLY A 1 367 ? 5.464 5.580 -20.499 1.00 93.81 367 GLY A C 1
ATOM 2730 O O . GLY A 1 367 ? 6.610 5.285 -20.194 1.00 93.81 367 GLY A O 1
ATOM 2731 N N . TYR A 1 368 ? 4.673 6.336 -19.728 1.00 92.88 368 TYR A N 1
ATOM 2732 C CA . TYR A 1 368 ? 4.956 6.714 -18.325 1.00 92.88 368 TYR A CA 1
ATOM 2733 C C . TYR A 1 368 ? 6.337 7.337 -18.021 1.00 92.88 368 TYR A C 1
ATOM 2735 O O . TYR A 1 368 ? 6.665 7.555 -16.862 1.00 92.88 368 TYR A O 1
ATOM 2743 N N . SER A 1 369 ? 7.078 7.740 -19.055 1.00 92.56 369 SER A N 1
ATOM 2744 C CA . SER A 1 369 ? 8.457 8.204 -18.948 1.00 92.56 369 SER A CA 1
ATOM 2745 C C . SER A 1 369 ? 8.633 9.352 -17.950 1.00 92.56 369 SER A C 1
ATOM 2747 O O . SER A 1 369 ? 7.933 10.371 -18.047 1.00 92.56 369 SER A O 1
ATOM 2749 N N . ALA A 1 370 ? 9.629 9.240 -17.078 1.00 92.75 370 ALA A N 1
ATOM 2750 C CA . ALA A 1 370 ? 10.001 10.236 -16.084 1.00 92.75 370 ALA A CA 1
ATOM 2751 C C . ALA A 1 370 ? 11.370 10.885 -16.360 1.00 92.75 370 ALA A C 1
ATOM 2753 O O . ALA A 1 370 ? 12.226 10.393 -17.100 1.00 92.75 370 ALA A O 1
ATOM 2754 N N . THR A 1 371 ? 11.597 12.049 -15.745 1.00 92.94 371 THR A N 1
ATOM 2755 C CA . THR A 1 371 ? 12.866 12.777 -15.862 1.00 92.94 371 THR A CA 1
ATOM 2756 C C . THR A 1 371 ? 14.030 11.926 -15.358 1.00 92.94 371 THR A C 1
ATOM 2758 O O . THR A 1 371 ? 14.066 11.540 -14.194 1.00 92.94 371 THR A O 1
ATOM 2761 N N . GLY A 1 372 ? 15.034 11.728 -16.214 1.00 93.31 372 GLY A N 1
ATOM 2762 C CA . GLY A 1 372 ? 16.260 10.998 -15.877 1.00 93.31 372 GLY A CA 1
ATOM 2763 C C . GLY A 1 372 ? 16.263 9.534 -16.312 1.00 93.31 372 GLY A C 1
ATOM 2764 O O . GLY A 1 372 ? 17.314 8.899 -16.238 1.00 93.31 372 GLY A O 1
ATOM 2765 N N . GLU A 1 373 ? 15.140 9.023 -16.814 1.00 97.00 373 GLU A N 1
ATOM 2766 C CA . GLU A 1 373 ? 15.062 7.694 -17.418 1.00 97.00 373 GLU A CA 1
ATOM 2767 C C . GLU A 1 373 ? 15.800 7.621 -18.750 1.00 97.00 373 GLU A C 1
ATOM 2769 O O . GLU A 1 373 ? 15.947 8.615 -19.472 1.00 97.00 373 GLU A O 1
ATOM 2774 N N . TRP A 1 374 ? 16.314 6.434 -19.065 1.00 97.06 374 TRP A N 1
ATOM 2775 C CA . TRP A 1 374 ? 17.072 6.203 -20.289 1.00 97.06 374 TRP A CA 1
ATOM 2776 C C . TRP A 1 374 ? 16.972 4.759 -20.762 1.00 97.06 374 TRP A C 1
ATOM 2778 O O . TRP A 1 374 ? 16.838 3.833 -19.969 1.00 97.06 374 TRP A O 1
ATOM 2788 N N . GLN A 1 375 ? 17.126 4.563 -22.070 1.00 97.62 375 GLN A N 1
ATOM 2789 C CA . GLN A 1 375 ? 17.290 3.258 -22.706 1.00 97.62 375 GLN A CA 1
ATOM 2790 C C . GLN A 1 375 ? 18.527 3.286 -23.610 1.00 97.62 375 GLN A C 1
ATOM 2792 O O . GLN A 1 375 ? 18.858 4.319 -24.196 1.00 97.62 375 GLN A O 1
ATOM 2797 N N . ARG A 1 376 ? 19.231 2.157 -23.716 1.00 96.94 376 ARG A N 1
ATOM 2798 C CA . ARG A 1 376 ? 20.410 1.991 -24.578 1.00 96.94 376 ARG A CA 1
ATOM 2799 C C . ARG A 1 376 ? 20.111 1.038 -25.720 1.00 96.94 376 ARG A C 1
ATOM 2801 O O . ARG A 1 376 ? 19.405 0.052 -25.536 1.00 96.94 376 ARG A O 1
ATOM 2808 N N . PHE A 1 377 ? 20.709 1.318 -26.871 1.00 97.75 377 PHE A N 1
ATOM 2809 C CA . PHE A 1 377 ? 20.595 0.498 -28.069 1.00 97.75 377 PHE A CA 1
ATOM 2810 C C . PHE A 1 377 ? 21.989 0.251 -28.623 1.00 97.75 377 PHE A C 1
ATOM 2812 O O . PHE A 1 377 ? 22.698 1.198 -28.953 1.00 97.75 377 PHE A O 1
ATOM 2819 N N . THR A 1 378 ? 22.375 -1.008 -28.778 1.00 97.56 378 THR A N 1
ATOM 2820 C CA . THR A 1 378 ? 23.610 -1.355 -29.474 1.00 97.56 378 THR A CA 1
ATOM 2821 C C . THR A 1 378 ? 23.366 -1.333 -30.982 1.00 97.56 378 THR A C 1
ATOM 2823 O O . THR A 1 378 ? 22.558 -2.101 -31.514 1.00 97.56 378 THR A O 1
ATOM 2826 N N . VAL A 1 379 ? 24.094 -0.468 -31.688 1.00 97.62 379 VAL A N 1
ATOM 2827 C CA . VAL A 1 379 ? 23.939 -0.217 -33.123 1.00 97.62 379 VAL A CA 1
ATOM 2828 C C . VAL A 1 379 ? 25.250 -0.341 -33.900 1.00 97.62 379 VAL A C 1
ATOM 2830 O O . VAL A 1 379 ? 26.337 -0.078 -33.398 1.00 97.62 379 VAL A O 1
ATOM 2833 N N . ASN A 1 380 ? 25.140 -0.696 -35.175 1.00 97.62 380 ASN A N 1
ATOM 2834 C CA . ASN A 1 380 ? 26.210 -0.622 -36.160 1.00 97.62 380 ASN A CA 1
ATOM 2835 C C . ASN A 1 380 ? 25.956 0.568 -37.081 1.00 97.62 380 ASN A C 1
ATOM 2837 O O . ASN A 1 380 ? 25.063 0.532 -37.931 1.00 97.62 380 ASN A O 1
ATOM 2841 N N . ILE A 1 381 ? 26.771 1.609 -36.943 1.00 97.94 381 ILE A N 1
ATOM 2842 C CA . ILE A 1 381 ? 26.724 2.774 -37.823 1.00 97.94 381 ILE A CA 1
ATOM 2843 C C . ILE A 1 381 ? 27.540 2.440 -39.067 1.00 97.94 381 ILE A C 1
ATOM 2845 O O . ILE A 1 381 ? 28.763 2.324 -39.012 1.00 97.94 381 ILE A O 1
ATOM 2849 N N . LEU A 1 382 ? 26.857 2.252 -40.195 1.00 96.81 382 LEU A N 1
ATOM 2850 C CA . LEU A 1 382 ? 27.470 1.710 -41.407 1.00 96.81 382 LEU A CA 1
ATOM 2851 C C . LEU A 1 382 ? 28.394 2.707 -42.112 1.00 96.81 382 LEU A C 1
ATOM 2853 O O . LEU A 1 382 ? 29.311 2.296 -42.824 1.00 96.81 382 LEU A O 1
ATOM 2857 N N . ARG A 1 383 ? 28.131 4.013 -41.979 1.00 96.62 383 ARG A N 1
ATOM 2858 C CA . ARG A 1 383 ? 28.875 5.075 -42.674 1.00 96.62 383 ARG A CA 1
ATOM 2859 C C . ARG A 1 383 ? 28.987 6.329 -41.815 1.00 96.62 383 ARG A C 1
ATOM 2861 O O . ARG A 1 383 ? 28.005 6.747 -41.209 1.00 96.62 383 ARG A O 1
ATOM 2868 N N . THR A 1 384 ? 30.150 6.970 -41.830 1.00 98.06 384 THR A N 1
ATOM 2869 C CA . THR A 1 384 ? 30.316 8.309 -41.254 1.00 98.06 384 THR A CA 1
ATOM 2870 C C . THR A 1 384 ? 29.543 9.323 -42.091 1.00 98.06 384 THR A C 1
ATOM 2872 O O . THR A 1 384 ? 29.633 9.300 -43.320 1.00 98.06 384 THR A O 1
ATOM 2875 N N . GLY A 1 385 ? 28.799 10.223 -41.452 1.00 97.44 385 GLY A N 1
ATOM 2876 C CA . GLY A 1 385 ? 28.085 11.279 -42.160 1.00 97.44 385 GLY A CA 1
ATOM 2877 C C . GLY A 1 385 ? 27.033 11.996 -41.324 1.00 97.44 385 GLY A C 1
ATOM 2878 O O . GLY A 1 385 ? 26.908 11.786 -40.119 1.00 97.44 385 GLY A O 1
ATOM 2879 N N . LEU A 1 386 ? 26.278 12.860 -42.001 1.00 97.69 386 LEU A N 1
ATOM 2880 C CA . LEU A 1 386 ? 25.126 13.552 -41.435 1.00 97.69 386 LEU A CA 1
ATOM 2881 C C . LEU A 1 386 ? 23.867 12.710 -41.633 1.00 97.69 386 LEU A C 1
ATOM 2883 O O . LEU A 1 386 ? 23.534 12.321 -42.753 1.00 97.69 386 LEU A O 1
ATOM 2887 N N . TYR A 1 387 ? 23.158 12.473 -40.538 1.00 97.88 387 TYR A N 1
ATOM 2888 C CA . TYR A 1 387 ? 21.919 11.715 -40.496 1.00 97.88 387 TYR A CA 1
ATOM 2889 C C . TYR A 1 387 ? 20.738 12.627 -40.168 1.00 97.88 387 TYR A C 1
ATOM 2891 O O . TYR A 1 387 ? 20.870 13.644 -39.482 1.00 97.88 387 TYR A O 1
ATOM 2899 N N . LYS A 1 388 ? 19.561 12.226 -40.650 1.00 97.94 388 LYS A N 1
ATOM 2900 C CA . LYS A 1 388 ? 18.275 12.735 -40.179 1.00 97.94 388 LYS A CA 1
ATOM 2901 C C . LYS A 1 388 ? 17.714 11.724 -39.190 1.00 97.94 388 LYS A C 1
ATOM 2903 O O . LYS A 1 388 ? 17.351 10.621 -39.596 1.00 97.94 388 LYS A O 1
ATOM 2908 N N . LEU A 1 389 ? 17.643 12.103 -37.921 1.00 97.69 389 LEU A N 1
ATOM 2909 C CA . LEU A 1 389 ? 16.962 11.323 -36.897 1.00 97.69 389 LEU A CA 1
ATOM 2910 C C . LEU A 1 389 ? 15.499 11.768 -36.834 1.00 97.69 389 LEU A C 1
ATOM 2912 O O . LEU A 1 389 ? 15.208 12.960 -36.743 1.00 97.69 389 LEU A O 1
ATOM 2916 N N . VAL A 1 390 ? 14.586 10.804 -36.895 1.00 97.69 390 VAL A N 1
ATOM 2917 C CA . VAL A 1 390 ? 13.151 11.020 -36.707 1.00 97.69 390 VAL A CA 1
ATOM 2918 C C . VAL A 1 390 ? 12.736 10.244 -35.468 1.00 97.69 390 VAL A C 1
ATOM 2920 O O . VAL A 1 390 ? 12.821 9.019 -35.458 1.00 97.69 390 VAL A O 1
ATOM 2923 N N . VAL A 1 391 ? 12.316 10.956 -34.425 1.00 95.88 391 VAL A N 1
ATOM 2924 C CA . VAL A 1 391 ? 11.744 10.348 -33.221 1.00 95.88 391 VAL A CA 1
ATOM 2925 C C . VAL A 1 391 ? 10.228 10.447 -33.310 1.00 95.88 391 VAL A C 1
ATOM 2927 O O . VAL A 1 391 ? 9.684 11.543 -33.435 1.00 95.88 391 VAL A O 1
ATOM 2930 N N . ARG A 1 392 ? 9.545 9.305 -33.236 1.00 95.25 392 ARG A N 1
ATOM 2931 C CA . ARG A 1 392 ? 8.083 9.239 -33.202 1.00 95.25 392 ARG A CA 1
ATOM 2932 C C . ARG A 1 392 ? 7.621 9.355 -31.749 1.00 95.25 392 ARG A C 1
ATOM 2934 O O . ARG A 1 392 ? 7.846 8.436 -30.969 1.00 95.25 392 ARG A O 1
ATOM 2941 N N . ALA A 1 393 ? 7.015 10.480 -31.377 1.00 94.69 393 ALA A N 1
ATOM 2942 C CA . ALA A 1 393 ? 6.671 10.786 -29.986 1.00 94.69 393 ALA A CA 1
ATOM 2943 C C . ALA A 1 393 ? 5.237 11.311 -29.847 1.00 94.69 393 ALA A C 1
ATOM 2945 O O . ALA A 1 393 ? 4.689 11.893 -30.782 1.00 94.69 393 ALA A O 1
ATOM 2946 N N . ALA A 1 394 ? 4.645 11.126 -28.668 1.00 94.00 394 ALA A N 1
ATOM 2947 C CA . ALA A 1 394 ? 3.341 11.669 -28.298 1.00 94.00 394 ALA A CA 1
ATOM 2948 C C . ALA A 1 394 ? 3.442 12.354 -26.930 1.00 94.00 394 ALA A C 1
ATOM 2950 O O . ALA A 1 394 ? 4.106 11.843 -26.030 1.00 94.00 394 ALA A O 1
ATOM 2951 N N . ALA A 1 395 ? 2.790 13.504 -26.770 1.00 93.69 395 ALA A N 1
ATOM 2952 C CA . ALA A 1 395 ? 2.788 14.256 -25.522 1.00 93.69 395 ALA A CA 1
ATOM 2953 C C . ALA A 1 395 ? 1.465 15.010 -25.346 1.00 93.69 395 ALA A C 1
ATOM 2955 O O . ALA A 1 395 ? 1.001 15.706 -26.252 1.00 93.69 395 ALA A O 1
ATOM 2956 N N . ASN A 1 396 ? 0.872 14.905 -24.156 1.00 91.56 396 ASN A N 1
ATOM 2957 C CA . ASN A 1 396 ? -0.358 15.625 -23.814 1.00 91.56 396 ASN A CA 1
ATOM 2958 C C . ASN A 1 396 ? -0.097 17.128 -23.562 1.00 91.56 396 ASN A C 1
ATOM 2960 O O . ASN A 1 396 ? -0.920 17.977 -23.888 1.00 91.56 396 ASN A O 1
ATOM 2964 N N . ALA A 1 397 ? 1.084 17.471 -23.045 1.00 90.62 397 ALA A N 1
ATOM 2965 C CA . ALA A 1 397 ? 1.490 18.846 -22.768 1.00 90.62 397 ALA A CA 1
ATOM 2966 C C . ALA A 1 397 ? 2.952 19.094 -23.160 1.00 90.62 397 ALA A C 1
ATOM 2968 O O . ALA A 1 397 ? 3.731 18.166 -23.372 1.00 90.62 397 ALA A O 1
ATOM 2969 N N . THR A 1 398 ? 3.328 20.369 -23.246 1.00 87.25 398 THR A N 1
ATOM 2970 C CA . THR A 1 398 ? 4.723 20.792 -23.415 1.00 87.25 398 THR A CA 1
ATOM 2971 C C . THR A 1 398 ? 5.519 20.599 -22.124 1.00 87.25 398 THR A C 1
ATOM 2973 O O . THR A 1 398 ? 4.955 20.683 -21.037 1.00 87.25 398 THR A O 1
ATOM 2976 N N . GLY A 1 399 ? 6.839 20.432 -22.235 1.00 84.50 399 GLY A N 1
ATOM 2977 C CA . GLY A 1 399 ? 7.754 20.325 -21.088 1.00 84.50 399 GLY A CA 1
ATOM 2978 C C . GLY A 1 399 ? 8.594 19.049 -21.103 1.00 84.50 399 GLY A C 1
ATOM 2979 O O . GLY A 1 399 ? 9.671 19.022 -20.515 1.00 84.50 399 GLY A O 1
ATOM 2980 N N . GLY A 1 400 ? 8.150 18.030 -21.845 1.00 91.31 400 GLY A N 1
ATOM 2981 C CA . GLY A 1 400 ? 8.959 16.857 -22.159 1.00 91.31 400 GLY A CA 1
ATOM 2982 C C . GLY A 1 400 ? 10.124 17.206 -23.086 1.00 91.31 400 GLY A C 1
ATOM 2983 O O . GLY A 1 400 ? 10.009 18.045 -23.985 1.00 91.31 400 GLY A O 1
ATOM 2984 N N . SER A 1 401 ? 11.260 16.554 -22.874 1.00 95.56 401 SER A N 1
ATOM 2985 C CA . SER A 1 401 ? 12.427 16.681 -23.740 1.00 95.56 401 SER A CA 1
ATOM 2986 C C . SER A 1 401 ? 13.229 15.388 -23.743 1.00 95.56 401 SER A C 1
ATOM 2988 O O . SER A 1 401 ? 13.122 14.583 -22.821 1.00 95.56 401 SER A O 1
ATOM 2990 N N . LEU A 1 402 ? 14.024 15.195 -24.788 1.00 95.94 402 LEU A N 1
ATOM 2991 C CA . LEU A 1 402 ? 14.919 14.055 -24.929 1.00 95.94 402 LEU A CA 1
ATOM 2992 C C . LEU A 1 402 ? 16.316 14.520 -25.318 1.00 95.94 402 LEU A C 1
ATOM 2994 O O . LEU A 1 402 ? 16.521 15.660 -25.737 1.00 95.94 402 LEU A O 1
ATOM 2998 N N . ARG A 1 403 ? 17.280 13.612 -25.222 1.00 96.50 403 ARG A N 1
ATOM 2999 C CA . ARG A 1 403 ? 18.614 13.788 -25.792 1.00 96.50 403 ARG A CA 1
ATOM 3000 C C . ARG A 1 403 ? 19.145 12.447 -26.273 1.00 96.50 403 ARG A C 1
ATOM 3002 O O . ARG A 1 403 ? 18.833 11.424 -25.670 1.00 96.50 403 ARG A O 1
ATOM 3009 N N . VAL A 1 404 ? 19.953 12.455 -27.327 1.00 96.56 404 VAL A N 1
ATOM 3010 C CA . VAL A 1 404 ? 20.590 11.246 -27.856 1.00 96.56 404 VAL A CA 1
ATOM 3011 C C . VAL A 1 404 ? 22.089 11.337 -27.652 1.00 96.56 404 VAL A C 1
ATOM 3013 O O . VAL A 1 404 ? 22.749 12.266 -28.123 1.00 96.56 404 VAL A O 1
ATOM 3016 N N . LEU A 1 405 ? 22.617 10.347 -26.942 1.00 97.19 405 LEU A N 1
ATOM 3017 C CA . LEU A 1 405 ? 24.044 10.157 -26.751 1.00 97.19 405 LEU A CA 1
ATOM 3018 C C . LEU A 1 405 ? 24.495 8.997 -27.636 1.00 97.19 405 LEU A C 1
ATOM 3020 O O . LEU A 1 405 ? 23.758 8.036 -27.824 1.00 97.19 405 LEU A O 1
ATOM 3024 N N . VAL A 1 406 ? 25.715 9.091 -28.155 1.00 96.38 406 VAL A N 1
ATOM 3025 C CA . VAL A 1 406 ? 26.394 7.981 -28.828 1.00 96.38 406 VAL A CA 1
ATOM 3026 C C . VAL A 1 406 ? 27.744 7.798 -28.162 1.00 96.38 406 VAL A C 1
ATOM 3028 O O . VAL A 1 406 ? 28.548 8.729 -28.105 1.00 96.38 406 VAL A O 1
ATOM 3031 N N . ASN A 1 407 ? 27.973 6.607 -27.622 1.00 93.94 407 ASN A N 1
ATOM 3032 C CA . ASN A 1 407 ? 29.108 6.245 -26.781 1.00 93.94 407 ASN A CA 1
ATOM 3033 C C . ASN A 1 407 ? 29.313 7.238 -25.625 1.00 93.94 407 ASN A C 1
ATOM 3035 O O . ASN A 1 407 ? 30.431 7.651 -25.325 1.00 93.94 407 ASN A O 1
ATOM 3039 N N . GLY A 1 408 ? 28.208 7.666 -25.006 1.00 93.06 408 GLY A N 1
ATOM 3040 C CA . GLY A 1 408 ? 28.206 8.635 -23.906 1.00 93.06 408 GLY A CA 1
ATOM 3041 C C . GLY A 1 408 ? 28.421 10.097 -24.321 1.00 93.06 408 GLY A C 1
ATOM 3042 O O . GLY A 1 408 ? 28.357 10.978 -23.468 1.00 93.06 408 GLY A O 1
ATOM 3043 N N . VAL A 1 409 ? 28.637 10.382 -25.609 1.00 96.06 409 VAL A N 1
ATOM 3044 C CA . VAL A 1 409 ? 28.793 11.750 -26.122 1.00 96.06 409 VAL A CA 1
ATOM 3045 C C . VAL A 1 409 ? 27.444 12.274 -26.590 1.00 96.06 409 VAL A C 1
ATOM 3047 O O . VAL A 1 409 ? 26.827 11.674 -27.468 1.00 96.06 409 VAL A O 1
ATOM 3050 N N . ASP A 1 410 ? 27.002 13.404 -26.039 1.00 96.75 410 ASP A N 1
ATOM 3051 C CA . ASP A 1 410 ? 25.770 14.072 -26.468 1.00 96.75 410 ASP A CA 1
ATOM 3052 C C . ASP A 1 410 ? 25.882 14.528 -27.930 1.00 96.75 410 ASP A C 1
ATOM 3054 O O . ASP A 1 410 ? 26.821 15.236 -28.305 1.00 96.75 410 ASP A O 1
ATOM 3058 N N . LYS A 1 411 ? 24.933 14.096 -28.765 1.00 96.38 411 LYS A N 1
ATOM 3059 C CA . LYS A 1 411 ? 24.880 14.424 -30.193 1.00 96.38 411 LYS A CA 1
ATOM 3060 C C . LYS A 1 411 ? 23.794 15.436 -30.541 1.00 96.38 411 LYS A C 1
ATOM 3062 O O . LYS A 1 411 ? 23.812 15.959 -31.653 1.00 96.38 411 LYS A O 1
ATOM 3067 N N . THR A 1 412 ? 22.859 15.713 -29.635 1.00 96.56 412 THR A N 1
ATOM 3068 C CA . THR A 1 412 ? 21.662 16.512 -29.942 1.00 96.56 412 THR A CA 1
ATOM 3069 C C . THR A 1 412 ? 21.497 17.731 -29.049 1.00 96.56 412 THR A C 1
ATOM 3071 O O . THR A 1 412 ? 20.777 18.655 -29.421 1.00 96.56 412 THR A O 1
ATOM 3074 N N . GLY A 1 413 ? 22.110 17.740 -27.864 1.00 95.62 413 GLY A N 1
ATOM 3075 C CA . GLY A 1 413 ? 21.646 18.593 -26.780 1.00 95.62 413 GLY A CA 1
ATOM 3076 C C . GLY A 1 413 ? 20.247 18.175 -26.317 1.00 95.62 413 GLY A C 1
ATOM 3077 O O . GLY A 1 413 ? 19.760 17.088 -26.641 1.00 95.62 413 GLY A O 1
ATOM 3078 N N . VAL A 1 414 ? 19.594 19.054 -25.559 1.00 96.19 414 VAL A N 1
ATOM 3079 C CA . VAL A 1 414 ? 18.199 18.869 -25.138 1.00 96.19 414 VAL A CA 1
ATOM 3080 C C . VAL A 1 414 ? 17.271 19.230 -26.297 1.00 96.19 414 VAL A C 1
ATOM 3082 O O . VAL A 1 414 ? 17.275 20.364 -26.772 1.00 96.19 414 VAL A O 1
ATOM 3085 N N . VAL A 1 415 ? 16.457 18.269 -26.727 1.00 97.19 415 VAL A N 1
ATOM 3086 C CA . VAL A 1 415 ? 15.475 18.417 -27.803 1.00 97.19 415 VAL A CA 1
ATOM 3087 C C . VAL A 1 415 ? 14.074 18.441 -27.192 1.00 97.19 415 VAL A C 1
ATOM 3089 O O . VAL A 1 415 ? 13.656 17.437 -26.609 1.00 97.19 415 VAL A O 1
ATOM 3092 N N . PRO A 1 416 ? 13.331 19.558 -27.289 1.00 96.38 416 PRO A N 1
ATOM 3093 C CA . PRO A 1 416 ? 11.973 19.628 -26.767 1.00 96.38 416 PRO A CA 1
ATOM 3094 C C . PRO A 1 416 ? 11.028 18.739 -27.584 1.00 96.38 416 PRO A C 1
ATOM 3096 O O . PRO A 1 416 ? 11.082 18.724 -28.815 1.00 96.38 416 PRO A O 1
ATOM 3099 N N . VAL A 1 417 ? 10.127 18.039 -26.896 1.00 95.88 417 VAL A N 1
ATOM 3100 C CA . VAL A 1 417 ? 9.029 17.292 -27.518 1.00 95.88 417 VAL A CA 1
ATOM 3101 C C . VAL A 1 417 ? 7.777 18.177 -27.467 1.00 95.88 417 VAL A C 1
ATOM 3103 O O . VAL A 1 417 ? 7.317 18.513 -26.372 1.00 95.88 417 VAL A O 1
ATOM 3106 N N . PRO A 1 418 ? 7.224 18.611 -28.616 1.00 95.44 418 PRO A N 1
ATOM 3107 C CA . PRO A 1 418 ? 6.026 19.442 -28.619 1.00 95.44 418 PRO A CA 1
ATOM 3108 C C . PRO A 1 418 ? 4.800 18.637 -28.177 1.00 95.44 418 PRO A C 1
ATOM 3110 O O . PRO A 1 418 ? 4.742 17.426 -28.389 1.00 95.44 418 PRO A O 1
ATOM 3113 N N . ALA A 1 419 ? 3.789 19.323 -27.636 1.00 95.50 419 ALA A N 1
ATOM 3114 C CA . ALA A 1 419 ? 2.484 18.712 -27.401 1.00 95.50 419 ALA A CA 1
ATOM 3115 C C . ALA A 1 419 ? 1.879 18.250 -28.736 1.00 95.50 419 ALA A C 1
ATOM 3117 O O . ALA A 1 419 ? 1.830 19.024 -29.693 1.00 95.50 419 ALA A O 1
ATOM 3118 N N . SER A 1 420 ? 1.425 17.002 -28.789 1.00 95.50 420 SER A N 1
ATOM 3119 C CA . SER A 1 420 ? 0.817 16.386 -29.974 1.00 95.50 420 SER A CA 1
ATOM 3120 C C . SER A 1 420 ? -0.709 16.287 -29.884 1.00 95.50 420 SER A C 1
ATOM 3122 O O . SER A 1 420 ? -1.356 15.820 -30.816 1.00 95.50 420 SER A O 1
ATOM 3124 N N . GLY A 1 421 ? -1.297 16.738 -28.770 1.00 91.88 421 GLY A N 1
ATOM 3125 C CA . GLY A 1 421 ? -2.744 16.710 -28.531 1.00 91.88 421 GLY A CA 1
ATOM 3126 C C . GLY A 1 421 ? -3.237 15.501 -27.732 1.00 91.88 421 GLY A C 1
ATOM 3127 O O . GLY A 1 421 ? -4.439 15.381 -27.515 1.00 91.88 421 GLY A O 1
ATOM 3128 N N . GLY A 1 422 ? -2.338 14.627 -27.268 1.00 90.44 422 GLY A N 1
ATOM 3129 C CA . GLY A 1 422 ? -2.677 13.522 -26.372 1.00 90.44 422 GLY A CA 1
ATOM 3130 C C . GLY A 1 422 ? -1.704 12.349 -26.457 1.00 90.44 422 GLY A C 1
ATOM 3131 O O . GLY A 1 422 ? -0.953 12.208 -27.423 1.00 90.44 422 GLY A O 1
ATOM 3132 N N . PHE A 1 423 ? -1.731 11.479 -25.447 1.00 90.19 423 PHE A N 1
ATOM 3133 C CA . PHE A 1 423 ? -1.055 10.183 -25.530 1.00 90.19 423 PHE A CA 1
ATOM 3134 C C . PHE A 1 423 ? -1.689 9.328 -26.639 1.00 90.19 423 PHE A C 1
ATOM 3136 O O . PHE A 1 423 ? -2.894 9.401 -26.873 1.00 90.19 423 PHE A O 1
ATOM 3143 N N . GLY A 1 424 ? -0.868 8.572 -27.371 1.00 88.69 424 GLY A N 1
ATOM 3144 C CA . GLY A 1 424 ? -1.296 7.811 -28.552 1.00 88.69 424 GLY A CA 1
ATOM 3145 C C . GLY A 1 424 ? -1.461 8.634 -29.841 1.00 88.69 424 GLY A C 1
ATOM 3146 O O . GLY A 1 424 ? -1.571 8.049 -30.918 1.00 88.69 424 GLY A O 1
ATOM 3147 N N . VAL A 1 425 ? -1.421 9.972 -29.774 1.00 93.25 425 VAL A N 1
ATOM 3148 C CA . VAL A 1 425 ? -1.388 10.849 -30.957 1.00 93.25 425 VAL A CA 1
ATOM 3149 C C . VAL A 1 425 ? 0.067 11.169 -31.281 1.00 93.25 425 VAL A C 1
ATOM 3151 O O . VAL A 1 425 ? 0.663 12.061 -30.681 1.00 93.25 425 VAL A O 1
ATOM 3154 N N . TYR A 1 426 ? 0.669 10.407 -32.191 1.00 93.00 426 TYR A N 1
ATOM 3155 C CA . TYR A 1 426 ? 2.095 10.528 -32.491 1.00 93.00 426 TYR A CA 1
ATOM 3156 C C . TYR A 1 426 ? 2.396 11.587 -33.550 1.00 93.00 426 TYR A C 1
ATOM 3158 O O . TYR A 1 426 ? 1.691 11.725 -34.553 1.00 93.00 426 TYR A O 1
ATOM 3166 N N . GLN A 1 427 ? 3.517 12.272 -33.360 1.00 94.62 427 GLN A N 1
ATOM 3167 C CA . GLN A 1 427 ? 4.112 13.184 -34.325 1.00 94.62 427 GLN A CA 1
ATOM 3168 C C . GLN A 1 427 ? 5.618 12.945 -34.448 1.00 94.62 427 GLN A C 1
ATOM 3170 O O . GLN A 1 427 ? 6.242 12.310 -33.594 1.00 94.62 427 GLN A O 1
ATOM 3175 N N . ASP A 1 428 ? 6.198 13.479 -35.518 1.00 96.50 428 ASP A N 1
ATOM 3176 C CA . ASP A 1 428 ? 7.623 13.351 -35.795 1.00 96.50 428 ASP A CA 1
ATOM 3177 C C . ASP A 1 428 ? 8.390 14.521 -35.178 1.00 96.50 428 ASP A C 1
ATOM 3179 O O . ASP A 1 428 ? 8.165 15.685 -35.513 1.00 96.50 428 ASP A O 1
ATOM 3183 N N . VAL A 1 429 ? 9.351 14.204 -34.316 1.00 96.69 429 VAL A N 1
ATOM 3184 C CA . VAL A 1 429 ? 10.386 15.135 -33.871 1.00 96.69 429 VAL A CA 1
ATOM 3185 C C . VAL A 1 429 ? 11.613 14.897 -34.744 1.00 96.69 429 VAL A C 1
ATOM 3187 O O . VAL A 1 429 ? 12.286 13.869 -34.639 1.00 96.69 429 VAL A O 1
ATOM 3190 N N . VAL A 1 430 ? 11.877 15.833 -35.658 1.00 97.81 430 VAL A N 1
ATOM 3191 C CA . VAL A 1 430 ? 12.936 15.705 -36.667 1.00 97.81 430 VAL A CA 1
ATOM 3192 C C . VAL A 1 430 ? 14.188 16.456 -36.229 1.00 97.81 430 VAL A C 1
ATOM 3194 O O . VAL A 1 430 ? 14.163 17.671 -36.042 1.00 97.81 430 VAL A O 1
ATOM 3197 N N . ILE A 1 431 ? 15.305 15.738 -36.145 1.00 97.19 431 ILE A N 1
ATOM 3198 C CA . ILE A 1 431 ? 16.627 16.282 -35.842 1.00 97.19 431 ILE A CA 1
ATOM 3199 C C . ILE A 1 431 ? 17.499 16.092 -37.085 1.00 97.19 431 ILE A C 1
ATOM 3201 O O . ILE A 1 431 ? 17.853 14.973 -37.463 1.00 97.19 431 ILE A O 1
ATOM 3205 N N . ASN A 1 432 ? 17.815 17.200 -37.753 1.00 95.94 432 ASN A N 1
ATOM 3206 C CA . ASN A 1 432 ? 18.648 17.202 -38.953 1.00 95.94 432 ASN A CA 1
ATOM 3207 C C . ASN A 1 432 ? 20.130 17.358 -38.601 1.00 95.94 432 ASN A C 1
ATOM 3209 O O . ASN A 1 432 ? 20.476 17.909 -37.559 1.00 95.94 432 ASN A O 1
ATOM 3213 N N . ASN A 1 433 ? 20.995 16.949 -39.530 1.00 94.88 433 ASN A N 1
ATOM 3214 C CA . ASN A 1 433 ? 22.445 17.138 -39.450 1.00 94.88 433 ASN A CA 1
ATOM 3215 C C . ASN A 1 433 ? 23.093 16.481 -38.217 1.00 94.88 433 ASN A C 1
ATOM 3217 O O . ASN A 1 433 ? 24.078 16.990 -37.685 1.00 94.88 433 ASN A O 1
ATOM 3221 N N . LEU A 1 434 ? 22.570 15.331 -37.781 1.00 95.88 434 LEU A N 1
ATOM 3222 C CA . LEU A 1 434 ? 23.173 14.538 -36.715 1.00 95.88 434 LEU A CA 1
ATOM 3223 C C . LEU A 1 434 ? 24.457 13.882 -37.237 1.00 95.88 434 LEU A C 1
ATOM 3225 O O . LEU A 1 434 ? 24.393 12.959 -38.049 1.00 95.88 434 LEU A O 1
ATOM 3229 N N . TYR A 1 435 ? 25.623 14.359 -36.804 1.00 96.12 435 TYR A N 1
ATOM 3230 C CA . TYR A 1 435 ? 26.898 13.780 -37.227 1.00 96.12 435 TYR A CA 1
ATOM 3231 C C . TYR A 1 435 ? 27.203 12.487 -36.463 1.00 96.12 435 TYR A C 1
ATOM 3233 O O . TYR A 1 435 ? 27.413 12.498 -35.244 1.00 96.12 435 TYR A O 1
ATOM 3241 N N . LEU A 1 436 ? 27.266 11.381 -37.203 1.00 97.00 436 LEU A N 1
ATOM 3242 C CA . LEU A 1 436 ? 27.603 10.057 -36.695 1.00 97.00 436 LEU A CA 1
ATOM 3243 C C . LEU A 1 436 ? 28.838 9.515 -37.412 1.00 97.00 436 LEU A C 1
ATOM 3245 O O . LEU A 1 436 ? 29.005 9.711 -38.616 1.00 97.00 436 LEU A O 1
ATOM 3249 N N . GLU A 1 437 ? 29.681 8.803 -36.675 1.00 96.69 437 GLU A N 1
ATOM 3250 C CA . GLU A 1 437 ? 30.863 8.127 -37.208 1.00 96.69 437 GLU A CA 1
ATOM 3251 C C . GLU A 1 437 ? 30.552 6.654 -37.448 1.00 96.69 437 GLU A C 1
ATOM 3253 O O . GLU A 1 437 ? 29.821 6.042 -36.670 1.00 96.69 437 GLU A O 1
ATOM 3258 N N . ALA A 1 438 ? 31.108 6.081 -38.517 1.00 96.62 438 ALA A N 1
ATOM 3259 C CA . ALA A 1 438 ? 31.038 4.648 -38.745 1.00 96.62 438 ALA A CA 1
ATOM 3260 C C . ALA A 1 438 ? 31.676 3.920 -37.559 1.00 96.62 438 ALA A C 1
ATOM 3262 O O . ALA A 1 438 ? 32.858 4.101 -37.266 1.00 96.62 438 ALA A O 1
ATOM 3263 N N . ALA A 1 439 ? 30.879 3.107 -36.882 1.00 94.50 439 ALA A N 1
ATOM 3264 C CA . ALA A 1 439 ? 31.278 2.442 -35.660 1.00 94.50 439 ALA A CA 1
ATOM 3265 C C . ALA A 1 439 ? 30.486 1.138 -35.523 1.00 94.50 439 ALA A C 1
ATOM 3267 O O . ALA A 1 439 ? 29.249 1.178 -35.497 1.00 94.50 439 ALA A O 1
ATOM 3268 N N . PRO A 1 440 ? 31.162 -0.021 -35.450 1.00 91.06 440 PRO A N 1
ATOM 3269 C CA . PRO A 1 440 ? 30.508 -1.247 -35.028 1.00 91.06 440 PRO A CA 1
ATOM 3270 C C . PRO A 1 440 ? 30.187 -1.165 -33.530 1.00 91.06 440 PRO A C 1
ATOM 3272 O O . PRO A 1 440 ? 30.995 -0.665 -32.748 1.00 91.06 440 PRO A O 1
ATOM 3275 N N . SER A 1 441 ? 29.022 -1.675 -33.137 1.00 90.00 441 SER A N 1
ATOM 3276 C CA . SER A 1 441 ? 28.572 -1.785 -31.744 1.00 90.00 441 SER A CA 1
ATOM 3277 C C . SER A 1 441 ? 28.634 -0.474 -30.941 1.00 90.00 441 SER A C 1
ATOM 3279 O O . SER A 1 441 ? 28.938 -0.493 -29.748 1.00 90.00 441 SER A O 1
ATOM 3281 N N . ALA A 1 442 ? 28.360 0.665 -31.584 1.00 91.81 442 ALA A N 1
ATOM 3282 C CA . ALA A 1 442 ? 28.153 1.936 -30.893 1.00 91.81 442 ALA A CA 1
ATOM 3283 C C . ALA A 1 442 ? 26.887 1.870 -30.034 1.00 91.81 442 ALA A C 1
ATOM 3285 O O . ALA A 1 442 ? 25.951 1.153 -30.389 1.00 91.81 442 ALA A O 1
ATOM 3286 N N . THR A 1 443 ? 26.852 2.596 -28.915 1.00 88.12 443 THR A N 1
ATOM 3287 C CA . THR A 1 443 ? 25.738 2.504 -27.952 1.00 88.12 443 THR A CA 1
ATOM 3288 C C . THR A 1 443 ? 25.218 3.814 -27.422 1.00 88.12 443 THR A C 1
ATOM 3290 O O . THR A 1 443 ? 26.029 4.765 -27.378 1.00 88.12 443 THR A O 1
#

Radius of gyration: 28.82 Å; chains: 1; bounding box: 73×48×82 Å